Protein AF-A0A7S2MSU3-F1 (afdb_monomer_lite)

Secondary structure (DSSP, 8-state):
-HHHHHHHHS-TT-TTHHHHHHHHHHHHHHHHHH-TT-HHHHHHHHHHHHHTTTT--HHHHHHHHHHHHHHHHHHHHH-TT-HHHHHHHHHHHHHHHHHHHHHHHHHHHHHHHHHTTTTS----EESSSSSSEEEEEEE---------GGGGSTT-SEEEEEEEEEEEEP---SSS--PPPSSPPEEEEEETT-TTS-HHHHHHHHT--TT-EEEEEE-GGGG---SHHHHTSPP--SS-EEEEEEEEEEEEEEESSSSSSEEEEEEE--EEEEPPTT-EEEEEEEEE-TTS-EEEETTEEEEE--TT---EEEEE-TTSPPPEEETTBB--HHHHHHHHH-EET-EEEEEEEEPPPPP---SS--HHHHHHHHHHHHHTTTT---EEEEEEEEEEEEEPPP-STTSTT--

Structure (mmCIF, N/CA/C/O backbone):
data_AF-A0A7S2MSU3-F1
#
_entry.id   AF-A0A7S2MSU3-F1
#
loop_
_atom_site.group_PDB
_atom_site.id
_atom_site.type_symbol
_atom_site.label_atom_id
_atom_site.label_alt_id
_atom_site.label_comp_id
_atom_site.label_asym_id
_atom_site.label_entity_id
_atom_site.label_seq_id
_atom_site.pdbx_PDB_ins_code
_atom_site.Cartn_x
_atom_site.Cartn_y
_atom_site.Cartn_z
_atom_site.occupancy
_atom_site.B_iso_or_equiv
_atom_site.auth_seq_id
_atom_site.auth_comp_id
_atom_site.auth_asym_id
_atom_site.auth_atom_id
_atom_site.pdbx_PDB_model_num
ATOM 1 N N . LEU A 1 1 ? 2.825 -5.545 -40.059 1.00 58.00 1 LEU A N 1
ATOM 2 C CA . LEU A 1 1 ? 3.754 -4.420 -39.748 1.00 58.00 1 LEU A CA 1
ATOM 3 C C . LEU A 1 1 ? 3.238 -3.058 -40.236 1.00 58.00 1 LEU A C 1
ATOM 5 O O . LEU A 1 1 ? 3.326 -2.110 -39.465 1.00 58.00 1 LEU A O 1
ATOM 9 N N . VAL A 1 2 ? 2.719 -2.937 -41.465 1.00 72.38 2 VAL A N 1
ATOM 10 C CA . VAL A 1 2 ? 2.131 -1.685 -42.006 1.00 72.38 2 VAL A CA 1
ATOM 11 C C . VAL A 1 2 ? 0.789 -1.331 -41.342 1.00 72.38 2 VAL A C 1
ATOM 13 O O . VAL A 1 2 ? 0.531 -0.169 -41.041 1.00 72.38 2 VAL A O 1
ATOM 16 N N . GLN A 1 3 ? -0.009 -2.349 -41.013 1.00 76.88 3 GLN A N 1
ATOM 17 C CA . GLN A 1 3 ? -1.352 -2.215 -40.431 1.00 76.88 3 GLN A CA 1
ATOM 18 C C . GLN A 1 3 ? -1.397 -1.453 -39.103 1.00 76.88 3 GLN A C 1
ATOM 20 O O . GLN A 1 3 ? -2.342 -0.716 -38.868 1.00 76.88 3 GLN A O 1
ATOM 25 N N . THR A 1 4 ? -0.368 -1.547 -38.255 1.00 72.81 4 THR A N 1
ATOM 26 C CA . THR A 1 4 ? -0.347 -0.829 -36.968 1.00 72.81 4 THR A CA 1
ATOM 27 C C . THR A 1 4 ? -0.253 0.686 -37.160 1.00 72.81 4 THR A C 1
ATOM 29 O O . THR A 1 4 ? -0.922 1.444 -36.469 1.00 72.81 4 THR A O 1
ATOM 32 N N . LYS A 1 5 ? 0.555 1.132 -38.134 1.00 77.25 5 LYS A N 1
ATOM 33 C CA . LYS A 1 5 ? 0.694 2.558 -38.466 1.00 77.25 5 LYS A CA 1
ATOM 34 C C . LYS A 1 5 ? -0.574 3.080 -39.144 1.00 77.25 5 LYS A C 1
ATOM 36 O O . LYS A 1 5 ? -1.007 4.185 -38.848 1.00 77.25 5 LYS A O 1
ATOM 41 N N . TYR A 1 6 ? -1.176 2.258 -40.003 1.00 79.94 6 TYR A N 1
ATOM 42 C CA . TYR A 1 6 ? -2.437 2.582 -40.664 1.00 79.94 6 TYR A CA 1
ATOM 43 C C . TYR A 1 6 ? -3.602 2.675 -39.665 1.00 79.94 6 TYR A C 1
ATOM 45 O O . TYR A 1 6 ? -4.321 3.667 -39.661 1.00 79.94 6 TYR A O 1
ATOM 53 N N . GLY A 1 7 ? -3.729 1.721 -38.738 1.00 75.94 7 GLY A N 1
ATOM 54 C CA . GLY A 1 7 ? -4.764 1.743 -37.699 1.00 75.94 7 GLY A CA 1
ATOM 55 C C . GLY A 1 7 ? -4.680 2.958 -36.768 1.00 75.94 7 GLY A C 1
ATOM 56 O O . GLY A 1 7 ? -5.710 3.436 -36.305 1.00 75.94 7 GLY A O 1
ATOM 57 N N . GLY A 1 8 ? -3.479 3.504 -36.546 1.00 77.31 8 GLY A N 1
ATOM 58 C CA . GLY A 1 8 ? -3.291 4.754 -35.802 1.00 77.31 8 GLY A CA 1
ATOM 59 C C . GLY A 1 8 ? -3.775 6.006 -36.544 1.00 77.31 8 GLY A C 1
ATOM 60 O O . GLY A 1 8 ? -4.157 6.975 -35.901 1.00 77.31 8 GLY A O 1
ATOM 61 N N . SER A 1 9 ? -3.791 5.988 -37.882 1.00 85.00 9 SER A N 1
ATOM 62 C CA . SER A 1 9 ? -4.301 7.100 -38.702 1.00 85.00 9 SER A CA 1
ATOM 63 C C . SER A 1 9 ? -5.811 7.056 -38.947 1.00 85.00 9 SER A C 1
ATOM 65 O O . SER A 1 9 ? -6.376 8.023 -39.450 1.00 85.00 9 SER A O 1
ATOM 67 N N . VAL A 1 10 ? -6.466 5.943 -38.612 1.00 86.62 10 VAL A N 1
ATOM 68 C CA . VAL A 1 10 ? -7.914 5.790 -38.769 1.00 86.62 10 VAL A CA 1
ATOM 69 C C . VAL A 1 10 ? -8.634 6.465 -37.586 1.00 86.62 10 VAL A C 1
ATOM 71 O O . VAL A 1 10 ? -8.257 6.205 -36.434 1.00 86.62 10 VAL A O 1
ATOM 74 N N . PRO A 1 11 ? -9.668 7.300 -37.836 1.00 87.88 11 PRO A N 1
ATOM 75 C CA . PRO A 1 11 ? -10.469 7.930 -36.784 1.00 87.88 11 PRO A CA 1
ATOM 76 C C . PRO A 1 11 ? -11.027 6.913 -35.786 1.00 87.88 11 PRO A C 1
ATOM 78 O O . PRO A 1 11 ? -11.369 5.796 -36.176 1.00 87.88 11 PRO A O 1
ATOM 81 N N . ASP A 1 12 ? -11.133 7.298 -34.513 1.00 84.06 12 ASP A N 1
ATOM 82 C CA . ASP A 1 12 ? -11.620 6.415 -33.440 1.00 84.06 12 ASP A CA 1
ATOM 83 C C . ASP A 1 12 ? -13.031 5.870 -33.708 1.00 84.06 12 ASP A C 1
ATOM 85 O O . ASP A 1 12 ? -13.300 4.710 -33.406 1.00 84.06 12 ASP A O 1
ATOM 89 N N . ASP A 1 13 ? -13.880 6.653 -34.376 1.00 85.75 13 ASP A N 1
ATOM 90 C CA . ASP A 1 13 ? -15.269 6.288 -34.683 1.00 85.75 13 ASP A CA 1
ATOM 91 C C . ASP A 1 13 ? -15.416 5.372 -35.912 1.00 85.75 13 ASP A C 1
ATOM 93 O O . ASP A 1 13 ? -16.525 4.982 -36.281 1.00 85.75 13 ASP A O 1
ATOM 97 N N . SER A 1 14 ? -14.314 5.029 -36.590 1.00 90.88 14 SER A N 1
ATOM 98 C CA . SER A 1 14 ? -14.385 4.190 -37.785 1.00 90.88 14 SER A CA 1
ATOM 99 C C . SER A 1 14 ? -14.668 2.724 -37.424 1.00 90.88 14 SER A C 1
ATOM 101 O O . SER A 1 14 ? -13.873 2.103 -36.710 1.00 90.88 14 SER A O 1
ATOM 103 N N . PRO A 1 15 ? -15.710 2.097 -38.004 1.00 90.12 15 PRO A N 1
ATOM 104 C CA . PRO A 1 15 ? -16.016 0.683 -37.773 1.00 90.12 15 PRO A CA 1
ATOM 105 C C . PRO A 1 15 ? -14.942 -0.269 -38.332 1.00 90.12 15 PRO A C 1
ATOM 107 O O . PRO A 1 15 ? -14.935 -1.461 -38.019 1.00 90.12 15 PRO A O 1
ATOM 110 N N . GLU A 1 16 ? -14.025 0.231 -39.164 1.00 92.62 16 GLU A N 1
ATOM 111 C CA . GLU A 1 16 ? -12.919 -0.546 -39.732 1.00 92.62 16 GLU A CA 1
ATOM 112 C C . GLU A 1 16 ? -11.700 -0.607 -38.807 1.00 92.62 16 GLU A C 1
ATOM 114 O O . GLU A 1 16 ? -10.910 -1.552 -38.881 1.00 92.62 16 GLU A O 1
ATOM 119 N N . LYS A 1 17 ? -11.564 0.363 -37.896 1.00 90.56 17 LYS A N 1
ATOM 120 C CA . LYS A 1 17 ? -10.445 0.453 -36.958 1.00 90.56 17 LYS A CA 1
ATOM 121 C C . LYS A 1 17 ? -10.213 -0.829 -36.147 1.00 90.56 17 LYS A C 1
ATOM 123 O O . LYS A 1 17 ? -9.076 -1.306 -36.159 1.00 90.56 17 LYS A O 1
ATOM 128 N N . PRO A 1 18 ? -11.221 -1.443 -35.490 1.00 91.69 18 PRO A N 1
ATOM 129 C CA . PRO A 1 18 ? -10.986 -2.654 -34.706 1.00 91.69 18 PRO A CA 1
ATOM 130 C C . PRO A 1 18 ? -10.468 -3.810 -35.567 1.00 91.69 18 PRO A C 1
ATOM 132 O O . PRO A 1 18 ? -9.521 -4.485 -35.173 1.00 91.69 18 PRO A O 1
ATOM 135 N N . LYS A 1 19 ? -10.995 -3.973 -36.788 1.00 93.38 19 LYS A N 1
ATOM 136 C CA . LYS A 1 19 ? -10.557 -5.025 -37.719 1.00 93.38 19 LYS A CA 1
ATOM 137 C C . LYS A 1 19 ? -9.084 -4.862 -38.099 1.00 93.38 19 LYS A C 1
ATOM 139 O O . LYS A 1 19 ? -8.325 -5.828 -38.078 1.00 93.38 19 LYS A O 1
ATOM 144 N N . ILE A 1 20 ? -8.663 -3.630 -38.394 1.00 93.69 20 ILE A N 1
ATOM 145 C CA . ILE A 1 20 ? -7.270 -3.311 -38.741 1.00 93.69 20 ILE A CA 1
ATOM 146 C C . ILE A 1 20 ? -6.333 -3.601 -37.561 1.00 93.69 20 ILE A C 1
ATOM 148 O O . ILE A 1 20 ? -5.236 -4.135 -37.747 1.00 93.69 20 ILE A O 1
ATOM 152 N N . LEU A 1 21 ? -6.750 -3.255 -36.341 1.00 93.50 21 LEU A N 1
ATOM 153 C CA . LEU A 1 21 ? -5.953 -3.489 -35.138 1.00 93.50 21 LEU A CA 1
ATOM 154 C C . LEU A 1 21 ? -5.850 -4.984 -34.797 1.00 93.50 21 LEU A C 1
ATOM 156 O O . LEU A 1 21 ? -4.763 -5.453 -34.460 1.00 93.50 21 LEU A O 1
ATOM 160 N N . GLU A 1 22 ? -6.929 -5.754 -34.945 1.00 94.62 22 GLU A N 1
ATOM 161 C CA . GLU A 1 22 ? -6.916 -7.215 -34.781 1.00 94.62 22 GLU A CA 1
ATOM 162 C C . GLU A 1 22 ? -5.983 -7.892 -35.795 1.00 94.62 22 GLU A C 1
ATOM 164 O O . GLU A 1 22 ? -5.174 -8.755 -35.437 1.00 94.62 22 GLU A O 1
ATOM 169 N N . GLU A 1 23 ? -6.011 -7.453 -37.055 1.00 95.44 23 GLU A N 1
ATOM 170 C CA . GLU A 1 23 ? -5.099 -7.954 -38.083 1.00 95.44 23 GLU A CA 1
ATOM 171 C C . GLU A 1 23 ? -3.636 -7.582 -37.786 1.00 95.44 23 GLU A C 1
ATOM 173 O O . GLU A 1 23 ? -2.721 -8.397 -37.966 1.00 95.44 23 GLU A O 1
ATOM 178 N N . ALA A 1 24 ? -3.403 -6.384 -37.237 1.00 94.94 24 ALA A N 1
ATOM 179 C CA . ALA A 1 24 ? -2.086 -5.965 -36.774 1.00 94.94 24 ALA A CA 1
ATOM 180 C C . ALA A 1 24 ? -1.571 -6.850 -35.623 1.00 94.94 24 ALA A C 1
ATOM 182 O O . ALA A 1 24 ? -0.392 -7.223 -35.635 1.00 94.94 24 ALA A O 1
ATOM 183 N N . ILE A 1 25 ? -2.433 -7.228 -34.669 1.00 96.25 25 ILE A N 1
ATOM 184 C CA . ILE A 1 25 ? -2.102 -8.162 -33.577 1.00 96.25 25 ILE A CA 1
ATOM 185 C C . ILE A 1 25 ? -1.753 -9.540 -34.131 1.00 96.25 25 ILE A C 1
ATOM 187 O O . ILE A 1 25 ? -0.738 -10.122 -33.729 1.00 96.25 25 ILE A O 1
ATOM 191 N N . LYS A 1 26 ? -2.557 -10.056 -35.067 1.00 96.88 26 LYS A N 1
ATOM 192 C CA . LYS A 1 26 ? -2.319 -11.352 -35.713 1.00 96.88 26 LYS A CA 1
ATOM 193 C C . LYS A 1 26 ? -0.974 -11.358 -36.436 1.00 96.88 26 LYS A C 1
ATOM 195 O O . LYS A 1 26 ? -0.130 -12.205 -36.158 1.00 96.88 26 LYS A O 1
ATOM 200 N N . SER A 1 27 ? -0.730 -10.354 -37.274 1.00 95.81 27 SER A N 1
ATOM 201 C CA . SER A 1 27 ? 0.524 -10.191 -38.015 1.00 95.81 27 SER A CA 1
ATOM 202 C C . SER A 1 27 ? 1.748 -10.092 -37.100 1.00 95.81 27 SER A C 1
ATOM 204 O O . SER A 1 27 ? 2.787 -10.690 -37.378 1.00 95.81 27 SER A O 1
ATOM 206 N N . ALA A 1 28 ? 1.653 -9.331 -36.006 1.00 96.25 28 ALA A N 1
ATOM 207 C CA . ALA A 1 28 ? 2.741 -9.225 -35.038 1.00 96.25 28 ALA A CA 1
ATOM 208 C C . ALA A 1 28 ? 2.975 -10.547 -34.289 1.00 96.25 28 ALA A C 1
ATOM 210 O O . ALA A 1 28 ? 4.118 -10.911 -34.028 1.00 96.25 28 ALA A O 1
ATOM 211 N N . SER A 1 29 ? 1.911 -11.295 -33.996 1.00 97.25 29 SER A N 1
ATOM 212 C CA . SER A 1 29 ? 2.008 -12.599 -33.338 1.00 97.25 29 SER A CA 1
ATOM 213 C C . SER A 1 29 ? 2.659 -13.655 -34.233 1.00 97.25 29 SER A C 1
ATOM 215 O O . SER A 1 29 ? 3.505 -14.399 -33.749 1.00 97.25 29 SER A O 1
ATOM 217 N N . GLU A 1 30 ? 2.353 -13.682 -35.534 1.00 97.25 30 GLU A N 1
ATOM 218 C CA . GLU A 1 30 ? 3.055 -14.556 -36.489 1.00 97.25 30 GLU A CA 1
ATOM 219 C C . GLU A 1 30 ? 4.550 -14.215 -36.579 1.00 97.25 30 GLU A C 1
ATOM 221 O O . GLU A 1 30 ? 5.396 -15.106 -36.558 1.00 97.25 30 GLU A O 1
ATOM 226 N N . ALA A 1 31 ? 4.906 -12.926 -36.576 1.00 96.00 31 ALA A N 1
ATOM 227 C CA . ALA A 1 31 ? 6.310 -12.514 -36.545 1.00 96.00 31 ALA A CA 1
ATOM 228 C C . ALA A 1 31 ? 7.037 -12.989 -35.271 1.00 96.00 31 ALA A C 1
ATOM 230 O O . ALA A 1 31 ? 8.213 -13.347 -35.333 1.00 96.00 31 ALA A O 1
ATOM 231 N N . LEU A 1 32 ? 6.338 -13.028 -34.132 1.00 96.19 32 LEU A N 1
ATOM 232 C CA . LEU A 1 32 ? 6.884 -13.521 -32.864 1.00 96.19 32 LEU A CA 1
ATOM 233 C C . LEU A 1 32 ? 7.000 -15.047 -32.806 1.00 96.19 32 LEU A C 1
ATOM 235 O O . LEU A 1 32 ? 7.873 -15.547 -32.104 1.00 96.19 32 LEU A O 1
ATOM 239 N N . LYS A 1 33 ? 6.191 -15.795 -33.568 1.00 97.50 33 LYS A N 1
ATOM 240 C CA . LYS A 1 33 ? 6.392 -17.246 -33.732 1.00 97.50 33 LYS A CA 1
ATOM 241 C C . LYS A 1 33 ? 7.699 -17.554 -34.459 1.00 97.50 33 LYS A C 1
ATOM 243 O O . LYS A 1 33 ? 8.368 -18.520 -34.117 1.00 97.50 33 LYS A O 1
ATOM 248 N N . ILE A 1 34 ? 8.065 -16.726 -35.440 1.00 97.31 34 ILE A N 1
ATOM 249 C CA . ILE A 1 34 ? 9.329 -16.862 -36.178 1.00 97.31 34 ILE A CA 1
ATOM 250 C C . ILE A 1 34 ? 10.505 -16.389 -35.314 1.00 97.31 34 ILE A C 1
ATOM 252 O O . ILE A 1 34 ? 11.544 -17.041 -35.263 1.00 97.31 34 ILE A O 1
ATOM 256 N N . ASN A 1 35 ? 10.353 -15.253 -34.626 1.00 96.62 35 ASN A N 1
ATOM 257 C CA . ASN A 1 35 ? 11.365 -14.715 -33.724 1.00 96.62 35 ASN A CA 1
ATOM 258 C C . ASN A 1 35 ? 10.721 -14.124 -32.465 1.00 96.62 35 ASN A C 1
ATOM 260 O O . ASN A 1 35 ? 10.299 -12.965 -32.457 1.00 96.62 35 ASN A O 1
ATOM 264 N N . GLY A 1 36 ? 10.733 -14.898 -31.377 1.00 96.06 36 GLY A N 1
ATOM 265 C CA . GLY A 1 36 ? 10.155 -14.492 -30.092 1.00 96.06 36 GLY A CA 1
ATOM 266 C C . GLY A 1 36 ? 10.818 -13.268 -29.454 1.00 96.06 36 GLY A C 1
ATOM 267 O O . GLY A 1 36 ? 10.210 -12.626 -28.605 1.00 96.06 36 GLY A O 1
ATOM 268 N N . LYS A 1 37 ? 12.031 -12.900 -29.888 1.00 97.38 37 LYS A N 1
ATOM 269 C CA . LYS A 1 37 ? 12.784 -11.730 -29.407 1.00 97.38 37 LYS A CA 1
ATOM 270 C C . LYS A 1 37 ? 12.680 -10.521 -30.347 1.00 97.38 37 LYS A C 1
ATOM 272 O O . LYS A 1 37 ? 13.507 -9.612 -30.306 1.00 97.38 37 LYS A O 1
ATOM 277 N N . ASN A 1 38 ? 11.689 -10.487 -31.238 1.00 97.31 38 ASN A N 1
ATOM 278 C CA . ASN A 1 38 ? 11.504 -9.360 -32.147 1.00 97.31 38 ASN A CA 1
ATOM 279 C C . ASN A 1 38 ? 10.878 -8.149 -31.427 1.00 97.31 38 ASN A C 1
ATOM 281 O O . ASN A 1 38 ? 9.655 -8.026 -31.335 1.00 97.31 38 ASN A O 1
ATOM 285 N N . VAL A 1 39 ? 11.729 -7.215 -30.988 1.00 96.94 39 VAL A N 1
ATOM 286 C CA . VAL A 1 39 ? 11.348 -5.978 -30.274 1.00 96.94 39 VAL A CA 1
ATOM 287 C C . VAL A 1 39 ? 10.277 -5.174 -31.020 1.00 96.94 39 VAL A C 1
ATOM 289 O O . VAL A 1 39 ? 9.299 -4.724 -30.424 1.00 96.94 39 VAL A O 1
ATOM 292 N N . LYS A 1 40 ? 10.399 -5.033 -32.349 1.00 96.06 40 LYS A N 1
ATOM 293 C CA . LYS A 1 40 ? 9.430 -4.277 -33.165 1.00 96.06 40 LYS A CA 1
ATOM 294 C C . LYS A 1 40 ? 8.060 -4.952 -33.208 1.00 96.06 40 LYS A C 1
ATOM 296 O O . LYS A 1 40 ? 7.052 -4.251 -33.288 1.00 96.06 40 LYS A O 1
ATOM 301 N N . ALA A 1 41 ? 8.012 -6.284 -33.202 1.00 96.31 41 ALA A N 1
ATOM 302 C CA . ALA A 1 41 ? 6.757 -7.027 -33.196 1.00 96.31 41 ALA A CA 1
ATOM 303 C C . ALA A 1 41 ? 6.066 -6.951 -31.824 1.00 96.31 41 ALA A C 1
ATOM 305 O O . ALA A 1 41 ? 4.871 -6.664 -31.790 1.00 96.31 41 ALA A O 1
ATOM 306 N N . LEU A 1 42 ? 6.817 -7.098 -30.722 1.00 97.44 42 LEU A N 1
ATOM 307 C CA . LEU A 1 42 ? 6.313 -6.903 -29.354 1.00 97.44 42 LEU A CA 1
ATOM 308 C C . LEU A 1 42 ? 5.701 -5.508 -29.182 1.00 97.44 42 LEU A C 1
ATOM 310 O O . LEU A 1 42 ? 4.519 -5.380 -28.869 1.00 97.44 42 LEU A O 1
ATOM 314 N N . TYR A 1 43 ? 6.472 -4.463 -29.495 1.00 97.38 43 TYR A N 1
ATOM 315 C CA . TYR A 1 43 ? 6.028 -3.077 -29.356 1.00 97.38 43 TYR A CA 1
ATOM 316 C C . TYR A 1 43 ? 4.753 -2.784 -30.167 1.00 97.38 43 TYR A C 1
ATOM 318 O O . TYR A 1 43 ? 3.791 -2.212 -29.660 1.00 97.38 43 TYR A O 1
ATOM 326 N N . ARG A 1 44 ? 4.684 -3.237 -31.425 1.00 95.69 44 ARG A N 1
ATOM 327 C CA . ARG A 1 44 ? 3.506 -3.002 -32.280 1.00 95.69 44 ARG A CA 1
ATOM 328 C C . ARG A 1 44 ? 2.276 -3.789 -31.842 1.00 95.69 44 ARG A C 1
ATOM 330 O O . ARG A 1 44 ? 1.165 -3.286 -31.999 1.00 95.69 44 ARG A O 1
ATOM 337 N N . ARG A 1 45 ? 2.453 -5.006 -31.322 1.00 97.25 45 ARG A N 1
ATOM 338 C CA . ARG A 1 45 ? 1.343 -5.795 -30.779 1.00 97.25 45 ARG A CA 1
ATOM 339 C C . ARG A 1 45 ? 0.757 -5.118 -29.544 1.00 97.25 45 ARG A C 1
ATOM 341 O O . ARG A 1 45 ? -0.464 -5.015 -29.448 1.00 97.25 45 ARG A O 1
ATOM 348 N N . ALA A 1 46 ? 1.612 -4.579 -28.676 1.00 97.69 46 ALA A N 1
ATOM 349 C CA . ALA A 1 46 ? 1.180 -3.801 -27.524 1.00 97.69 46 ALA A CA 1
ATOM 350 C C . ALA A 1 46 ? 0.375 -2.556 -27.918 1.00 97.69 46 ALA A C 1
ATOM 352 O O . ALA A 1 46 ? -0.712 -2.343 -27.383 1.00 97.69 46 ALA A O 1
ATOM 353 N N . LEU A 1 47 ? 0.859 -1.774 -28.891 1.00 96.31 47 LEU A N 1
ATOM 354 C CA . LEU A 1 47 ? 0.142 -0.594 -29.387 1.00 96.31 47 LEU A CA 1
ATOM 355 C C . LEU A 1 47 ? -1.245 -0.950 -29.933 1.00 96.31 47 LEU A C 1
ATOM 357 O O . LEU A 1 47 ? -2.227 -0.286 -29.610 1.00 96.31 47 LEU A O 1
ATOM 361 N N . ALA A 1 48 ? -1.338 -2.020 -30.726 1.00 96.00 48 ALA A N 1
ATOM 362 C CA . ALA A 1 48 ? -2.612 -2.455 -31.287 1.00 96.00 48 ALA A CA 1
ATOM 363 C C . ALA A 1 48 ? -3.599 -2.917 -30.201 1.00 96.00 48 ALA A C 1
ATOM 365 O O . ALA A 1 48 ? -4.766 -2.532 -30.233 1.00 96.00 48 ALA A O 1
ATOM 366 N N . ARG A 1 49 ? -3.124 -3.675 -29.203 1.00 96.88 49 ARG A N 1
ATOM 367 C CA . ARG A 1 49 ? -3.922 -4.096 -28.038 1.00 96.88 49 ARG A CA 1
ATOM 368 C C . ARG A 1 49 ? -4.416 -2.906 -27.216 1.00 96.88 49 ARG A C 1
ATOM 370 O O . ARG A 1 49 ? -5.591 -2.854 -26.875 1.00 96.88 49 ARG A O 1
ATOM 377 N N . SER A 1 50 ? -3.541 -1.939 -26.942 1.00 96.38 50 SER A N 1
ATOM 378 C CA . SER A 1 50 ? -3.880 -0.722 -26.194 1.00 96.38 50 SER A CA 1
ATOM 379 C C . SER A 1 50 ? -4.908 0.148 -26.929 1.00 96.38 50 SER A C 1
ATOM 381 O O . SER A 1 50 ? -5.785 0.736 -26.298 1.00 96.38 50 SER A O 1
ATOM 383 N N . ALA A 1 51 ? -4.841 0.205 -28.263 1.00 94.00 51 ALA A N 1
ATOM 384 C CA . ALA A 1 51 ? -5.794 0.944 -29.089 1.00 94.00 51 ALA A CA 1
ATOM 385 C C . ALA A 1 51 ? -7.172 0.259 -29.202 1.00 94.00 51 ALA A C 1
ATOM 387 O O . ALA A 1 51 ? -8.174 0.947 -29.368 1.00 94.00 51 ALA A O 1
ATOM 388 N N . LEU A 1 52 ? -7.248 -1.072 -29.072 1.00 94.25 52 LEU A N 1
ATOM 389 C CA . LEU A 1 52 ? -8.506 -1.837 -29.138 1.00 94.25 52 LEU A CA 1
ATOM 390 C C . LEU A 1 52 ? -9.419 -1.682 -27.917 1.00 94.25 52 LEU A C 1
ATOM 392 O O . LEU A 1 52 ? -10.530 -2.201 -27.921 1.00 94.25 52 LEU A O 1
ATOM 396 N N . VAL A 1 53 ? -8.961 -0.999 -26.871 1.00 94.50 53 VAL A N 1
ATOM 397 C CA . VAL A 1 53 ? -9.709 -0.825 -25.619 1.00 94.50 53 VAL A CA 1
ATOM 398 C C . VAL A 1 53 ? -10.970 0.028 -25.803 1.00 94.50 53 VAL A C 1
ATOM 400 O O . VAL A 1 53 ? -11.944 -0.160 -25.076 1.00 94.50 53 VAL A O 1
ATOM 403 N N . GLY A 1 54 ? -10.973 0.951 -26.772 1.00 87.12 54 GLY A N 1
ATOM 404 C CA . GLY A 1 54 ? -12.115 1.828 -27.037 1.00 87.12 54 GLY A CA 1
ATOM 405 C C . GLY A 1 54 ? -13.395 1.037 -27.326 1.00 87.12 54 GLY A C 1
ATOM 406 O O . GLY A 1 54 ? -13.434 0.228 -28.249 1.00 87.12 54 GLY A O 1
ATOM 407 N N . GLY A 1 55 ? -14.443 1.261 -26.526 1.00 81.69 55 GLY A N 1
ATOM 408 C CA . GLY A 1 55 ? -15.754 0.622 -26.700 1.00 81.69 55 GLY A CA 1
ATOM 409 C C . GLY A 1 55 ? -15.864 -0.823 -26.193 1.00 81.69 55 GLY A C 1
ATOM 410 O O . GLY A 1 55 ? -16.890 -1.462 -26.423 1.00 81.69 55 GLY A O 1
ATOM 411 N N . LYS A 1 56 ? -14.843 -1.355 -25.509 1.00 89.88 56 LYS A N 1
ATOM 412 C CA . LYS A 1 56 ? -14.884 -2.692 -24.895 1.00 89.88 56 LYS A CA 1
ATOM 413 C C . LYS A 1 56 ? -15.423 -2.651 -23.465 1.00 89.88 56 LYS A C 1
ATOM 415 O O . LYS A 1 56 ? -15.328 -1.636 -22.778 1.00 89.88 56 LYS A O 1
ATOM 420 N N . ALA A 1 57 ? -15.962 -3.781 -23.004 1.00 91.19 57 ALA A N 1
ATOM 421 C CA . ALA A 1 57 ? -16.321 -3.958 -21.599 1.00 91.19 57 ALA A CA 1
ATOM 422 C C . ALA A 1 57 ? -15.072 -3.848 -20.706 1.00 91.19 57 ALA A C 1
ATOM 424 O O . ALA A 1 57 ? -13.978 -4.227 -21.128 1.00 91.19 57 ALA A O 1
ATOM 425 N N . ASN A 1 58 ? -15.239 -3.367 -19.468 1.00 88.50 58 ASN A N 1
ATOM 426 C CA . ASN A 1 58 ? -14.128 -3.108 -18.541 1.00 88.50 58 ASN A CA 1
ATOM 427 C C . ASN A 1 58 ? -13.206 -4.333 -18.357 1.00 88.50 58 ASN A C 1
ATOM 429 O O . ASN A 1 58 ? -11.988 -4.205 -18.432 1.00 88.50 58 ASN A O 1
ATOM 433 N N . GLU A 1 59 ? -13.770 -5.535 -18.211 1.00 89.69 59 GLU A N 1
ATOM 434 C CA . GLU A 1 59 ? -12.992 -6.774 -18.057 1.00 89.69 59 GLU A CA 1
ATOM 435 C C . GLU A 1 59 ? -12.117 -7.079 -19.291 1.00 89.69 59 GLU A C 1
ATOM 437 O O . GLU A 1 59 ? -10.921 -7.362 -19.176 1.00 89.69 59 GLU A O 1
ATOM 442 N N . GLU A 1 60 ? -12.679 -6.952 -20.497 1.00 92.75 60 GLU A N 1
ATOM 443 C CA . GLU A 1 60 ? -11.949 -7.178 -21.750 1.00 92.75 60 GLU A CA 1
ATOM 444 C C . GLU A 1 60 ? -10.875 -6.103 -21.977 1.00 92.75 60 GLU A C 1
ATOM 446 O O . GLU A 1 60 ? -9.755 -6.415 -22.394 1.00 92.75 60 GLU A O 1
ATOM 451 N N . ALA A 1 61 ? -11.190 -4.848 -21.646 1.00 94.00 61 ALA A N 1
ATOM 452 C CA . ALA A 1 61 ? -10.260 -3.728 -21.680 1.00 94.00 61 ALA A CA 1
ATOM 453 C C . ALA A 1 61 ? -9.052 -3.960 -20.757 1.00 94.00 61 ALA A C 1
ATOM 455 O O . ALA A 1 61 ? -7.904 -3.792 -21.181 1.00 94.00 61 ALA A O 1
ATOM 456 N N . GLN A 1 62 ? -9.288 -4.404 -19.518 1.00 93.00 62 GLN A N 1
ATOM 457 C CA . GLN A 1 62 ? -8.222 -4.733 -18.571 1.00 93.00 62 GLN A CA 1
ATOM 458 C C . GLN A 1 62 ? -7.347 -5.886 -19.074 1.00 93.00 62 GLN A C 1
ATOM 460 O O . GLN A 1 62 ? -6.119 -5.798 -18.983 1.00 93.00 62 GLN A O 1
ATOM 465 N N . ARG A 1 63 ? -7.945 -6.930 -19.665 1.00 96.38 63 ARG A N 1
ATOM 466 C CA . ARG A 1 63 ? -7.198 -8.045 -20.268 1.00 96.38 63 ARG A CA 1
ATOM 467 C C . ARG A 1 63 ? -6.279 -7.568 -21.395 1.00 96.38 63 ARG A C 1
ATOM 469 O O . ARG A 1 63 ? -5.087 -7.868 -21.374 1.00 96.38 63 ARG A O 1
ATOM 476 N N . LEU A 1 64 ? -6.806 -6.797 -22.350 1.00 96.38 64 LEU A N 1
ATOM 477 C CA . LEU A 1 64 ? -6.036 -6.277 -23.488 1.00 96.38 64 LEU A CA 1
ATOM 478 C C . LEU A 1 64 ? -4.869 -5.390 -23.038 1.00 96.38 64 LEU A C 1
ATOM 480 O O . LEU A 1 64 ? -3.753 -5.532 -23.543 1.00 96.38 64 LEU A O 1
ATOM 484 N N . LEU A 1 65 ? -5.099 -4.510 -22.061 1.00 96.94 65 LEU A N 1
ATOM 485 C CA . LEU A 1 65 ? -4.042 -3.673 -21.491 1.00 96.94 65 LEU A CA 1
ATOM 486 C C . LEU A 1 65 ? -3.013 -4.490 -20.699 1.00 96.94 65 LEU A C 1
ATOM 488 O O . LEU A 1 65 ? -1.825 -4.178 -20.750 1.00 96.94 65 LEU A O 1
ATOM 492 N N . GLY A 1 66 ? -3.434 -5.548 -20.001 1.00 96.31 66 GLY A N 1
ATOM 493 C CA . GLY A 1 66 ? -2.530 -6.483 -19.327 1.00 96.31 66 GLY A CA 1
ATOM 494 C C . GLY A 1 66 ? -1.596 -7.196 -20.309 1.00 96.31 66 GLY A C 1
ATOM 495 O O . GLY A 1 66 ? -0.384 -7.242 -20.095 1.00 96.31 66 GLY A O 1
ATOM 496 N N . GLU A 1 67 ? -2.135 -7.672 -21.432 1.00 97.44 67 GLU A N 1
ATOM 497 C CA . GLU A 1 67 ? -1.345 -8.264 -22.515 1.00 97.44 67 GLU A CA 1
ATOM 498 C C . GLU A 1 67 ? -0.409 -7.241 -23.183 1.00 97.44 67 GLU A C 1
ATOM 500 O O . GLU A 1 67 ? 0.741 -7.561 -23.490 1.00 97.44 67 GLU A O 1
ATOM 505 N N . ALA A 1 68 ? -0.868 -5.999 -23.378 1.00 97.81 68 ALA A N 1
ATOM 506 C CA . ALA A 1 68 ? -0.040 -4.915 -23.906 1.00 97.81 68 ALA A CA 1
ATOM 507 C C . ALA A 1 68 ? 1.125 -4.570 -22.963 1.00 97.81 68 ALA A C 1
ATOM 509 O O . ALA A 1 68 ? 2.257 -4.404 -23.418 1.00 97.81 68 ALA A O 1
ATOM 510 N N . LYS A 1 69 ? 0.873 -4.519 -21.646 1.00 97.69 69 LYS A N 1
ATOM 511 C CA . LYS A 1 69 ? 1.904 -4.310 -20.616 1.00 97.69 69 LYS A CA 1
ATOM 512 C C . LYS A 1 69 ? 2.987 -5.389 -20.698 1.00 97.69 69 LYS A C 1
ATOM 514 O O . LYS A 1 69 ? 4.170 -5.058 -20.665 1.00 97.69 69 LYS A O 1
ATOM 519 N N . ALA A 1 70 ? 2.598 -6.660 -20.819 1.00 97.19 70 ALA A N 1
ATOM 520 C CA . ALA A 1 70 ? 3.540 -7.777 -20.910 1.00 97.19 70 ALA A CA 1
ATOM 521 C C . ALA A 1 70 ? 4.443 -7.677 -22.153 1.00 97.19 70 ALA A C 1
ATOM 523 O O . ALA A 1 70 ? 5.659 -7.835 -22.046 1.00 97.19 70 ALA A O 1
ATOM 524 N N . ASP A 1 71 ? 3.868 -7.342 -23.311 1.00 98.12 71 ASP A N 1
ATOM 525 C CA . ASP A 1 71 ? 4.628 -7.130 -24.547 1.00 98.12 71 ASP A CA 1
ATOM 526 C C . ASP A 1 71 ? 5.627 -5.964 -24.430 1.00 98.12 71 ASP A C 1
ATOM 528 O O . ASP A 1 71 ? 6.762 -6.076 -24.896 1.00 98.12 71 ASP A O 1
ATOM 532 N N . LEU A 1 72 ? 5.232 -4.850 -23.799 1.00 97.81 72 LEU A N 1
ATOM 533 C CA . LEU A 1 72 ? 6.102 -3.681 -23.604 1.00 97.81 72 LEU A CA 1
ATOM 534 C C . LEU A 1 72 ? 7.255 -3.975 -22.646 1.00 97.81 72 LEU A C 1
ATOM 536 O O . LEU A 1 72 ? 8.386 -3.582 -22.925 1.00 97.81 72 LEU A O 1
ATOM 540 N N . LEU A 1 73 ? 6.997 -4.701 -21.555 1.00 95.38 73 LEU A N 1
ATOM 541 C CA . LEU A 1 73 ? 8.047 -5.141 -20.636 1.00 95.38 73 LEU A CA 1
ATOM 542 C C . LEU A 1 73 ? 9.068 -6.037 -21.344 1.00 95.38 73 LEU A C 1
ATOM 544 O O . LEU A 1 73 ? 10.266 -5.794 -21.221 1.00 95.38 73 LEU A O 1
ATOM 548 N N . ALA A 1 74 ? 8.606 -7.001 -22.146 1.00 96.44 74 ALA A N 1
ATOM 549 C CA . ALA A 1 74 ? 9.487 -7.857 -22.938 1.00 96.44 74 ALA A CA 1
ATOM 550 C C . ALA A 1 74 ? 10.289 -7.058 -23.984 1.00 96.44 74 ALA A C 1
ATOM 552 O O . ALA A 1 74 ? 11.465 -7.334 -24.217 1.00 96.44 74 ALA A O 1
ATOM 553 N N . ALA A 1 75 ? 9.685 -6.037 -24.602 1.00 97.19 75 ALA A N 1
ATOM 554 C CA . ALA A 1 75 ? 10.389 -5.159 -25.535 1.00 97.19 75 ALA A CA 1
ATOM 555 C C . ALA A 1 75 ? 11.494 -4.340 -24.840 1.00 97.19 75 ALA A C 1
ATOM 557 O O . ALA A 1 75 ? 12.593 -4.242 -25.379 1.00 97.19 75 ALA A O 1
ATOM 558 N N . ILE A 1 76 ? 11.225 -3.797 -23.647 1.00 96.38 76 ILE A N 1
ATOM 559 C CA . ILE A 1 76 ? 12.191 -3.020 -22.845 1.00 96.38 76 ILE A CA 1
ATOM 560 C C . ILE A 1 76 ? 13.311 -3.911 -22.299 1.00 96.38 76 ILE A C 1
ATOM 562 O O . ILE A 1 76 ? 14.448 -3.463 -22.177 1.00 96.38 76 ILE A O 1
ATOM 566 N N . GLU A 1 77 ? 13.015 -5.168 -21.973 1.00 93.69 77 GLU A N 1
ATOM 567 C CA . GLU A 1 77 ? 14.031 -6.132 -21.547 1.00 93.69 77 GLU A CA 1
ATOM 568 C C . GLU A 1 77 ? 15.048 -6.418 -22.661 1.00 93.69 77 GLU A C 1
ATOM 570 O O . GLU A 1 77 ? 16.245 -6.526 -22.399 1.00 93.69 77 GLU A O 1
ATOM 575 N N . LEU A 1 78 ? 14.576 -6.508 -23.908 1.00 95.38 78 LEU A N 1
ATOM 576 C CA . LEU A 1 78 ? 15.416 -6.756 -25.080 1.00 95.38 78 LEU A CA 1
ATOM 577 C C . LEU A 1 78 ? 16.134 -5.498 -25.586 1.00 95.38 78 LEU A C 1
ATOM 579 O O . LEU A 1 78 ? 17.240 -5.600 -26.110 1.00 95.38 78 LEU A O 1
ATOM 583 N N . ASP A 1 79 ? 15.512 -4.328 -25.446 1.00 95.31 79 ASP A N 1
ATOM 584 C CA . ASP A 1 79 ? 16.083 -3.031 -25.805 1.00 95.31 79 ASP A CA 1
ATOM 585 C C . ASP A 1 79 ? 15.777 -1.994 -24.720 1.00 95.31 79 ASP A C 1
ATOM 587 O O . ASP A 1 79 ? 14.778 -1.266 -24.754 1.00 95.31 79 ASP A O 1
ATOM 591 N N . ALA A 1 80 ? 16.683 -1.911 -23.746 1.00 92.19 80 ALA A N 1
ATOM 592 C CA . ALA A 1 80 ? 16.537 -1.008 -22.618 1.00 92.19 80 ALA A CA 1
ATOM 593 C C . ALA A 1 80 ? 16.529 0.471 -23.038 1.00 92.19 80 ALA A C 1
ATOM 595 O O . ALA A 1 80 ? 15.968 1.282 -22.305 1.00 92.19 80 ALA A O 1
ATOM 596 N N . GLN A 1 81 ? 17.111 0.849 -24.182 1.00 91.75 81 GLN A N 1
ATOM 597 C CA . GLN A 1 81 ? 17.203 2.250 -24.620 1.00 91.75 81 GLN A CA 1
ATOM 598 C C . GLN A 1 81 ? 15.964 2.724 -25.397 1.00 91.75 81 GLN A C 1
ATOM 600 O O . GLN A 1 81 ? 15.879 3.894 -25.779 1.00 91.75 81 GLN A O 1
ATOM 605 N N . ASN A 1 82 ? 14.966 1.857 -25.589 1.00 94.12 82 ASN A N 1
ATOM 606 C CA . ASN A 1 82 ? 13.742 2.195 -26.301 1.00 94.12 82 ASN A CA 1
ATOM 607 C C . ASN A 1 82 ? 12.844 3.148 -25.486 1.00 94.12 82 ASN A C 1
ATOM 609 O O . ASN A 1 82 ? 12.037 2.731 -24.649 1.00 94.12 82 ASN A O 1
ATOM 613 N N . ARG A 1 83 ? 12.991 4.456 -25.738 1.00 95.38 83 ARG A N 1
ATOM 614 C CA . ARG A 1 83 ? 12.214 5.516 -25.071 1.00 95.38 83 ARG A CA 1
ATOM 615 C C . ARG A 1 83 ? 10.712 5.401 -25.341 1.00 95.38 83 ARG A C 1
ATOM 617 O O . ARG A 1 83 ? 9.929 5.585 -24.411 1.00 95.38 83 ARG A O 1
ATOM 624 N N . ASP A 1 84 ? 10.322 5.035 -26.560 1.00 94.88 84 ASP A N 1
ATOM 625 C CA . ASP A 1 84 ? 8.913 4.933 -26.959 1.00 94.88 84 ASP A CA 1
ATOM 626 C C . ASP A 1 84 ? 8.200 3.795 -26.216 1.00 94.88 84 ASP A C 1
ATOM 628 O O . ASP A 1 84 ? 7.090 3.969 -25.717 1.00 94.88 84 ASP A O 1
ATOM 632 N N . ALA A 1 85 ? 8.857 2.639 -26.063 1.00 95.31 85 ALA A N 1
ATOM 633 C CA . ALA A 1 85 ? 8.312 1.511 -25.306 1.00 95.31 85 ALA A CA 1
ATOM 634 C C . ALA A 1 85 ? 8.102 1.852 -23.822 1.00 95.31 85 ALA A C 1
ATOM 636 O O . ALA A 1 85 ? 7.088 1.469 -23.240 1.00 95.31 85 ALA A O 1
ATOM 637 N N . ARG A 1 86 ? 9.023 2.610 -23.213 1.00 94.44 86 ARG A N 1
ATOM 638 C CA . ARG A 1 86 ? 8.891 3.074 -21.821 1.00 94.44 86 ARG A CA 1
ATOM 639 C C . ARG A 1 86 ? 7.753 4.085 -21.655 1.00 94.44 86 ARG A C 1
ATOM 641 O O . ARG A 1 86 ? 6.998 3.988 -20.689 1.00 94.44 86 ARG A O 1
ATOM 648 N N . ALA A 1 87 ? 7.621 5.030 -22.587 1.00 95.44 87 ALA A N 1
ATOM 649 C CA . ALA A 1 87 ? 6.543 6.017 -22.570 1.00 95.44 87 ALA A CA 1
ATOM 650 C C . ALA A 1 87 ? 5.164 5.345 -22.695 1.00 95.44 87 ALA A C 1
ATOM 652 O O . ALA A 1 87 ? 4.264 5.620 -21.901 1.00 95.44 87 ALA A O 1
ATOM 653 N N . GLU A 1 88 ? 5.028 4.394 -23.620 1.00 96.69 88 GLU A N 1
ATOM 654 C CA . GLU A 1 88 ? 3.793 3.626 -23.805 1.00 96.69 88 GLU A CA 1
ATOM 655 C C . GLU A 1 88 ? 3.487 2.698 -22.626 1.00 96.69 88 GLU A C 1
ATOM 657 O O . GLU A 1 88 ? 2.327 2.554 -22.241 1.00 96.69 88 GLU A O 1
ATOM 662 N N . LEU A 1 89 ? 4.506 2.103 -21.991 1.00 96.19 89 LEU A N 1
ATOM 663 C CA . LEU A 1 89 ? 4.311 1.284 -20.790 1.00 96.19 89 LEU A CA 1
ATOM 664 C C . LEU A 1 89 ? 3.660 2.104 -19.675 1.00 96.19 89 LEU A C 1
ATOM 666 O O . LEU A 1 89 ? 2.698 1.643 -19.057 1.00 96.19 89 LEU A O 1
ATOM 670 N N . LYS A 1 90 ? 4.148 3.330 -19.460 1.00 94.06 90 LYS A N 1
ATOM 671 C CA . LYS A 1 90 ? 3.569 4.259 -18.489 1.00 94.06 90 LYS A CA 1
ATOM 672 C C . LYS A 1 90 ? 2.119 4.603 -18.848 1.00 94.06 90 LYS A C 1
ATOM 674 O O . LYS A 1 90 ? 1.241 4.483 -17.997 1.00 94.06 90 LYS A O 1
ATOM 679 N N . ALA A 1 91 ? 1.839 4.915 -20.115 1.00 96.31 91 ALA A N 1
ATOM 680 C CA . ALA A 1 91 ? 0.482 5.211 -20.579 1.00 96.31 91 ALA A CA 1
ATOM 681 C C . ALA A 1 91 ? -0.494 4.032 -20.375 1.00 96.31 91 ALA A C 1
ATOM 683 O O . ALA A 1 91 ? -1.622 4.223 -19.915 1.00 96.31 91 ALA A O 1
ATOM 684 N N . VAL A 1 92 ? -0.066 2.798 -20.664 1.00 96.88 92 VAL A N 1
ATOM 685 C CA . VAL A 1 92 ? -0.858 1.575 -20.433 1.00 96.88 92 VAL A CA 1
ATOM 686 C C . VAL A 1 92 ? -1.105 1.341 -18.939 1.00 96.88 92 VAL A C 1
ATOM 688 O O . VAL A 1 92 ? -2.224 0.999 -18.548 1.00 96.88 92 VAL A O 1
ATOM 691 N N . GLN A 1 93 ? -0.095 1.549 -18.087 1.00 94.56 93 GLN A N 1
ATOM 692 C CA . GLN A 1 93 ? -0.242 1.444 -16.632 1.00 94.56 93 GLN A CA 1
ATOM 693 C C . GLN A 1 93 ? -1.244 2.469 -16.082 1.00 94.56 93 GLN A C 1
ATOM 695 O O . GLN A 1 93 ? -2.074 2.116 -15.243 1.00 94.56 93 GLN A O 1
ATOM 700 N N . ASP A 1 94 ? -1.212 3.708 -16.572 1.00 94.25 94 ASP A N 1
ATOM 701 C CA . ASP A 1 94 ? -2.138 4.760 -16.147 1.00 94.25 94 ASP A CA 1
ATOM 702 C C . ASP A 1 94 ? -3.582 4.461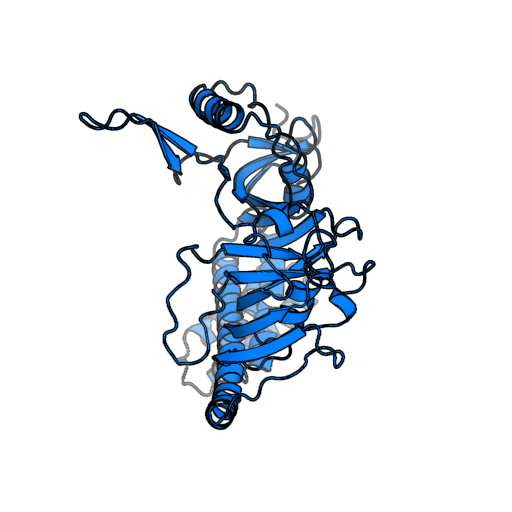 -16.586 1.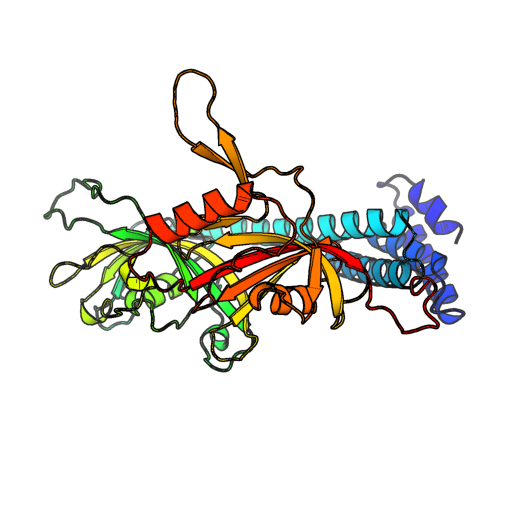00 94.25 94 ASP A C 1
ATOM 704 O O . ASP A 1 94 ? -4.510 4.611 -15.787 1.00 94.25 94 ASP A O 1
ATOM 708 N N . ARG A 1 95 ? -3.785 3.924 -17.799 1.00 94.81 95 ARG A N 1
ATOM 709 C CA . ARG A 1 95 ? -5.104 3.442 -18.258 1.00 94.81 95 ARG A CA 1
ATOM 710 C C . ARG A 1 95 ? -5.633 2.286 -17.405 1.00 94.81 95 ARG A C 1
ATOM 712 O O . ARG A 1 95 ? -6.802 2.298 -17.028 1.00 94.81 95 ARG A O 1
ATOM 719 N N . LEU A 1 96 ? -4.784 1.323 -17.035 1.00 93.38 96 LEU A N 1
ATOM 720 C CA . LEU A 1 96 ? -5.162 0.236 -16.120 1.00 93.38 96 LEU A CA 1
ATOM 721 C C . LEU A 1 96 ? -5.572 0.760 -14.739 1.00 93.38 96 LEU A C 1
ATOM 723 O O . LEU A 1 96 ? -6.547 0.280 -14.162 1.00 93.38 96 LEU A O 1
ATOM 727 N N . LYS A 1 97 ? -4.848 1.749 -14.201 1.00 90.31 97 LYS A N 1
ATOM 728 C CA . LYS A 1 97 ? -5.212 2.406 -12.935 1.00 90.31 97 LYS A CA 1
ATOM 729 C C . LYS A 1 97 ? -6.557 3.132 -13.052 1.00 90.31 97 LYS A C 1
ATOM 731 O O . LYS A 1 97 ? -7.354 3.067 -12.117 1.00 90.31 97 LYS A O 1
ATOM 736 N N . ALA A 1 98 ? -6.823 3.793 -14.181 1.00 91.31 98 ALA A N 1
ATOM 737 C CA . ALA A 1 98 ? -8.081 4.494 -14.430 1.00 91.31 98 ALA A CA 1
ATOM 738 C C . ALA A 1 98 ? -9.283 3.538 -14.492 1.00 91.31 98 ALA A C 1
ATOM 740 O O . ALA A 1 98 ? -10.258 3.770 -13.782 1.00 91.31 98 ALA A O 1
ATOM 741 N N . LEU A 1 99 ? -9.182 2.436 -15.244 1.00 89.75 99 LEU A N 1
ATOM 742 C CA . LEU A 1 99 ? -10.242 1.421 -15.332 1.00 89.75 99 LEU A CA 1
ATOM 743 C C . LEU A 1 99 ? -10.569 0.805 -13.966 1.00 89.75 99 LEU A C 1
ATOM 745 O O . LEU A 1 99 ? -11.731 0.741 -13.577 1.00 89.75 99 LEU A O 1
ATOM 749 N N . LYS A 1 100 ? -9.546 0.451 -13.178 1.00 86.81 100 LYS A N 1
ATOM 750 C CA . LYS A 1 100 ? -9.743 -0.046 -11.804 1.00 86.81 100 LYS A CA 1
ATOM 751 C C . LYS A 1 100 ? -10.420 0.984 -10.902 1.00 86.81 100 LYS A C 1
ATOM 753 O O . LYS A 1 100 ? -11.224 0.636 -10.044 1.00 86.81 100 LYS A O 1
ATOM 758 N N . LYS A 1 101 ? -10.096 2.268 -11.071 1.00 84.19 101 LYS A N 1
ATOM 759 C CA . LYS A 1 101 ? -10.735 3.351 -10.315 1.00 84.19 101 LYS A CA 1
ATOM 760 C C . LYS A 1 101 ? -12.201 3.532 -10.719 1.00 84.19 101 LYS A C 1
ATOM 762 O O . LYS A 1 101 ? -13.022 3.803 -9.847 1.00 84.19 101 LYS A O 1
ATOM 767 N N . GLU A 1 102 ? -12.521 3.409 -12.005 1.00 85.62 102 GLU A N 1
ATOM 768 C CA . GLU A 1 102 ? -13.893 3.494 -12.512 1.00 85.62 102 GLU A CA 1
ATOM 769 C C . GLU A 1 102 ? -14.752 2.328 -12.019 1.00 85.62 102 GLU A C 1
ATOM 771 O O . GLU A 1 102 ? -15.862 2.561 -11.549 1.00 85.62 102 GLU A O 1
ATOM 776 N N . GLU A 1 103 ? -14.214 1.109 -12.040 1.00 83.44 103 GLU A N 1
ATOM 777 C CA . GLU A 1 103 ? -14.852 -0.093 -11.496 1.00 83.44 103 GLU A CA 1
ATOM 778 C C . GLU A 1 103 ? -15.225 0.092 -10.021 1.00 83.44 103 GLU A C 1
ATOM 780 O O . GLU A 1 103 ? -16.402 0.039 -9.662 1.00 83.44 103 GLU A O 1
ATOM 785 N N . LEU A 1 104 ? -14.248 0.482 -9.196 1.00 71.69 104 LEU A N 1
ATOM 786 C CA . LEU A 1 104 ? -14.463 0.789 -7.780 1.00 71.69 104 LEU A CA 1
ATOM 787 C C . LEU A 1 104 ? -15.478 1.926 -7.574 1.00 71.69 104 LEU A C 1
ATOM 789 O O . LEU A 1 104 ? -16.247 1.924 -6.614 1.00 71.69 104 LEU A O 1
ATOM 793 N N . ALA A 1 105 ? -15.494 2.934 -8.449 1.00 72.44 105 ALA A N 1
ATOM 794 C CA . ALA A 1 105 ? -16.464 4.027 -8.378 1.00 72.44 105 ALA A CA 1
ATOM 795 C C . ALA A 1 105 ? -17.879 3.602 -8.815 1.00 72.44 105 ALA A C 1
ATOM 797 O O . ALA A 1 105 ? -18.866 4.159 -8.327 1.00 72.44 105 ALA A O 1
ATOM 798 N N . GLY A 1 106 ? -17.990 2.651 -9.744 1.00 69.50 106 GLY A N 1
ATOM 799 C CA . GLY A 1 106 ? -19.244 2.034 -10.170 1.00 69.50 106 GLY A CA 1
ATOM 800 C C . GLY A 1 106 ? -19.862 1.207 -9.048 1.00 69.50 106 GLY A C 1
ATOM 801 O O . GLY A 1 106 ? -21.021 1.431 -8.698 1.00 69.50 106 GLY A O 1
ATOM 802 N N . GLU A 1 107 ? -19.058 0.353 -8.415 1.00 67.56 107 GLU A N 1
ATOM 803 C CA . GLU A 1 107 ? -19.451 -0.410 -7.227 1.00 67.56 107 GLU A CA 1
ATOM 804 C C . GLU A 1 107 ? -19.928 0.534 -6.114 1.00 67.56 107 GLU A C 1
ATOM 806 O O . GLU A 1 107 ? -21.057 0.420 -5.637 1.00 67.56 107 GLU A O 1
ATOM 811 N N . ARG A 1 108 ? -19.144 1.572 -5.788 1.00 58.41 108 ARG A N 1
ATOM 812 C CA . ARG A 1 108 ? -19.524 2.588 -4.786 1.00 58.41 108 ARG A CA 1
ATOM 813 C C . ARG A 1 108 ? -20.881 3.242 -5.053 1.00 58.41 108 ARG A C 1
ATOM 815 O O . ARG A 1 108 ? -21.619 3.507 -4.108 1.00 58.41 108 ARG A O 1
ATOM 822 N N . ARG A 1 109 ? -21.228 3.519 -6.316 1.00 63.84 109 ARG A N 1
ATOM 823 C CA . ARG A 1 109 ? -22.525 4.125 -6.676 1.00 63.84 109 ARG A CA 1
ATOM 824 C C . ARG A 1 109 ? -23.692 3.164 -6.471 1.00 63.84 109 ARG A C 1
ATOM 826 O O . ARG A 1 109 ? -24.736 3.595 -5.987 1.00 63.84 109 ARG A O 1
ATOM 833 N N . GLN A 1 110 ? -23.518 1.887 -6.805 1.00 57.34 110 GLN A N 1
ATOM 834 C CA . GLN A 1 110 ? -24.550 0.870 -6.591 1.00 57.34 110 GLN A CA 1
ATOM 835 C C . GLN A 1 110 ? -24.815 0.640 -5.094 1.00 57.34 110 GLN A C 1
ATOM 837 O O . GLN A 1 110 ? -25.968 0.502 -4.691 1.00 57.34 110 GLN A O 1
ATOM 842 N N . PHE A 1 111 ? -23.779 0.704 -4.252 1.00 51.94 111 PHE A N 1
ATOM 843 C CA . PHE A 1 111 ? -23.922 0.551 -2.800 1.00 51.94 111 PHE A CA 1
ATOM 844 C C . PHE A 1 111 ? -24.425 1.814 -2.076 1.00 51.94 111 PHE A C 1
ATOM 846 O O . PHE A 1 111 ? -25.189 1.701 -1.115 1.00 51.94 111 PHE A O 1
ATOM 853 N N . ALA A 1 112 ? -24.100 3.021 -2.555 1.00 51.47 112 ALA A N 1
ATOM 854 C CA . ALA A 1 112 ? -24.610 4.279 -1.989 1.00 51.47 112 ALA A CA 1
ATOM 855 C C . ALA A 1 112 ? -26.148 4.424 -2.075 1.00 51.47 112 ALA A C 1
ATOM 857 O O . ALA A 1 112 ? -26.758 5.110 -1.253 1.00 51.47 112 ALA A O 1
ATOM 858 N N . PHE A 1 113 ? -26.802 3.749 -3.026 1.00 53.12 113 PHE A N 1
ATOM 859 C CA . PHE A 1 113 ? -28.268 3.707 -3.085 1.00 53.12 113 PHE A CA 1
ATOM 860 C C . PHE A 1 113 ? -28.877 2.860 -1.950 1.00 53.12 113 PHE A C 1
ATOM 862 O O . PHE A 1 113 ? -29.969 3.152 -1.475 1.00 53.12 113 PHE A O 1
ATOM 869 N N . GLY A 1 114 ? -28.159 1.848 -1.449 1.00 49.81 114 GLY A N 1
ATOM 870 C CA . GLY A 1 114 ? -28.601 1.045 -0.304 1.00 49.81 114 GLY A CA 1
ATOM 871 C C . GLY A 1 114 ? -28.465 1.769 1.041 1.00 49.81 114 GLY A C 1
ATOM 872 O O . GLY A 1 114 ? -29.286 1.578 1.939 1.00 49.81 114 GLY A O 1
ATOM 873 N N . SER A 1 115 ? -27.460 2.638 1.193 1.00 46.81 115 SER A N 1
ATOM 874 C CA . SER A 1 115 ? -27.179 3.305 2.471 1.00 46.81 115 SER A CA 1
ATOM 875 C C . SER A 1 115 ? -28.160 4.433 2.812 1.00 46.81 115 SER A C 1
ATOM 877 O O . SER A 1 115 ? -28.441 4.654 3.992 1.00 46.81 115 SER A O 1
ATOM 879 N N . THR A 1 116 ? -28.776 5.080 1.819 1.00 52.28 116 THR A N 1
ATOM 880 C CA . THR A 1 116 ? -29.819 6.105 2.035 1.00 52.28 116 THR A CA 1
ATOM 881 C C . THR A 1 116 ? -31.100 5.538 2.657 1.00 52.28 116 THR A C 1
ATOM 883 O O . THR A 1 116 ? -31.805 6.264 3.354 1.00 52.28 116 THR A O 1
ATOM 886 N N . LEU A 1 117 ? -31.358 4.232 2.525 1.00 51.00 117 LEU A N 1
ATOM 887 C CA . LEU A 1 117 ? -32.474 3.556 3.199 1.00 51.00 117 LEU A CA 1
ATOM 888 C C . LEU A 1 117 ? -32.146 3.108 4.637 1.00 51.00 117 LEU A C 1
ATOM 890 O O . LEU A 1 117 ? -33.059 2.886 5.428 1.00 51.00 117 LEU A O 1
ATOM 894 N N . SER A 1 118 ? -30.865 3.036 5.019 1.00 51.56 118 SER A N 1
ATOM 895 C CA . SER A 1 118 ? -30.440 2.675 6.388 1.00 51.56 118 SER A CA 1
ATOM 896 C C . SER A 1 118 ? -30.408 3.841 7.392 1.00 51.56 118 SER A C 1
ATOM 898 O O . SER A 1 118 ? -30.203 3.617 8.583 1.00 51.56 118 SER A O 1
ATOM 900 N N . GLY A 1 119 ? -30.623 5.083 6.938 1.00 49.84 119 GLY A N 1
ATOM 901 C CA . GLY A 1 119 ? -30.541 6.292 7.771 1.00 49.84 119 GLY A CA 1
ATOM 902 C C . GLY A 1 119 ? -31.709 6.503 8.745 1.00 49.84 119 GLY A C 1
ATOM 903 O O . GLY A 1 119 ? -31.609 7.321 9.657 1.00 49.84 119 GLY A O 1
ATOM 904 N N . LEU A 1 120 ? -32.808 5.758 8.608 1.00 48.66 120 LEU A N 1
ATOM 905 C CA . LEU A 1 120 ? -33.956 5.848 9.514 1.00 48.66 120 LEU A CA 1
ATOM 906 C C . LEU A 1 120 ? -33.776 4.893 10.702 1.00 48.66 120 LEU A C 1
ATOM 908 O O . LEU A 1 120 ? -34.363 3.818 10.766 1.00 48.66 120 LEU A O 1
ATOM 912 N N . GLY A 1 121 ? -32.943 5.324 11.654 1.00 55.66 121 GLY A N 1
ATOM 913 C CA . GLY A 1 121 ? -32.814 4.716 12.979 1.00 55.66 121 GLY A CA 1
ATOM 914 C C . GLY A 1 121 ? -31.709 3.671 13.076 1.00 55.66 121 GLY A C 1
ATOM 915 O O . GLY A 1 121 ? -32.001 2.491 13.260 1.00 55.66 121 GLY A O 1
ATOM 916 N N . ALA A 1 122 ? -30.441 4.101 13.009 1.00 68.00 122 ALA A N 1
ATOM 917 C CA . ALA A 1 122 ? -29.285 3.248 13.287 1.00 68.00 122 ALA A CA 1
ATOM 918 C C . ALA A 1 122 ? -29.341 2.739 14.739 1.00 68.00 122 ALA A C 1
ATOM 920 O O . ALA A 1 122 ? -28.780 3.325 15.668 1.00 68.00 122 ALA A O 1
ATOM 921 N N . LYS A 1 123 ? -30.087 1.649 14.930 1.00 87.38 123 LYS A N 1
ATOM 922 C CA . LYS A 1 123 ? -30.222 0.942 16.191 1.00 87.38 123 LYS A CA 1
ATOM 923 C C . LYS A 1 123 ? -28.835 0.494 16.615 1.00 87.38 123 LYS A C 1
ATOM 925 O O . LYS A 1 123 ? -28.059 -0.029 15.817 1.00 87.38 123 LYS A O 1
ATOM 930 N N . GLU A 1 124 ? -28.537 0.718 17.884 1.00 92.44 124 GLU A N 1
ATOM 931 C CA . GLU A 1 124 ? -27.315 0.214 18.481 1.00 92.44 124 GLU A CA 1
ATOM 932 C C . GLU A 1 124 ? -27.261 -1.310 18.323 1.00 92.44 124 GLU A C 1
ATOM 934 O O . GLU A 1 124 ? -28.203 -2.021 18.685 1.00 92.44 124 GLU A O 1
ATOM 939 N N . ARG A 1 125 ? -26.179 -1.796 17.718 1.00 94.62 125 ARG A N 1
ATOM 940 C CA . ARG A 1 125 ? -25.948 -3.207 17.427 1.00 94.62 125 ARG A CA 1
ATOM 941 C C . ARG A 1 125 ? -24.821 -3.717 18.304 1.00 94.62 125 ARG A C 1
ATOM 943 O O . ARG A 1 125 ? -23.738 -3.140 18.329 1.00 94.62 125 ARG A O 1
ATOM 950 N N . ASP A 1 126 ? -25.063 -4.831 18.968 1.00 94.69 126 ASP A N 1
ATOM 951 C CA . ASP A 1 126 ? -24.013 -5.593 19.625 1.00 94.69 126 ASP A CA 1
ATOM 952 C C . ASP A 1 126 ? -23.198 -6.356 18.570 1.00 94.69 126 ASP A C 1
ATOM 954 O O . ASP A 1 126 ? -23.747 -7.148 17.800 1.00 94.69 126 ASP A O 1
ATOM 958 N N . VAL A 1 127 ? -21.906 -6.043 18.468 1.00 95.06 127 VAL A N 1
ATOM 959 C CA . VAL A 1 127 ? -21.020 -6.585 17.427 1.00 95.06 127 VAL A CA 1
ATOM 960 C C . VAL A 1 127 ? -20.616 -8.022 17.741 1.00 95.06 127 VAL A C 1
ATOM 962 O O . VAL A 1 127 ? -20.475 -8.821 16.818 1.00 95.06 127 VAL A O 1
ATOM 965 N N . LEU A 1 128 ? -20.442 -8.346 19.025 1.00 92.88 128 LEU A N 1
ATOM 966 C CA . LEU A 1 128 ? -19.988 -9.662 19.485 1.00 92.88 128 LEU A CA 1
ATOM 967 C C . LEU A 1 128 ? -21.118 -10.519 20.067 1.00 92.88 128 LEU A C 1
ATOM 969 O O . LEU A 1 128 ? -20.956 -11.730 20.182 1.00 92.88 128 LEU A O 1
ATOM 973 N N . GLY A 1 129 ? -22.255 -9.914 20.418 1.00 94.25 129 GLY A N 1
ATOM 974 C CA . GLY A 1 129 ? -23.391 -10.602 21.040 1.00 94.25 129 GLY A CA 1
ATOM 975 C C . GLY A 1 129 ? -23.265 -10.780 22.560 1.00 94.25 129 GLY A C 1
ATOM 976 O O . GLY A 1 129 ? -24.128 -11.409 23.166 1.00 94.25 129 GLY A O 1
ATOM 977 N N . ASP A 1 130 ? -22.199 -10.252 23.171 1.00 95.62 130 ASP A N 1
ATOM 978 C CA . ASP A 1 130 ? -21.918 -10.300 24.613 1.00 95.62 130 ASP A CA 1
ATOM 979 C C . ASP A 1 130 ? -22.091 -8.934 25.315 1.00 95.62 130 ASP A C 1
ATOM 981 O O . ASP A 1 130 ? -21.805 -8.791 26.504 1.00 95.62 130 ASP A O 1
ATOM 985 N N . GLY A 1 131 ? -22.520 -7.908 24.581 1.00 94.94 131 GLY A N 1
ATOM 986 C CA . GLY A 1 131 ? -22.703 -6.534 25.041 1.00 94.94 131 GLY A CA 1
ATOM 987 C C . GLY A 1 131 ? -21.407 -5.742 25.236 1.00 94.94 131 GLY A C 1
ATOM 988 O O . GLY A 1 131 ? -21.469 -4.557 25.573 1.00 94.94 131 GLY A O 1
ATOM 989 N N . THR A 1 132 ? -20.232 -6.347 25.024 1.00 96.81 132 THR A N 1
ATOM 990 C CA . THR A 1 132 ? -18.935 -5.718 25.329 1.00 96.81 132 THR A CA 1
ATOM 991 C C . THR A 1 132 ? -18.446 -4.760 24.249 1.00 96.81 132 THR A C 1
ATOM 993 O O . THR A 1 132 ? -17.619 -3.892 24.539 1.00 96.81 132 THR A O 1
ATOM 996 N N . VAL A 1 133 ? -18.957 -4.893 23.020 1.00 97.44 133 VAL A N 1
ATOM 997 C CA . VAL A 1 133 ? -18.680 -3.992 21.895 1.00 97.44 133 VAL A CA 1
ATOM 998 C C . VAL A 1 133 ? -19.998 -3.632 21.226 1.00 97.44 133 VAL A C 1
ATOM 1000 O O . VAL A 1 133 ? -20.554 -4.414 20.455 1.00 97.44 133 VAL A O 1
ATOM 1003 N N . ARG A 1 134 ? -20.499 -2.430 21.501 1.00 96.19 134 ARG A N 1
ATOM 1004 C CA . ARG A 1 134 ? -21.743 -1.929 20.906 1.00 96.19 134 ARG A CA 1
ATOM 1005 C C . ARG A 1 134 ? -21.430 -0.857 19.879 1.00 96.19 134 ARG A C 1
ATOM 1007 O O . ARG A 1 134 ? -20.613 0.019 20.137 1.00 96.19 134 ARG A O 1
ATOM 1014 N N . LYS A 1 135 ? -22.069 -0.937 18.718 1.00 96.06 135 LYS A N 1
ATOM 1015 C CA . LYS A 1 135 ? -21.855 -0.071 17.560 1.00 96.06 135 LYS A CA 1
ATOM 1016 C C . LYS A 1 135 ? -23.123 0.709 17.247 1.00 96.06 135 LYS A C 1
ATOM 1018 O O . LYS A 1 135 ? -24.194 0.127 17.099 1.00 96.06 135 LYS A O 1
ATOM 1023 N N . ARG A 1 136 ? -22.988 2.014 17.045 1.00 94.44 136 ARG A N 1
ATOM 1024 C CA . ARG A 1 136 ? -24.004 2.888 16.459 1.00 94.44 136 ARG A CA 1
ATOM 1025 C C . ARG A 1 136 ? -23.397 3.593 15.256 1.00 94.44 136 ARG A C 1
ATOM 1027 O O . ARG A 1 136 ? -22.541 4.458 15.406 1.00 94.44 136 ARG A O 1
ATOM 1034 N N . GLN A 1 137 ? -23.828 3.211 14.063 1.00 93.44 137 GLN A N 1
ATOM 1035 C CA . GLN A 1 137 ? -23.351 3.823 12.827 1.00 93.44 137 GLN A CA 1
ATOM 1036 C C . GLN A 1 137 ? -23.807 5.287 12.745 1.00 93.44 137 GLN A C 1
ATOM 1038 O O . GLN A 1 137 ? -24.977 5.583 12.977 1.00 93.44 137 GLN A O 1
ATOM 1043 N N . VAL A 1 138 ? -22.872 6.186 12.436 1.00 92.88 138 VAL A N 1
ATOM 1044 C CA . VAL A 1 138 ? -23.108 7.629 12.258 1.00 92.88 138 VAL A CA 1
ATOM 1045 C C . VAL A 1 138 ? -23.212 7.957 10.773 1.00 92.88 138 VAL A C 1
ATOM 1047 O O . VAL A 1 138 ? -24.137 8.636 10.345 1.00 92.88 138 VAL A O 1
ATOM 1050 N N . SER A 1 139 ? -22.279 7.432 9.982 1.00 92.50 139 SER A N 1
ATOM 1051 C CA . SER A 1 139 ? -22.243 7.578 8.531 1.00 92.50 139 SER A CA 1
ATOM 1052 C C . SER A 1 139 ? -21.879 6.243 7.901 1.00 92.50 139 SER A C 1
ATOM 1054 O O . SER A 1 139 ? -20.977 5.560 8.384 1.00 92.50 139 SER A O 1
ATOM 1056 N N . ALA A 1 140 ? -22.575 5.866 6.829 1.00 91.19 140 ALA A N 1
ATOM 1057 C CA . ALA A 1 140 ? -22.235 4.677 6.056 1.00 91.19 140 ALA A CA 1
ATOM 1058 C C . ALA A 1 140 ? -20.891 4.837 5.342 1.00 91.19 140 ALA A C 1
ATOM 1060 O O . ALA A 1 140 ? -20.537 5.930 4.901 1.00 91.19 140 ALA A O 1
ATOM 1061 N N . GLY A 1 141 ? -20.151 3.734 5.237 1.00 91.56 141 GLY A N 1
ATOM 1062 C CA . GLY A 1 141 ? -19.004 3.645 4.344 1.00 91.56 141 GLY A CA 1
ATOM 1063 C C . GLY A 1 141 ? -19.433 3.281 2.928 1.00 91.56 141 GLY A C 1
ATOM 1064 O O . GLY A 1 141 ? -20.574 3.498 2.520 1.00 91.56 141 GLY A O 1
ATOM 1065 N N . ASP A 1 142 ? -18.509 2.698 2.179 1.00 87.44 142 ASP A N 1
ATOM 1066 C CA . ASP A 1 142 ? -18.723 2.262 0.802 1.00 87.44 142 ASP A CA 1
ATOM 1067 C C . ASP A 1 142 ? -19.580 0.995 0.663 1.00 87.44 142 ASP A C 1
ATOM 1069 O O . ASP A 1 142 ? -19.919 0.620 -0.456 1.00 87.44 142 ASP A O 1
ATOM 1073 N N . GLY A 1 143 ? -19.947 0.345 1.774 1.00 85.62 143 GLY A N 1
ATOM 1074 C CA . GLY A 1 143 ? -20.744 -0.885 1.784 1.00 85.62 143 GLY A CA 1
ATOM 1075 C C . GLY A 1 143 ? -19.994 -2.132 1.300 1.00 85.62 143 GLY A C 1
ATOM 1076 O O . GLY A 1 143 ? -20.586 -3.209 1.259 1.00 85.62 143 GLY A O 1
ATOM 1077 N N . GLY A 1 144 ? -18.707 -2.010 0.962 1.00 81.94 144 GLY A N 1
ATOM 1078 C CA . GLY A 1 144 ? -17.903 -3.114 0.456 1.00 81.94 144 GLY A CA 1
ATOM 1079 C C . GLY A 1 144 ? -17.570 -4.137 1.541 1.00 81.94 144 GLY A C 1
ATOM 1080 O O . GLY A 1 144 ? -17.156 -3.788 2.652 1.00 81.94 144 GLY A O 1
ATOM 1081 N N . LEU A 1 145 ? -17.693 -5.423 1.204 1.00 83.31 145 LEU A N 1
ATOM 1082 C CA . LEU A 1 145 ? -17.091 -6.497 1.990 1.00 83.31 145 LEU A CA 1
ATOM 1083 C C . LEU A 1 145 ? -15.585 -6.484 1.734 1.00 83.31 145 LEU A C 1
ATOM 1085 O O . LEU A 1 145 ? -15.122 -6.876 0.667 1.00 83.31 145 LEU A O 1
ATOM 1089 N N . TRP A 1 146 ? -14.819 -6.005 2.709 1.00 88.94 146 TRP A N 1
ATOM 1090 C CA . TRP A 1 146 ? -13.365 -5.918 2.585 1.00 88.94 146 TRP A CA 1
ATOM 1091 C C . TRP A 1 146 ? -12.630 -7.025 3.338 1.00 88.94 146 TRP A C 1
ATOM 1093 O O . TRP A 1 146 ? -11.486 -7.324 3.012 1.00 88.94 146 TRP A O 1
ATOM 1103 N N . LEU A 1 147 ? -13.243 -7.609 4.370 1.00 87.62 147 LEU A N 1
ATOM 1104 C CA . LEU A 1 147 ? -12.565 -8.551 5.250 1.00 87.62 147 LEU A CA 1
ATOM 1105 C C . LEU A 1 147 ? -12.398 -9.908 4.561 1.00 87.62 147 LEU A C 1
ATOM 1107 O O . LEU A 1 147 ? -13.373 -10.609 4.308 1.00 87.62 147 LEU A O 1
ATOM 1111 N N . ASN A 1 148 ? -11.148 -10.302 4.341 1.00 85.56 148 ASN A N 1
ATOM 1112 C CA . ASN A 1 148 ? -10.791 -11.680 4.042 1.00 85.56 148 ASN A CA 1
ATOM 1113 C C . ASN A 1 148 ? -10.261 -12.349 5.322 1.00 85.56 148 ASN A C 1
ATOM 1115 O O . ASN A 1 148 ? -9.290 -11.875 5.919 1.00 85.56 148 ASN A O 1
ATOM 1119 N N . GLU A 1 149 ? -10.891 -13.448 5.741 1.00 85.69 149 GLU A N 1
ATOM 1120 C CA . GLU A 1 149 ? -10.506 -14.197 6.944 1.00 85.69 149 GLU A CA 1
ATOM 1121 C C . GLU A 1 149 ? -9.067 -14.725 6.883 1.00 85.69 149 GLU A C 1
ATOM 1123 O O . GLU A 1 149 ? -8.405 -14.838 7.917 1.00 85.69 149 GLU A O 1
ATOM 1128 N N . ASP A 1 150 ? -8.533 -14.975 5.684 1.00 83.50 150 ASP A N 1
ATOM 1129 C CA . ASP A 1 150 ? -7.150 -15.412 5.510 1.00 83.50 150 ASP A CA 1
ATOM 1130 C C . ASP A 1 150 ? -6.145 -14.359 5.981 1.00 83.50 150 ASP A C 1
ATOM 1132 O O . ASP A 1 150 ? -5.087 -14.717 6.495 1.00 83.50 150 ASP A O 1
ATOM 1136 N N . TRP A 1 151 ? -6.474 -13.066 5.899 1.00 85.56 151 TRP A N 1
ATOM 1137 C CA . TRP A 1 151 ? -5.581 -11.998 6.365 1.00 85.56 151 TRP A CA 1
ATOM 1138 C C . TRP A 1 151 ? -5.445 -11.951 7.888 1.00 85.56 151 TRP A C 1
ATOM 1140 O O . TRP A 1 151 ? -4.482 -11.376 8.397 1.00 85.56 151 TRP A O 1
ATOM 1150 N N . ALA A 1 152 ? -6.392 -12.547 8.619 1.00 81.44 152 ALA A N 1
ATOM 1151 C CA . ALA A 1 152 ? -6.327 -12.664 10.071 1.00 81.44 152 ALA A CA 1
ATOM 1152 C C . ALA A 1 152 ? -5.466 -13.855 10.528 1.00 81.44 152 ALA A C 1
ATOM 1154 O O . ALA A 1 152 ? -5.092 -13.927 11.701 1.00 81.44 152 ALA A O 1
ATOM 1155 N N . LYS A 1 153 ? -5.126 -14.791 9.630 1.00 85.62 153 LYS A N 1
ATOM 1156 C CA . LYS A 1 153 ? -4.307 -15.960 9.970 1.00 85.62 153 LYS A CA 1
ATOM 1157 C C . LYS A 1 153 ? -2.854 -15.541 10.179 1.00 85.62 153 LYS A C 1
ATOM 1159 O O . LYS A 1 153 ? -2.244 -14.906 9.323 1.00 85.62 153 LYS A O 1
ATOM 1164 N N . LEU A 1 154 ? -2.265 -15.970 11.295 1.00 77.69 154 LEU A N 1
ATOM 1165 C CA . LEU A 1 154 ? -0.871 -15.666 11.640 1.00 77.69 154 LEU A CA 1
ATOM 1166 C C . LEU A 1 154 ? 0.154 -16.194 10.628 1.00 77.69 154 LEU A C 1
ATOM 1168 O O . LEU A 1 154 ? 1.220 -15.611 10.527 1.00 77.69 154 LEU A O 1
ATOM 1172 N N . ALA A 1 155 ? -0.153 -17.248 9.875 1.00 83.81 155 ALA A N 1
ATOM 1173 C CA . ALA A 1 155 ? 0.770 -17.835 8.901 1.00 83.81 155 ALA A CA 1
ATOM 1174 C C . ALA A 1 155 ? 0.600 -17.292 7.468 1.00 83.81 155 ALA A C 1
ATOM 1176 O O . ALA A 1 155 ? 1.252 -17.786 6.545 1.00 83.81 155 ALA A O 1
ATOM 1177 N N . ALA A 1 156 ? -0.298 -16.326 7.250 1.00 86.25 156 ALA A N 1
ATOM 1178 C CA . ALA A 1 156 ? -0.545 -15.786 5.921 1.00 86.25 156 ALA A CA 1
ATOM 1179 C C . ALA A 1 156 ? 0.666 -14.987 5.415 1.00 86.25 156 ALA A C 1
ATOM 1181 O O . ALA A 1 156 ? 1.225 -14.160 6.131 1.00 86.25 156 ALA A O 1
ATOM 1182 N N . SER A 1 157 ? 1.035 -15.189 4.147 1.00 90.75 157 SER A N 1
ATOM 1183 C CA . SER A 1 157 ? 2.067 -14.389 3.472 1.00 90.75 157 SER A CA 1
ATOM 1184 C C . SER A 1 157 ? 1.600 -12.971 3.140 1.00 90.75 157 SER A C 1
ATOM 1186 O O . SER A 1 157 ? 2.400 -12.148 2.711 1.00 90.75 157 SER A O 1
ATOM 1188 N N . VAL A 1 158 ? 0.303 -12.693 3.290 1.00 92.81 158 VAL A N 1
ATOM 1189 C CA . VAL A 1 158 ? -0.303 -11.383 3.061 1.00 92.81 158 VAL A CA 1
ATOM 1190 C C . VAL A 1 158 ? -0.987 -10.933 4.342 1.00 92.81 158 VAL A C 1
ATOM 1192 O O . VAL A 1 158 ? -1.815 -11.651 4.901 1.00 92.81 158 VAL A O 1
ATOM 1195 N N . ARG A 1 159 ? -0.664 -9.720 4.784 1.00 94.44 159 ARG A N 1
ATOM 1196 C CA . ARG A 1 159 ? -1.262 -9.066 5.947 1.00 94.44 159 ARG A CA 1
ATOM 1197 C C . ARG A 1 159 ? -2.075 -7.866 5.528 1.00 94.44 159 ARG A C 1
ATOM 1199 O O . ARG A 1 159 ? -1.709 -7.145 4.602 1.00 94.44 159 ARG A O 1
ATOM 1206 N N . CYS A 1 160 ? -3.157 -7.624 6.252 1.00 95.06 160 CYS A N 1
ATOM 1207 C CA . CYS A 1 160 ? -3.971 -6.435 6.074 1.00 95.06 160 CYS A CA 1
ATOM 1208 C C . CYS A 1 160 ? -3.546 -5.364 7.083 1.00 95.06 160 CYS A C 1
ATOM 1210 O O . CYS A 1 160 ? -3.585 -5.594 8.290 1.00 95.06 160 CYS A O 1
ATOM 1212 N N . VAL A 1 161 ? -3.126 -4.203 6.586 1.00 95.31 161 VAL A N 1
ATOM 1213 C CA . VAL A 1 161 ? -2.835 -3.007 7.379 1.00 95.31 161 VAL A CA 1
ATOM 1214 C C . VAL A 1 161 ? -4.040 -2.080 7.296 1.00 95.31 161 VAL A C 1
ATOM 1216 O O . VAL A 1 161 ? -4.459 -1.676 6.210 1.00 95.31 161 VAL A O 1
ATOM 1219 N N . LEU A 1 162 ? -4.598 -1.750 8.453 1.00 96.19 162 LEU A N 1
ATOM 1220 C CA . LEU A 1 162 ? -5.772 -0.907 8.617 1.00 96.19 162 LEU A CA 1
ATOM 1221 C C . LEU A 1 162 ? -5.350 0.512 8.971 1.00 96.19 162 LEU A C 1
ATOM 1223 O O . LEU A 1 162 ? -4.457 0.705 9.792 1.00 96.19 162 LEU A O 1
ATOM 1227 N N . HIS A 1 163 ? -6.030 1.491 8.384 1.00 96.56 163 HIS A N 1
ATOM 1228 C CA . HIS A 1 163 ? -5.921 2.896 8.749 1.00 96.56 163 HIS A CA 1
ATOM 1229 C C . HIS A 1 163 ? -7.262 3.360 9.313 1.00 96.56 163 HIS A C 1
ATOM 1231 O O . HIS A 1 163 ? -8.288 3.282 8.630 1.00 96.56 163 HIS A O 1
ATOM 1237 N N . ALA A 1 164 ? -7.253 3.854 10.546 1.00 97.06 164 ALA A N 1
ATOM 1238 C CA . ALA A 1 164 ? -8.446 4.339 11.224 1.00 97.06 164 ALA A CA 1
ATOM 1239 C C . ALA A 1 164 ? -8.159 5.650 11.952 1.00 97.06 164 ALA A C 1
ATOM 1241 O O . ALA A 1 164 ? -7.050 5.881 12.431 1.00 97.06 164 ALA A O 1
ATOM 1242 N N . THR A 1 165 ? -9.178 6.493 12.055 1.00 97.00 165 THR A N 1
ATOM 1243 C CA . THR A 1 165 ? -9.157 7.681 12.906 1.00 97.00 165 THR A CA 1
ATOM 1244 C C . THR A 1 165 ? -10.044 7.411 14.111 1.00 97.00 165 THR A C 1
ATOM 1246 O O . THR A 1 165 ? -11.186 6.990 13.944 1.00 97.00 165 THR A O 1
ATOM 1249 N N . CYS A 1 166 ? -9.511 7.618 15.310 1.00 96.50 166 CYS A N 1
ATOM 1250 C CA . CYS A 1 166 ? -10.177 7.333 16.573 1.00 96.50 166 CYS A CA 1
ATOM 1251 C C . CYS A 1 166 ? -10.259 8.612 17.409 1.00 96.50 166 CYS A C 1
ATOM 1253 O O . CYS A 1 166 ? -9.252 9.296 17.599 1.00 96.50 166 CYS A O 1
ATOM 1255 N N . ALA A 1 167 ? -11.437 8.914 17.941 1.00 94.88 167 ALA A N 1
ATOM 1256 C CA . ALA A 1 167 ? -11.650 10.002 18.886 1.00 94.88 167 ALA A CA 1
ATOM 1257 C C . ALA A 1 167 ? -12.437 9.480 20.087 1.00 94.88 167 ALA A C 1
ATOM 1259 O O . ALA A 1 167 ? -13.424 8.765 19.924 1.00 94.88 167 ALA A O 1
ATOM 1260 N N . MET A 1 168 ? -12.019 9.831 21.299 1.00 92.38 168 MET A N 1
ATOM 1261 C CA . MET A 1 168 ? -12.800 9.513 22.492 1.00 92.38 168 MET A CA 1
ATOM 1262 C C . MET A 1 168 ? -13.959 10.503 22.610 1.00 92.38 168 MET A C 1
ATOM 1264 O O . MET A 1 168 ? -13.766 11.704 22.428 1.00 92.38 168 MET A O 1
ATOM 1268 N N . ARG A 1 169 ? -15.161 10.012 22.917 1.00 89.50 169 ARG A N 1
ATOM 1269 C CA . ARG A 1 169 ? -16.315 10.865 23.216 1.00 89.50 169 ARG A CA 1
ATOM 1270 C C . ARG A 1 169 ? -16.503 10.944 24.724 1.00 89.50 169 ARG A C 1
ATOM 1272 O O . ARG A 1 169 ? -16.473 9.924 25.414 1.00 89.50 169 ARG A O 1
ATOM 1279 N N . SER A 1 170 ? -16.726 12.153 25.226 1.00 81.88 170 SER A N 1
ATOM 1280 C CA . SER A 1 170 ? -17.177 12.344 26.600 1.00 81.88 170 SER A CA 1
ATOM 1281 C C . SER A 1 170 ? -18.563 11.732 26.753 1.00 81.88 170 SER A C 1
ATOM 1283 O O . SER A 1 170 ? -19.441 11.943 25.916 1.00 81.88 170 SER A O 1
ATOM 1285 N N . PHE A 1 171 ? -18.771 10.975 27.827 1.00 71.94 171 PHE A N 1
ATOM 1286 C CA . PHE A 1 171 ? -20.102 10.511 28.200 1.00 71.94 171 PHE A CA 1
ATOM 1287 C C . PHE A 1 171 ? -20.860 11.708 28.795 1.00 71.94 171 PHE A C 1
ATOM 1289 O O . PHE A 1 171 ? -20.874 11.913 30.006 1.00 71.94 171 PHE A O 1
ATOM 1296 N N . GLY A 1 172 ? -21.401 12.566 27.928 1.00 59.19 172 GLY A N 1
ATOM 1297 C CA . GLY A 1 172 ? -22.319 13.625 28.334 1.00 59.19 172 GLY A CA 1
ATOM 1298 C C . GLY A 1 172 ? -23.591 12.987 28.881 1.00 59.19 172 GLY A C 1
ATOM 1299 O O . GLY A 1 172 ? -24.115 12.046 28.283 1.00 59.19 172 GLY A O 1
ATOM 1300 N N . GLY A 1 173 ? -24.044 13.447 30.049 1.00 54.09 173 GLY A N 1
ATOM 1301 C CA . GLY A 1 173 ? -25.276 12.980 30.680 1.00 54.09 173 GLY A CA 1
ATOM 1302 C C . GLY A 1 173 ? -26.463 13.022 29.717 1.00 54.09 173 GLY A C 1
ATOM 1303 O O . GLY A 1 173 ? -26.453 13.759 28.732 1.00 54.09 173 GLY A O 1
ATOM 1304 N N . ALA A 1 174 ? -27.460 12.181 29.995 1.00 51.31 174 ALA A N 1
ATOM 1305 C CA . ALA A 1 174 ? -28.687 12.090 29.217 1.00 51.31 174 ALA A CA 1
ATOM 1306 C C . ALA A 1 174 ? -29.207 13.492 28.844 1.00 51.31 174 ALA A C 1
ATOM 1308 O O . ALA A 1 174 ? -29.353 14.334 29.722 1.00 51.31 174 ALA A O 1
ATOM 1309 N N . GLU A 1 175 ? -29.482 13.686 27.550 1.00 46.84 175 GLU A N 1
ATOM 1310 C CA . GLU A 1 175 ? -30.034 14.898 26.914 1.00 46.84 175 GLU A CA 1
ATOM 1311 C C . GLU A 1 175 ? -29.023 15.890 26.294 1.00 46.84 175 GLU A C 1
ATOM 1313 O O . GLU A 1 175 ? -28.879 17.043 26.678 1.00 46.84 175 GLU A O 1
ATOM 1318 N N . GLY A 1 176 ? -28.423 15.461 25.178 1.00 53.97 176 GLY A N 1
ATOM 1319 C CA . GLY A 1 176 ? -28.617 16.191 23.914 1.00 53.97 176 GLY A CA 1
ATOM 1320 C C . GLY A 1 176 ? -27.554 17.193 23.457 1.00 53.97 176 GLY A C 1
ATOM 1321 O O . GLY A 1 176 ? -27.625 17.614 22.304 1.00 53.97 176 GLY A O 1
ATOM 1322 N N . ALA A 1 177 ? -26.560 17.543 24.272 1.00 55.41 177 ALA A N 1
ATOM 1323 C CA . ALA A 1 177 ? -25.447 18.380 23.818 1.00 55.41 177 ALA A CA 1
ATOM 1324 C C . ALA A 1 177 ? -24.190 17.524 23.605 1.00 55.41 177 ALA A C 1
ATOM 1326 O O . ALA A 1 177 ? -23.474 17.205 24.553 1.00 55.41 177 ALA A O 1
ATOM 1327 N N . ASP A 1 178 ? -23.938 17.139 22.350 1.00 58.84 178 ASP A N 1
ATOM 1328 C CA . ASP A 1 178 ? -22.660 16.574 21.904 1.00 58.84 178 ASP A CA 1
ATOM 1329 C C . ASP A 1 178 ? -21.571 17.655 22.047 1.00 58.84 178 ASP A C 1
ATOM 1331 O O . ASP A 1 178 ? -21.207 18.324 21.079 1.00 58.84 178 ASP A O 1
ATOM 1335 N N . GLU A 1 179 ? -21.062 17.877 23.262 1.00 62.44 179 GLU A N 1
ATOM 1336 C CA . GLU A 1 179 ? -19.867 18.699 23.427 1.00 62.44 179 GLU A CA 1
ATOM 1337 C C . GLU A 1 179 ? -18.670 17.944 22.828 1.00 62.44 179 GLU A C 1
ATOM 1339 O O . GLU A 1 179 ? -18.390 16.803 23.224 1.00 62.44 179 GLU A O 1
ATOM 1344 N N . PRO A 1 180 ? -17.952 18.538 21.857 1.00 60.41 180 PRO A N 1
ATOM 1345 C CA . PRO A 1 180 ? -16.773 17.913 21.289 1.00 60.41 180 PRO A CA 1
ATOM 1346 C C . PRO A 1 180 ? -15.731 17.739 22.395 1.00 60.41 180 PRO A C 1
ATOM 1348 O O . PRO A 1 180 ? -15.316 18.699 23.044 1.00 60.41 180 PRO A O 1
ATOM 1351 N N . CYS A 1 181 ? -15.300 16.496 22.613 1.00 63.59 181 CYS A N 1
ATOM 1352 C CA . CYS A 1 181 ? -14.188 16.217 23.511 1.00 63.59 181 CYS A CA 1
ATOM 1353 C C . CYS A 1 181 ? -12.967 17.014 23.022 1.00 63.59 181 CYS A C 1
ATOM 1355 O O . CYS A 1 181 ? -12.660 16.997 21.832 1.00 63.59 181 CYS A O 1
ATOM 1357 N N . SER A 1 182 ? -12.256 17.705 23.918 1.00 68.19 182 SER A N 1
ATOM 1358 C CA . SER A 1 182 ? -11.146 18.599 23.532 1.00 68.19 182 SER A CA 1
ATOM 1359 C C . SER A 1 182 ? -9.923 17.875 22.950 1.00 68.19 182 SER A C 1
ATOM 1361 O O . SER A 1 182 ? -8.960 18.517 22.528 1.00 68.19 182 SER A O 1
ATOM 1363 N N . VAL A 1 183 ? -9.938 16.540 22.934 1.00 84.00 183 VAL A N 1
ATOM 1364 C CA . VAL A 1 183 ? -8.842 15.718 22.428 1.00 84.00 183 VAL A CA 1
ATOM 1365 C C . VAL A 1 183 ? -9.006 15.555 20.924 1.00 84.00 183 VAL A C 1
ATOM 1367 O O . VAL A 1 183 ? -9.986 14.979 20.453 1.00 84.00 183 VAL A O 1
ATOM 1370 N N . ALA A 1 184 ? -8.027 16.057 20.171 1.00 89.50 184 ALA A N 1
ATOM 1371 C CA . ALA A 1 184 ? -7.999 15.915 18.724 1.00 89.50 184 ALA A CA 1
ATOM 1372 C C . ALA A 1 184 ? -8.042 14.427 18.311 1.00 89.50 184 ALA A C 1
ATOM 1374 O O . ALA A 1 184 ? -7.428 13.585 18.975 1.00 89.50 184 ALA A O 1
ATOM 1375 N N . PRO A 1 185 ? -8.744 14.088 17.216 1.00 93.81 185 PRO A N 1
ATOM 1376 C CA . PRO A 1 185 ? -8.806 12.720 16.723 1.00 93.81 185 PRO A CA 1
ATOM 1377 C C . PRO A 1 185 ? -7.410 12.207 16.347 1.00 93.81 185 PRO A C 1
ATOM 1379 O O . PRO A 1 185 ? -6.637 12.902 15.685 1.00 93.81 185 PRO A O 1
ATOM 1382 N N . VAL A 1 186 ? -7.104 10.965 16.721 1.00 94.88 186 VAL A N 1
ATOM 1383 C CA . VAL A 1 186 ? -5.819 10.317 16.432 1.00 94.88 186 VAL A CA 1
ATOM 1384 C C . VAL A 1 186 ? -5.981 9.410 15.220 1.00 94.88 186 VAL A C 1
ATOM 1386 O O . VAL A 1 186 ? -6.850 8.539 15.197 1.00 94.88 186 VAL A O 1
ATOM 1389 N N . THR A 1 187 ? -5.141 9.593 14.203 1.00 95.19 187 THR A N 1
ATOM 1390 C CA . THR A 1 187 ? -5.062 8.655 13.076 1.00 95.19 187 THR A CA 1
ATOM 1391 C C . THR A 1 187 ? -3.994 7.617 13.368 1.00 95.19 187 THR A C 1
ATOM 1393 O O . THR A 1 187 ? -2.874 7.969 13.719 1.00 95.19 187 THR A O 1
ATOM 1396 N N . ILE A 1 188 ? -4.342 6.341 13.229 1.00 95.31 188 ILE A N 1
ATOM 1397 C CA . ILE A 1 188 ? -3.454 5.215 13.510 1.00 95.31 188 ILE A CA 1
ATOM 1398 C C . ILE A 1 188 ? -3.455 4.218 12.356 1.00 95.31 188 ILE A C 1
ATOM 1400 O O . ILE A 1 188 ? -4.473 3.998 11.691 1.00 95.31 188 ILE A O 1
ATOM 1404 N N . SER A 1 189 ? -2.301 3.588 12.145 1.00 95.62 189 SER A N 1
ATOM 1405 C CA . SER A 1 189 ? -2.124 2.507 11.175 1.00 95.62 189 SER A CA 1
ATOM 1406 C C . SER A 1 189 ? -1.621 1.249 11.879 1.00 95.62 189 SER A C 1
ATOM 1408 O O . SER A 1 189 ? -0.551 1.288 12.492 1.00 95.62 189 SER A O 1
ATOM 1410 N N . PHE A 1 190 ? -2.342 0.130 11.785 1.00 95.69 190 PHE A N 1
ATOM 1411 C CA . PHE A 1 190 ? -2.009 -1.118 12.491 1.00 95.69 190 PHE A CA 1
ATOM 1412 C C . PHE A 1 190 ? -2.306 -2.372 11.663 1.00 95.69 190 PHE A C 1
ATOM 1414 O O . PHE A 1 190 ? -3.121 -2.341 10.744 1.00 95.69 190 PHE A O 1
ATOM 1421 N N . VAL A 1 191 ? -1.628 -3.479 11.970 1.00 95.38 191 VAL A N 1
ATOM 1422 C CA . VAL A 1 191 ? -1.851 -4.768 11.299 1.00 95.38 191 VAL A CA 1
ATOM 1423 C C . VAL A 1 191 ? -3.082 -5.447 11.901 1.00 95.38 191 VAL A C 1
ATOM 1425 O O . VAL A 1 191 ? -3.263 -5.464 13.117 1.00 95.38 191 VAL A O 1
ATOM 1428 N N . LEU A 1 192 ? -3.946 -6.020 11.068 1.00 94.62 192 LEU A N 1
ATOM 1429 C CA . LEU A 1 192 ? -5.078 -6.809 11.540 1.00 94.62 192 LEU A CA 1
ATOM 1430 C C . LEU A 1 192 ? -4.584 -8.016 12.354 1.00 94.62 192 LEU A C 1
ATOM 1432 O O . LEU A 1 192 ? -3.842 -8.847 11.836 1.00 94.62 192 LEU A O 1
ATOM 1436 N N . GLY A 1 193 ? -5.014 -8.124 13.613 1.00 92.62 193 GLY A N 1
ATOM 1437 C CA . GLY A 1 193 ? -4.548 -9.153 14.546 1.00 92.62 193 GLY A CA 1
ATOM 1438 C C . GLY A 1 193 ? -3.329 -8.755 15.385 1.00 92.62 193 GLY A C 1
ATOM 1439 O O . GLY A 1 193 ? -2.834 -9.593 16.133 1.00 92.62 193 GLY A O 1
ATOM 1440 N N . ASP A 1 194 ? -2.826 -7.518 15.284 1.00 93.19 194 ASP A N 1
ATOM 1441 C CA . ASP A 1 194 ? -1.656 -7.084 16.059 1.00 93.19 194 ASP A CA 1
ATOM 1442 C C . ASP A 1 194 ? -1.961 -7.057 17.569 1.00 93.19 194 ASP A C 1
ATOM 1444 O O . ASP A 1 194 ? -2.907 -6.377 17.982 1.00 93.19 194 ASP A O 1
ATOM 1448 N N . PRO A 1 195 ? -1.179 -7.748 18.419 1.00 94.19 195 PRO A N 1
ATOM 1449 C CA . PRO A 1 195 ? -1.381 -7.724 19.869 1.00 94.19 195 PRO A CA 1
ATOM 1450 C C . PRO A 1 195 ? -1.153 -6.338 20.496 1.00 94.19 195 PRO A C 1
ATOM 1452 O O . PRO A 1 195 ? -1.648 -6.069 21.594 1.00 94.19 195 PRO A O 1
ATOM 1455 N N . ASP A 1 196 ? -0.446 -5.433 19.812 1.00 95.06 196 ASP A N 1
ATOM 1456 C CA . ASP A 1 196 ? -0.182 -4.083 20.321 1.00 95.06 196 ASP A CA 1
ATOM 1457 C C . ASP A 1 196 ? -1.399 -3.150 20.200 1.00 95.06 196 ASP A C 1
ATOM 1459 O O . ASP A 1 196 ? -1.355 -2.018 20.684 1.00 95.06 196 ASP A O 1
ATOM 1463 N N . MET A 1 197 ? -2.482 -3.615 19.565 1.00 96.00 197 MET A N 1
ATOM 1464 C CA . MET A 1 197 ? -3.741 -2.891 19.414 1.00 96.00 197 MET A CA 1
ATOM 1465 C C . MET A 1 197 ? -4.846 -3.505 20.275 1.00 96.00 197 MET A C 1
ATOM 1467 O O . MET A 1 197 ? -4.975 -4.725 20.377 1.00 96.00 197 MET A O 1
ATOM 1471 N N . HIS A 1 198 ? -5.708 -2.661 20.842 1.00 97.00 198 HIS A N 1
ATOM 1472 C CA . HIS A 1 198 ? -6.890 -3.103 21.578 1.00 97.00 198 HIS A CA 1
ATOM 1473 C C . HIS A 1 198 ? -7.795 -4.010 20.730 1.00 97.00 198 HIS A C 1
ATOM 1475 O O . HIS A 1 198 ? -8.199 -3.644 19.625 1.00 97.00 198 HIS A O 1
ATOM 1481 N N . GLU A 1 199 ? -8.178 -5.165 21.275 1.00 96.81 199 GLU A N 1
ATOM 1482 C CA . GLU A 1 199 ? -9.077 -6.122 20.617 1.00 96.81 199 GLU A CA 1
ATOM 1483 C C . GLU A 1 199 ? -10.422 -5.479 20.231 1.00 96.81 199 GLU A C 1
ATOM 1485 O O . GLU A 1 199 ? -10.954 -5.740 19.149 1.00 96.81 199 GLU A O 1
ATOM 1490 N N . GLY A 1 200 ? -10.945 -4.585 21.079 1.00 97.19 200 GLY A N 1
ATOM 1491 C CA . GLY A 1 200 ? -12.167 -3.828 20.812 1.00 97.19 200 GLY A CA 1
ATOM 1492 C C . GLY A 1 200 ? -12.066 -2.990 19.540 1.00 97.19 200 GLY A C 1
ATOM 1493 O O . GLY A 1 200 ? -12.947 -3.069 18.689 1.00 97.19 200 GLY A O 1
ATOM 1494 N N . ILE A 1 201 ? -10.960 -2.264 19.354 1.00 97.38 201 ILE A N 1
ATOM 1495 C CA . ILE A 1 201 ? -10.720 -1.445 18.155 1.00 97.38 201 ILE A CA 1
ATOM 1496 C C . ILE A 1 201 ? -10.590 -2.326 16.908 1.00 97.38 201 ILE A C 1
ATOM 1498 O O . ILE A 1 201 ? -11.169 -2.017 15.867 1.00 97.38 201 ILE A O 1
ATOM 1502 N N . GLN A 1 202 ? -9.897 -3.464 17.007 1.00 96.69 202 GLN A N 1
AT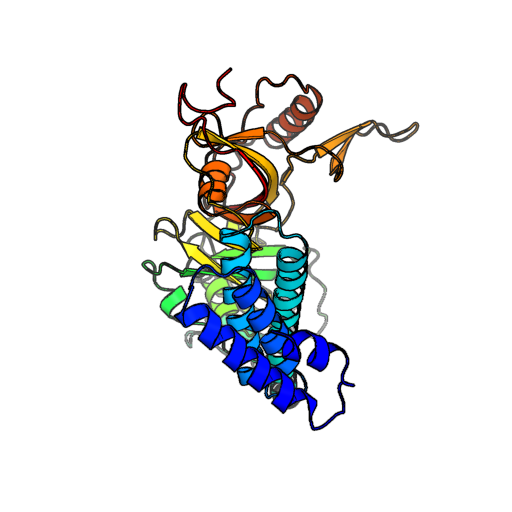OM 1503 C CA . GLN A 1 202 ? -9.796 -4.409 15.890 1.00 96.69 202 GLN A CA 1
ATOM 1504 C C . GLN A 1 202 ? -11.171 -4.955 15.488 1.00 96.69 202 GLN A C 1
ATOM 1506 O O . GLN A 1 202 ? -11.503 -5.009 14.305 1.00 96.69 202 GLN A O 1
ATOM 1511 N N . THR A 1 203 ? -11.984 -5.331 16.474 1.00 96.75 203 THR A N 1
ATOM 1512 C CA . THR A 1 203 ? -13.356 -5.819 16.282 1.00 96.75 203 THR A CA 1
ATOM 1513 C C . THR A 1 203 ? -14.251 -4.742 15.675 1.00 96.75 203 THR A C 1
ATOM 1515 O O . THR A 1 203 ? -15.009 -5.015 14.744 1.00 96.75 203 THR A O 1
ATOM 1518 N N . ALA A 1 204 ? -14.123 -3.505 16.156 1.00 96.94 204 ALA A N 1
ATOM 1519 C CA . ALA A 1 204 ? -14.852 -2.361 15.637 1.00 96.94 204 ALA A CA 1
ATOM 1520 C C . ALA A 1 204 ? -14.571 -2.161 14.148 1.00 96.94 204 ALA A C 1
ATOM 1522 O O . ALA A 1 204 ? -15.508 -2.209 13.354 1.00 96.94 204 ALA A O 1
ATOM 1523 N N . VAL A 1 205 ? -13.300 -2.054 13.750 1.00 96.62 205 VAL A N 1
ATOM 1524 C CA . VAL A 1 205 ? -12.934 -1.842 12.341 1.00 96.62 205 VAL A CA 1
ATOM 1525 C C . VAL A 1 205 ? -13.357 -3.023 11.458 1.00 96.62 205 VAL A C 1
ATOM 1527 O O . VAL A 1 205 ? -13.908 -2.794 10.386 1.00 96.62 205 VAL A O 1
ATOM 1530 N N . LYS A 1 206 ? -13.208 -4.279 11.916 1.00 95.12 206 LYS A N 1
ATOM 1531 C CA . LYS A 1 206 ? -13.712 -5.479 11.204 1.00 95.12 206 LYS A CA 1
ATOM 1532 C C . LYS A 1 206 ? -15.209 -5.410 10.889 1.00 95.12 206 LYS A C 1
ATOM 1534 O O . LYS A 1 206 ? -15.642 -5.963 9.885 1.00 95.12 206 LYS A O 1
ATOM 1539 N N . SER A 1 207 ? -15.993 -4.749 11.740 1.00 95.06 207 SER A N 1
ATOM 1540 C CA . SER A 1 207 ? -17.441 -4.603 11.563 1.00 95.06 207 SER A CA 1
ATOM 1541 C C . SER A 1 207 ? -17.851 -3.457 10.628 1.00 95.06 207 SER A C 1
ATOM 1543 O O . SER A 1 207 ? -19.050 -3.245 10.437 1.00 95.06 207 SER A O 1
ATOM 1545 N N . MET A 1 208 ? -16.899 -2.671 10.119 1.00 95.12 208 MET A N 1
ATOM 1546 C CA . MET A 1 208 ? -17.138 -1.454 9.336 1.00 95.12 208 MET A CA 1
ATOM 1547 C C . MET A 1 208 ? -16.853 -1.661 7.847 1.00 95.12 208 MET A C 1
ATOM 1549 O O . MET A 1 208 ? -16.120 -2.567 7.472 1.00 95.12 208 MET A O 1
ATOM 1553 N N . SER A 1 209 ? -17.384 -0.776 7.009 1.00 94.38 209 SER A N 1
ATOM 1554 C CA . SER A 1 209 ? -17.010 -0.599 5.597 1.00 94.38 209 SER A CA 1
ATOM 1555 C C . SER A 1 209 ? -16.073 0.605 5.420 1.00 94.38 209 SER A C 1
ATOM 1557 O O . SER A 1 209 ? -15.973 1.461 6.304 1.00 94.38 209 SER A O 1
ATOM 1559 N N . VAL A 1 210 ? -15.329 0.684 4.313 1.00 94.94 210 VAL A N 1
ATOM 1560 C CA . VAL A 1 210 ? -14.332 1.755 4.138 1.00 94.94 210 VAL A CA 1
ATOM 1561 C C . VAL A 1 210 ? -15.042 3.103 4.007 1.00 94.94 210 VAL A C 1
ATOM 1563 O O . VAL A 1 210 ? -15.988 3.257 3.245 1.00 94.94 210 VAL A O 1
ATOM 1566 N N . GLY A 1 211 ? -14.585 4.104 4.755 1.00 94.50 211 GLY A N 1
ATOM 1567 C CA . GLY A 1 211 ? -15.205 5.425 4.856 1.00 94.50 211 GLY A CA 1
ATOM 1568 C C . GLY A 1 211 ? -16.296 5.531 5.924 1.00 94.50 211 GLY A C 1
ATOM 1569 O O . GLY A 1 211 ? -16.734 6.645 6.211 1.00 94.50 211 GLY A O 1
ATOM 1570 N N . GLU A 1 212 ? -16.708 4.416 6.533 1.00 95.12 212 GLU A N 1
ATOM 1571 C CA . GLU A 1 212 ? -17.737 4.408 7.570 1.00 95.12 212 GLU A CA 1
ATOM 1572 C C . GLU A 1 212 ? -17.275 5.165 8.819 1.00 95.12 212 GLU A C 1
ATOM 1574 O O . GLU A 1 212 ? -16.103 5.099 9.207 1.00 95.12 212 GLU A O 1
ATOM 1579 N N . VAL A 1 213 ? -18.216 5.857 9.464 1.00 95.81 213 VAL A N 1
ATOM 1580 C CA . VAL A 1 213 ? -18.036 6.486 10.776 1.00 95.81 213 VAL A CA 1
ATOM 1581 C C . VAL A 1 213 ? -19.055 5.884 11.728 1.00 95.81 213 VAL A C 1
ATOM 1583 O O . VAL A 1 213 ? -20.253 5.874 11.437 1.00 95.81 213 VAL A O 1
ATOM 1586 N N . ALA A 1 214 ? -18.601 5.383 12.870 1.00 95.88 214 ALA A N 1
ATOM 1587 C CA . ALA A 1 214 ? -19.476 4.793 13.869 1.00 95.88 214 ALA A CA 1
ATOM 1588 C C . ALA A 1 214 ? -19.007 5.114 15.289 1.00 95.88 214 ALA A C 1
ATOM 1590 O O . ALA A 1 214 ? -17.815 5.188 15.578 1.00 95.88 214 ALA A O 1
ATOM 1591 N N . ASN A 1 215 ? -19.984 5.264 16.176 1.00 95.31 215 ASN A N 1
ATOM 1592 C CA . ASN A 1 215 ? -19.781 5.363 17.607 1.00 95.31 215 ASN A CA 1
ATOM 1593 C C . ASN A 1 215 ? -19.739 3.959 18.199 1.00 95.31 215 ASN A C 1
ATOM 1595 O O . ASN A 1 215 ? -20.677 3.178 18.029 1.00 95.31 215 ASN A O 1
ATOM 1599 N N . PHE A 1 216 ? -18.670 3.650 18.913 1.00 96.56 216 PHE A N 1
ATOM 1600 C CA . PHE A 1 216 ? -18.487 2.405 19.629 1.00 96.56 216 PHE A CA 1
ATOM 1601 C C . PHE A 1 216 ? -18.494 2.640 21.127 1.00 96.56 216 PHE A C 1
ATOM 1603 O O . PHE A 1 216 ? -17.941 3.617 21.627 1.00 96.56 216 PHE A O 1
ATOM 1610 N N . ILE A 1 217 ? -19.104 1.709 21.842 1.00 95.81 217 ILE A N 1
ATOM 1611 C CA . ILE A 1 217 ? -19.060 1.625 23.291 1.00 95.81 217 ILE A CA 1
ATOM 1612 C C . ILE A 1 217 ? -18.326 0.332 23.633 1.00 95.81 217 ILE A C 1
ATOM 1614 O O . ILE A 1 217 ? -18.791 -0.755 23.281 1.00 95.81 217 ILE A O 1
ATOM 1618 N N . PHE A 1 218 ? -17.184 0.460 24.305 1.00 96.81 218 PHE A N 1
ATOM 1619 C CA . PHE A 1 218 ? -16.332 -0.663 24.684 1.00 96.81 218 PHE A CA 1
ATOM 1620 C C . PHE A 1 218 ? -16.365 -0.905 26.187 1.00 96.81 218 PHE A C 1
ATOM 1622 O O . PHE A 1 218 ? -16.228 0.029 26.981 1.00 96.81 218 PHE A O 1
ATOM 1629 N N . ALA A 1 219 ? -16.470 -2.174 26.571 1.00 96.31 219 ALA A N 1
ATOM 1630 C CA . ALA A 1 219 ? -16.162 -2.609 27.924 1.00 96.31 219 ALA A CA 1
ATOM 1631 C C . ALA A 1 219 ? -14.632 -2.616 28.166 1.00 96.31 219 ALA A C 1
ATOM 1633 O O . ALA A 1 219 ? -13.867 -2.815 27.215 1.00 96.31 219 ALA A O 1
ATOM 1634 N N . PRO A 1 220 ? -14.150 -2.459 29.414 1.00 95.50 220 PRO A N 1
ATOM 1635 C CA . PRO A 1 220 ? -12.734 -2.223 29.704 1.00 95.50 220 PRO A CA 1
ATOM 1636 C C . PRO A 1 220 ? -11.853 -3.399 29.295 1.00 95.50 220 PRO A C 1
ATOM 1638 O O . PRO A 1 220 ? -10.734 -3.205 28.831 1.00 95.50 220 PRO A O 1
ATOM 1641 N N . GLN A 1 221 ? -12.378 -4.626 29.383 1.00 96.00 221 GLN A N 1
ATOM 1642 C CA . GLN A 1 221 ? -11.678 -5.836 28.961 1.00 96.00 221 GLN A CA 1
ATOM 1643 C C . GLN A 1 221 ? -11.317 -5.850 27.470 1.00 96.00 221 GLN A C 1
ATOM 1645 O O . GLN A 1 221 ? -10.356 -6.505 27.083 1.00 96.00 221 GLN A O 1
ATOM 1650 N N . ARG A 1 222 ? -12.027 -5.084 26.632 1.00 96.94 222 ARG A N 1
ATOM 1651 C CA . ARG A 1 222 ? -11.734 -4.968 25.196 1.00 96.94 222 ARG A CA 1
ATOM 1652 C C . ARG A 1 222 ? -10.659 -3.920 24.889 1.00 96.94 222 ARG A C 1
ATOM 1654 O O . ARG A 1 222 ? -10.150 -3.896 23.769 1.00 96.94 222 ARG A O 1
ATOM 1661 N N . LEU A 1 223 ? -10.279 -3.092 25.867 1.00 96.38 223 LEU A N 1
ATOM 1662 C CA . LEU A 1 223 ? -9.287 -2.018 25.746 1.00 96.38 223 LEU A CA 1
ATOM 1663 C C . LEU A 1 223 ? -8.067 -2.244 26.667 1.00 96.38 223 LEU A C 1
ATOM 1665 O O . LEU A 1 223 ? -7.575 -1.321 27.302 1.00 96.38 223 LEU A O 1
ATOM 1669 N N . GLN A 1 224 ? -7.556 -3.480 26.744 1.00 95.19 224 GLN A N 1
ATOM 1670 C CA . GLN A 1 224 ? -6.480 -3.847 27.690 1.00 95.19 224 GLN A CA 1
ATOM 1671 C C . GLN A 1 224 ? -5.054 -3.838 27.122 1.00 95.19 224 GLN A C 1
ATOM 1673 O O . GLN A 1 224 ? -4.098 -3.921 27.896 1.00 95.19 224 GLN A O 1
ATOM 1678 N N . SER A 1 225 ? -4.886 -3.784 25.794 1.00 95.00 225 SER A N 1
ATOM 1679 C CA . SER A 1 225 ? -3.544 -3.764 25.194 1.00 95.00 225 SER A CA 1
ATOM 1680 C C . SER A 1 225 ? -2.694 -2.614 25.747 1.00 95.00 225 SER A C 1
ATOM 1682 O O . SER A 1 225 ? -3.156 -1.483 25.862 1.00 95.00 225 SER A O 1
ATOM 1684 N N . ARG A 1 226 ? -1.440 -2.930 26.085 1.00 93.44 226 ARG A N 1
ATOM 1685 C CA . ARG A 1 226 ? -0.423 -1.978 26.562 1.00 93.44 226 ARG A CA 1
ATOM 1686 C C . ARG A 1 226 ? 0.680 -1.736 25.532 1.00 93.44 226 ARG A C 1
ATOM 1688 O O . ARG A 1 226 ? 1.709 -1.154 25.872 1.00 93.44 226 ARG A O 1
ATOM 1695 N N . GLY A 1 227 ? 0.489 -2.223 24.304 1.00 92.31 227 GLY A N 1
ATOM 1696 C CA . GLY A 1 227 ? 1.440 -2.031 23.215 1.00 92.31 227 GLY A CA 1
ATOM 1697 C C . GLY A 1 227 ? 1.584 -0.561 22.833 1.00 92.31 227 GLY A C 1
ATOM 1698 O O . GLY A 1 227 ? 0.755 0.278 23.189 1.00 92.31 227 GLY A O 1
ATOM 1699 N N . SER A 1 228 ? 2.638 -0.240 22.087 1.00 91.12 228 SER A N 1
ATOM 1700 C CA . SER A 1 228 ? 2.933 1.148 21.721 1.00 91.12 228 SER A CA 1
ATOM 1701 C C . SER A 1 228 ? 1.836 1.793 20.873 1.00 91.12 228 SER A C 1
ATOM 1703 O O . SER A 1 228 ? 1.580 2.980 21.033 1.00 91.12 228 SER A O 1
ATOM 1705 N N . LEU A 1 229 ? 1.132 1.023 20.035 1.00 93.00 229 LEU A N 1
ATOM 1706 C CA . LEU A 1 229 ? -0.011 1.535 19.273 1.00 93.00 229 LEU A CA 1
ATOM 1707 C C . LEU A 1 229 ? -1.194 1.907 20.172 1.00 93.00 229 LEU A C 1
ATOM 1709 O O . LEU A 1 229 ? -1.804 2.953 19.968 1.00 93.00 229 LEU A O 1
ATOM 1713 N N . ALA A 1 230 ? -1.520 1.073 21.164 1.00 94.50 230 ALA A N 1
ATOM 1714 C CA . ALA A 1 230 ? -2.580 1.364 22.125 1.00 94.50 230 ALA A CA 1
ATOM 1715 C C . ALA A 1 230 ? -2.279 2.632 22.943 1.00 94.50 230 ALA A C 1
ATOM 1717 O O . ALA A 1 230 ? -3.173 3.438 23.167 1.00 94.50 230 ALA A O 1
ATOM 1718 N N . GLN A 1 231 ? -1.013 2.864 23.304 1.00 93.25 231 GLN A N 1
ATOM 1719 C CA . GLN A 1 231 ? -0.585 4.066 24.038 1.00 93.25 231 GLN A CA 1
ATOM 1720 C C . GLN A 1 231 ? -0.736 5.373 23.243 1.00 93.25 231 GLN A C 1
ATOM 1722 O O . GLN A 1 231 ? -0.722 6.449 23.835 1.00 93.25 231 GLN A O 1
ATOM 1727 N N . MET A 1 232 ? -0.871 5.305 21.915 1.00 90.75 232 MET A N 1
ATOM 1728 C CA . MET A 1 232 ? -1.155 6.487 21.093 1.00 90.75 232 MET A CA 1
ATOM 1729 C C . MET A 1 232 ? -2.619 6.914 21.155 1.00 90.75 232 MET A C 1
ATOM 1731 O O . MET A 1 232 ? -2.954 8.028 20.754 1.00 90.75 232 MET A O 1
ATOM 1735 N N . LEU A 1 233 ? -3.500 6.018 21.592 1.00 93.62 233 LEU A N 1
ATOM 1736 C CA . LEU A 1 233 ? -4.916 6.296 21.713 1.00 93.62 233 LEU A CA 1
ATOM 1737 C C . LEU A 1 233 ? -5.211 6.956 23.072 1.00 93.62 233 LEU A C 1
ATOM 1739 O O . LEU A 1 233 ? -4.475 6.737 24.036 1.00 93.62 233 LEU A O 1
ATOM 1743 N N . PRO A 1 234 ? -6.280 7.767 23.179 1.00 91.06 234 PRO A N 1
ATOM 1744 C CA . PRO A 1 234 ? -6.700 8.324 24.460 1.00 91.06 234 PRO A CA 1
ATOM 1745 C C . PRO A 1 234 ? -6.915 7.238 25.526 1.00 91.06 234 PRO A C 1
ATOM 1747 O O . PRO A 1 234 ? -7.544 6.216 25.257 1.00 91.06 234 PRO A O 1
ATOM 1750 N N . ASP A 1 235 ? -6.420 7.481 26.742 1.00 89.75 235 ASP A N 1
ATOM 1751 C CA . ASP A 1 235 ? -6.494 6.520 27.848 1.00 89.75 235 ASP A CA 1
ATOM 1752 C C . ASP A 1 235 ? -7.959 6.224 28.229 1.00 89.75 235 ASP A C 1
ATOM 1754 O O . ASP A 1 235 ? -8.688 7.156 28.603 1.00 89.75 235 ASP A O 1
ATOM 1758 N N . PRO A 1 236 ? -8.435 4.969 28.111 1.00 88.00 236 PRO A N 1
ATOM 1759 C CA . PRO A 1 236 ? -9.810 4.621 28.436 1.00 88.00 236 PRO A CA 1
ATOM 1760 C C . PRO A 1 236 ? -10.072 4.799 29.935 1.00 88.00 236 PRO A C 1
ATOM 1762 O O . PRO A 1 236 ? -9.614 4.025 30.772 1.00 88.00 236 PRO A O 1
ATOM 1765 N N . LYS A 1 237 ? -10.857 5.820 30.289 1.00 80.88 237 LYS A N 1
ATOM 1766 C CA . LYS A 1 237 ? -11.271 6.074 31.675 1.00 80.88 237 LYS A CA 1
ATOM 1767 C C . LYS A 1 237 ? -12.611 5.403 31.978 1.00 80.88 237 LYS A C 1
ATOM 1769 O O . LYS A 1 237 ? -13.555 5.503 31.198 1.00 80.88 237 LYS A O 1
ATOM 1774 N N . GLY A 1 238 ? -12.712 4.804 33.164 1.00 83.69 238 GLY A N 1
ATOM 1775 C CA . GLY A 1 238 ? -13.971 4.316 33.734 1.00 83.69 238 GLY A CA 1
ATOM 1776 C C . GLY A 1 238 ? -14.359 2.887 33.343 1.00 83.69 238 GLY A C 1
ATOM 1777 O O . GLY A 1 238 ? -13.556 2.107 32.839 1.00 83.69 238 GLY A O 1
ATOM 1778 N N . GLN A 1 239 ? -15.611 2.528 33.639 1.00 83.00 239 GLN A N 1
ATOM 1779 C CA . GLN A 1 239 ? -16.147 1.183 33.391 1.00 83.00 239 GLN A CA 1
ATOM 1780 C C . GLN A 1 239 ? -16.535 0.941 31.934 1.00 83.00 239 GLN A C 1
ATOM 1782 O O . GLN A 1 239 ? -16.727 -0.201 31.549 1.00 83.00 239 GLN A O 1
ATOM 1787 N N . VAL A 1 240 ? -16.710 1.989 31.136 1.00 89.88 240 VAL A N 1
ATOM 1788 C CA . VAL A 1 240 ? -17.096 1.903 29.730 1.00 89.88 240 VAL A CA 1
ATOM 1789 C C . VAL A 1 240 ? -16.514 3.122 29.028 1.00 89.88 240 VAL A C 1
ATOM 1791 O O . VAL A 1 240 ? -16.552 4.219 29.582 1.00 89.88 240 VAL A O 1
ATOM 1794 N N . SER A 1 241 ? -16.004 2.952 27.811 1.00 93.00 241 SER A N 1
ATOM 1795 C CA . SER A 1 241 ? -15.477 4.066 27.018 1.00 93.00 241 SER A CA 1
ATOM 1796 C C . SER A 1 241 ? -16.216 4.191 25.690 1.00 93.00 241 SER A C 1
ATOM 1798 O O . SER A 1 241 ? -16.413 3.196 24.989 1.00 93.00 241 SER A O 1
ATOM 1800 N N . ALA A 1 242 ? -16.613 5.417 25.344 1.00 93.94 242 ALA A N 1
ATOM 1801 C CA . ALA A 1 242 ? -17.267 5.748 24.083 1.00 93.94 242 ALA A CA 1
ATOM 1802 C C . ALA A 1 242 ? -16.256 6.348 23.096 1.00 93.94 242 ALA A C 1
ATOM 1804 O O . ALA A 1 242 ? -15.470 7.224 23.455 1.00 93.94 242 ALA A O 1
ATOM 1805 N N . TRP A 1 243 ? -16.273 5.869 21.858 1.00 95.50 243 TRP A N 1
ATOM 1806 C CA . TRP A 1 243 ? -15.304 6.220 20.826 1.00 95.50 243 TRP A CA 1
ATOM 1807 C C . TRP A 1 243 ? -16.012 6.472 19.506 1.00 95.50 243 TRP A C 1
ATOM 1809 O O . TRP A 1 243 ? -16.831 5.664 19.088 1.00 95.50 243 TRP A O 1
ATOM 1819 N N . GLU A 1 244 ? -15.667 7.547 18.819 1.00 95.88 244 GLU A N 1
ATOM 1820 C CA . GLU A 1 244 ? -15.970 7.704 17.404 1.00 95.88 244 GLU A CA 1
ATOM 1821 C C . GLU A 1 244 ? -14.808 7.123 16.599 1.00 95.88 244 GLU A C 1
ATOM 1823 O O . GLU A 1 244 ? -13.649 7.506 16.783 1.00 95.88 244 GLU A O 1
ATOM 1828 N N . ILE A 1 245 ? -15.108 6.170 15.721 1.00 97.44 245 ILE A N 1
ATOM 1829 C CA . ILE A 1 245 ? -14.118 5.538 14.854 1.00 97.44 245 ILE A CA 1
ATOM 1830 C C . ILE A 1 245 ? -14.534 5.763 13.410 1.00 97.44 245 ILE A C 1
ATOM 1832 O O . ILE A 1 245 ? -15.666 5.469 13.021 1.00 97.44 245 ILE A O 1
ATOM 1836 N N . LYS A 1 246 ? -13.589 6.250 12.606 1.00 97.44 246 LYS A N 1
ATOM 1837 C CA . LYS A 1 246 ? -13.687 6.326 11.151 1.00 97.44 246 LYS A CA 1
ATOM 1838 C C . LYS A 1 246 ? -12.736 5.317 10.529 1.00 97.44 246 LYS A C 1
ATOM 1840 O O . LYS A 1 246 ? -11.520 5.423 10.703 1.00 97.44 246 LYS A O 1
ATOM 1845 N N . PHE A 1 247 ? -13.268 4.372 9.761 1.00 97.50 247 PHE A N 1
ATOM 1846 C CA . PHE A 1 247 ? -12.436 3.439 9.010 1.00 97.50 247 PHE A CA 1
ATOM 1847 C C . PHE A 1 247 ? -11.993 4.105 7.705 1.00 97.50 247 PHE A C 1
ATOM 1849 O O . PHE A 1 247 ? -12.806 4.353 6.822 1.00 97.50 247 PHE A O 1
ATOM 1856 N N . VAL A 1 248 ? -10.713 4.461 7.582 1.00 96.25 248 VAL A N 1
ATOM 1857 C CA . VAL A 1 248 ? -10.235 5.313 6.480 1.00 96.25 248 VAL A CA 1
ATOM 1858 C C . VAL A 1 248 ? -9.962 4.498 5.224 1.00 96.25 248 VAL A C 1
ATOM 1860 O O . VAL A 1 248 ? -10.426 4.856 4.144 1.00 96.25 248 VAL A O 1
ATOM 1863 N N . LYS A 1 249 ? -9.160 3.440 5.354 1.00 95.50 249 LYS A N 1
ATOM 1864 C CA . LYS A 1 249 ? -8.769 2.534 4.267 1.00 95.50 249 LYS A CA 1
ATOM 1865 C C . LYS A 1 249 ? -8.069 1.307 4.843 1.00 95.50 249 LYS A C 1
ATOM 1867 O O . LYS A 1 249 ? -7.589 1.334 5.976 1.00 95.50 249 LYS A O 1
ATOM 1872 N N . PHE A 1 250 ? -7.907 0.283 4.020 1.00 95.69 250 PHE A N 1
ATOM 1873 C CA . PHE A 1 250 ? -6.989 -0.817 4.283 1.00 95.69 250 PHE A CA 1
ATOM 1874 C C . PHE A 1 250 ? -6.041 -1.011 3.105 1.00 95.69 250 PHE A C 1
ATOM 1876 O O . PHE A 1 250 ? -6.283 -0.534 1.994 1.00 95.69 250 PHE A O 1
ATOM 1883 N N . VAL A 1 251 ? -4.930 -1.684 3.370 1.00 94.38 251 VAL A N 1
ATOM 1884 C CA . VAL A 1 251 ? -3.909 -1.999 2.380 1.00 94.38 251 VAL A CA 1
ATOM 1885 C C . VAL A 1 251 ? -3.361 -3.385 2.686 1.00 94.38 251 VAL A C 1
ATOM 1887 O O . VAL A 1 251 ? -3.086 -3.697 3.840 1.00 94.38 251 VAL A O 1
ATOM 1890 N N . THR A 1 252 ? -3.156 -4.210 1.667 1.00 94.94 252 THR A N 1
ATOM 1891 C CA . THR A 1 252 ? -2.487 -5.506 1.814 1.00 94.94 252 THR A CA 1
ATOM 1892 C C . THR A 1 252 ? -0.981 -5.373 1.621 1.00 94.94 252 THR A C 1
ATOM 1894 O O . THR A 1 252 ? -0.529 -4.669 0.716 1.00 94.94 252 THR A O 1
ATOM 1897 N N . TRP A 1 253 ? -0.214 -6.057 2.461 1.00 96.88 253 TRP A N 1
ATOM 1898 C CA . TRP A 1 253 ? 1.246 -6.071 2.456 1.00 96.88 253 TRP A CA 1
ATOM 1899 C C . TRP A 1 253 ? 1.747 -7.513 2.475 1.00 96.88 253 TRP A C 1
ATOM 1901 O O . TRP A 1 253 ? 1.100 -8.381 3.056 1.00 96.88 253 TRP A O 1
ATOM 1911 N N . THR A 1 254 ? 2.903 -7.763 1.873 1.00 96.69 254 THR A N 1
ATOM 1912 C CA . THR A 1 254 ? 3.572 -9.064 1.909 1.00 96.69 254 THR A CA 1
ATOM 1913 C C . THR A 1 254 ? 4.350 -9.205 3.213 1.00 96.69 254 THR A C 1
ATOM 1915 O O . THR A 1 254 ? 5.177 -8.356 3.532 1.00 96.69 254 THR A O 1
ATOM 1918 N N . ASP A 1 255 ? 4.097 -10.271 3.964 1.00 96.38 255 ASP A N 1
ATOM 1919 C CA . ASP A 1 255 ? 4.830 -10.620 5.181 1.00 96.38 255 ASP A CA 1
ATOM 1920 C C . ASP A 1 255 ? 6.119 -11.350 4.805 1.00 96.38 255 ASP A C 1
ATOM 1922 O O . ASP A 1 255 ? 6.076 -12.484 4.320 1.00 96.38 255 ASP A O 1
ATOM 1926 N N . LEU A 1 256 ? 7.258 -10.681 4.981 1.00 95.62 256 LEU A N 1
ATOM 1927 C CA . LEU A 1 256 ? 8.554 -11.213 4.559 1.00 95.62 256 LEU A CA 1
ATOM 1928 C C . LEU A 1 256 ? 9.000 -12.393 5.432 1.00 95.62 256 LEU A C 1
ATOM 1930 O O . LEU A 1 256 ? 9.631 -13.319 4.926 1.00 95.62 256 LEU A O 1
ATOM 1934 N N . ASP A 1 257 ? 8.621 -12.379 6.712 1.00 93.94 257 ASP A N 1
ATOM 1935 C CA . ASP A 1 257 ? 9.041 -13.368 7.712 1.00 93.94 257 ASP A CA 1
ATOM 1936 C C . ASP A 1 257 ? 7.914 -14.309 8.152 1.00 93.94 257 ASP A C 1
ATOM 1938 O O . ASP A 1 257 ? 8.164 -15.290 8.852 1.00 93.94 257 ASP A O 1
ATOM 1942 N N . ARG A 1 258 ? 6.668 -14.033 7.736 1.00 92.62 258 ARG A N 1
ATOM 1943 C CA . ARG A 1 258 ? 5.444 -14.726 8.188 1.00 92.62 258 ARG A CA 1
ATOM 1944 C C . ARG A 1 258 ? 5.204 -14.610 9.696 1.00 92.62 258 ARG A C 1
ATOM 1946 O O . ARG A 1 258 ? 4.552 -15.465 10.291 1.00 92.62 258 ARG A O 1
ATOM 1953 N N . ASP A 1 259 ? 5.713 -13.549 10.313 1.00 90.56 259 ASP A N 1
ATOM 1954 C CA . ASP A 1 259 ? 5.558 -13.258 11.741 1.00 90.56 259 ASP A CA 1
ATOM 1955 C C . ASP A 1 259 ? 4.906 -11.887 12.005 1.00 90.56 259 ASP A C 1
ATOM 1957 O O . ASP A 1 259 ? 4.687 -11.506 13.157 1.00 90.56 259 ASP A O 1
ATOM 1961 N N . GLY A 1 260 ? 4.569 -11.148 10.943 1.00 90.25 260 GLY A N 1
ATOM 1962 C CA . GLY A 1 260 ? 3.957 -9.827 11.004 1.00 90.25 260 GLY A CA 1
ATOM 1963 C C . GLY A 1 260 ? 4.923 -8.688 11.339 1.00 90.25 260 GLY A C 1
ATOM 1964 O O . GLY A 1 260 ? 4.481 -7.542 11.437 1.00 90.25 260 GLY A O 1
ATOM 1965 N N . ARG A 1 261 ? 6.223 -8.954 11.538 1.00 93.94 261 ARG A N 1
ATOM 1966 C CA . ARG A 1 261 ? 7.189 -7.940 11.988 1.00 93.94 261 ARG A CA 1
ATOM 1967 C C . ARG A 1 261 ? 7.736 -7.091 10.857 1.00 93.94 261 ARG A C 1
ATOM 1969 O O . ARG A 1 261 ? 7.953 -5.902 11.089 1.00 93.94 261 ARG A O 1
ATOM 1976 N N . ARG A 1 262 ? 7.968 -7.681 9.681 1.00 96.38 262 ARG A N 1
ATOM 1977 C CA . ARG A 1 262 ? 8.433 -6.986 8.472 1.00 96.38 262 ARG A CA 1
ATOM 1978 C C . ARG A 1 262 ? 7.437 -7.193 7.345 1.00 96.38 262 ARG A C 1
ATOM 1980 O O . ARG A 1 262 ? 7.334 -8.273 6.767 1.00 96.38 262 ARG A O 1
ATOM 1987 N N . LEU A 1 263 ? 6.707 -6.131 7.035 1.00 97.44 263 LEU A N 1
ATOM 1988 C CA . LEU A 1 263 ? 5.719 -6.128 5.969 1.00 97.44 263 LEU A CA 1
ATOM 1989 C C . LEU A 1 263 ? 6.207 -5.241 4.838 1.00 97.44 263 LEU A C 1
ATOM 1991 O O . LEU A 1 263 ? 6.571 -4.094 5.074 1.00 97.44 263 LEU A O 1
ATOM 1995 N N . GLN A 1 264 ? 6.152 -5.734 3.609 1.00 97.69 264 GLN A N 1
ATOM 1996 C CA . GLN A 1 264 ? 6.582 -5.008 2.424 1.00 97.69 264 GLN A CA 1
ATOM 1997 C C . GLN A 1 264 ? 5.422 -4.739 1.472 1.00 97.69 264 GLN A C 1
ATOM 1999 O O . GLN A 1 264 ? 4.548 -5.580 1.260 1.00 97.69 264 GLN A O 1
ATOM 2004 N N . LYS A 1 265 ? 5.448 -3.567 0.846 1.00 97.12 265 LYS A N 1
ATOM 2005 C CA . LYS A 1 265 ? 4.534 -3.197 -0.225 1.00 97.12 265 LYS A CA 1
ATOM 2006 C C . LYS A 1 265 ? 5.291 -2.480 -1.333 1.00 97.12 265 LYS A C 1
ATOM 2008 O O . LYS A 1 265 ? 5.883 -1.434 -1.101 1.00 97.12 265 LYS A O 1
ATOM 2013 N N . VAL A 1 266 ? 5.206 -2.996 -2.554 1.00 96.81 266 VAL A N 1
ATOM 2014 C CA . VAL A 1 266 ? 5.658 -2.272 -3.750 1.00 96.81 266 VAL A CA 1
ATOM 2015 C C . VAL A 1 266 ? 4.515 -1.364 -4.205 1.00 96.81 266 VAL A C 1
ATOM 2017 O O . VAL A 1 266 ? 3.425 -1.845 -4.514 1.00 96.81 266 VAL A O 1
ATOM 2020 N N . GLN A 1 267 ? 4.729 -0.049 -4.175 1.00 94.25 267 GLN A N 1
ATOM 2021 C CA . GLN A 1 267 ? 3.739 0.938 -4.617 1.00 94.25 267 GLN A CA 1
ATOM 2022 C C . GLN A 1 267 ? 3.797 1.151 -6.127 1.00 94.25 267 GLN A C 1
ATOM 2024 O O . GLN A 1 267 ? 2.760 1.167 -6.790 1.00 94.25 267 GLN A O 1
ATOM 2029 N N . GLU A 1 268 ? 5.009 1.298 -6.657 1.00 94.38 268 GLU A N 1
ATOM 2030 C CA . GLU A 1 268 ? 5.261 1.510 -8.077 1.00 94.38 268 GLU A CA 1
ATOM 2031 C C . GLU A 1 268 ? 6.327 0.528 -8.548 1.00 94.38 268 GLU A C 1
ATOM 2033 O O . GLU A 1 268 ? 7.420 0.452 -7.982 1.00 94.38 268 GLU A O 1
ATOM 2038 N N . GLU A 1 269 ? 5.992 -0.253 -9.575 1.00 92.62 269 GLU A N 1
ATOM 2039 C CA . GLU A 1 269 ? 6.956 -1.139 -10.220 1.00 92.62 269 GLU A CA 1
ATOM 2040 C C . GLU A 1 269 ? 7.959 -0.302 -11.019 1.00 92.62 269 GLU A C 1
ATOM 2042 O O . GLU A 1 269 ? 7.574 0.454 -11.912 1.00 92.62 269 GLU A O 1
ATOM 2047 N N . GLY A 1 270 ? 9.245 -0.470 -10.714 1.00 93.88 270 GLY A N 1
ATOM 2048 C CA . GLY A 1 270 ? 10.331 0.053 -11.538 1.00 93.88 270 GLY A CA 1
ATOM 2049 C C . GLY A 1 270 ? 10.596 -0.803 -12.784 1.00 93.88 270 GLY A C 1
ATOM 2050 O O . GLY A 1 270 ? 9.918 -1.795 -13.055 1.00 93.88 270 GLY A O 1
ATOM 2051 N N . TYR A 1 271 ? 11.645 -0.455 -13.521 1.00 91.00 271 TYR A N 1
ATOM 2052 C CA . TYR A 1 271 ? 12.121 -1.142 -14.720 1.00 91.00 271 TYR A CA 1
ATOM 2053 C C . TYR A 1 271 ? 13.562 -1.649 -14.552 1.00 91.00 271 TYR A C 1
ATOM 2055 O O . TYR A 1 271 ? 14.276 -1.284 -13.622 1.00 91.00 271 TYR A O 1
ATOM 2063 N N . GLY A 1 272 ? 14.017 -2.491 -15.482 1.00 92.75 272 GLY A N 1
ATOM 2064 C CA . GLY A 1 272 ? 15.360 -3.077 -15.425 1.00 92.75 272 GLY A CA 1
ATOM 2065 C C . GLY A 1 272 ? 15.440 -4.268 -14.471 1.00 92.75 272 GLY A C 1
ATOM 2066 O O . GLY A 1 272 ? 14.416 -4.855 -14.128 1.00 92.75 272 GLY A O 1
ATOM 2067 N N . ARG A 1 273 ? 16.650 -4.681 -14.091 1.00 91.94 273 ARG A N 1
ATOM 2068 C CA . ARG A 1 273 ? 16.875 -5.839 -13.208 1.00 91.94 273 ARG A CA 1
ATOM 2069 C C . ARG A 1 273 ? 16.733 -5.446 -11.736 1.00 91.94 273 ARG A C 1
ATOM 2071 O O . ARG A 1 273 ? 16.813 -4.268 -11.395 1.00 91.94 273 ARG A O 1
ATOM 2078 N N . PHE A 1 274 ? 16.497 -6.439 -10.882 1.00 95.56 274 PHE A N 1
ATOM 2079 C CA . PHE A 1 274 ? 16.614 -6.244 -9.438 1.00 95.56 274 PHE A CA 1
ATOM 2080 C C . PHE A 1 274 ? 18.067 -5.948 -9.078 1.00 95.56 274 PHE A C 1
ATOM 2082 O O . PHE A 1 274 ? 18.983 -6.419 -9.754 1.00 95.56 274 PHE A O 1
ATOM 2089 N N . ALA A 1 275 ? 18.263 -5.163 -8.026 1.00 95.38 275 ALA A N 1
ATOM 2090 C CA . ALA A 1 275 ? 19.594 -4.854 -7.546 1.00 95.38 275 ALA A CA 1
ATOM 2091 C C . ALA A 1 275 ? 20.200 -6.083 -6.842 1.00 95.38 275 ALA A C 1
ATOM 2093 O O . ALA A 1 275 ? 19.601 -6.656 -5.927 1.00 95.38 275 ALA A O 1
ATOM 2094 N N . GLU A 1 276 ? 21.370 -6.509 -7.310 1.00 95.50 276 GLU A N 1
ATOM 2095 C CA . GLU A 1 276 ? 22.117 -7.646 -6.767 1.00 95.50 276 GLU A CA 1
ATOM 2096 C C . GLU A 1 276 ? 22.945 -7.219 -5.538 1.00 95.50 276 GLU A C 1
ATOM 2098 O O . GLU A 1 276 ? 23.166 -6.022 -5.326 1.00 95.50 276 GLU A O 1
ATOM 2103 N N . PRO A 1 277 ? 23.402 -8.159 -4.690 1.00 95.50 277 PRO A N 1
ATOM 2104 C CA . PRO A 1 277 ? 24.380 -7.841 -3.652 1.00 95.50 277 PRO A CA 1
ATOM 2105 C C . PRO A 1 277 ? 25.592 -7.109 -4.243 1.00 95.50 277 PRO A C 1
ATOM 2107 O O . PRO A 1 277 ? 26.053 -7.460 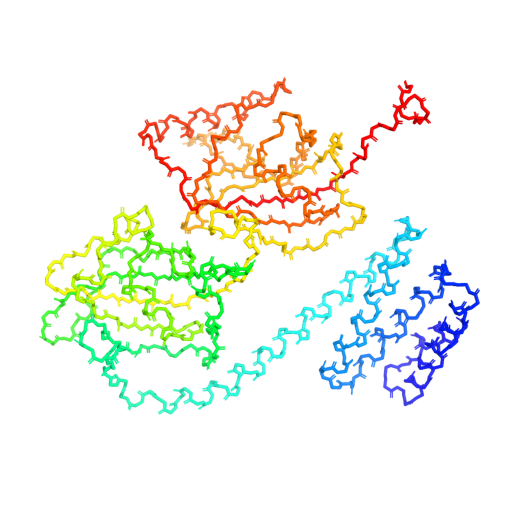-5.326 1.00 95.50 277 PRO A O 1
ATOM 2110 N N . LEU A 1 278 ? 26.098 -6.108 -3.523 1.00 94.94 278 LEU A N 1
ATOM 2111 C CA . LEU A 1 278 ? 27.182 -5.207 -3.932 1.00 94.94 278 LEU A CA 1
ATOM 2112 C C . LEU A 1 278 ? 26.849 -4.259 -5.098 1.00 94.94 278 LEU A C 1
ATOM 2114 O O . LEU A 1 278 ? 27.723 -3.527 -5.551 1.00 94.94 278 LEU A O 1
ATOM 2118 N N . ALA A 1 279 ? 25.602 -4.224 -5.580 1.00 95.94 279 ALA A N 1
ATOM 2119 C CA . ALA A 1 279 ? 25.170 -3.179 -6.503 1.00 95.94 279 ALA A CA 1
ATOM 2120 C C . ALA A 1 279 ? 25.150 -1.813 -5.801 1.00 95.94 279 ALA A C 1
ATOM 2122 O O . ALA A 1 279 ? 24.727 -1.704 -4.645 1.00 95.94 279 ALA A O 1
ATOM 2123 N N . GLU A 1 280 ? 25.539 -0.768 -6.528 1.00 95.69 280 GLU A N 1
ATOM 2124 C CA . GLU A 1 280 ? 25.381 0.609 -6.072 1.00 95.69 280 GLU A CA 1
ATOM 2125 C C . GLU A 1 280 ? 23.990 1.114 -6.450 1.00 95.69 280 GLU A C 1
ATOM 2127 O O . GLU A 1 280 ? 23.533 0.993 -7.592 1.00 95.69 280 GLU A O 1
ATOM 2132 N N . VAL A 1 281 ? 23.297 1.701 -5.486 1.00 96.69 281 VAL A N 1
ATOM 2133 C CA . VAL A 1 281 ? 21.936 2.194 -5.651 1.00 96.69 281 VAL A CA 1
ATOM 2134 C C . VAL A 1 281 ? 21.823 3.628 -5.174 1.00 96.69 281 VAL A C 1
ATOM 2136 O O . VAL A 1 281 ? 22.244 3.963 -4.073 1.00 96.69 281 VAL A O 1
ATOM 2139 N N . SER A 1 282 ? 21.217 4.478 -5.997 1.00 96.75 282 SER A N 1
ATOM 2140 C CA . SER A 1 282 ? 20.883 5.852 -5.622 1.00 96.75 282 SER A CA 1
ATOM 2141 C C . SER A 1 282 ? 19.398 5.903 -5.291 1.00 96.75 282 SER A C 1
ATOM 2143 O O . SER A 1 282 ? 18.571 5.565 -6.145 1.00 96.75 282 SER A O 1
ATOM 2145 N N . MET A 1 283 ? 19.049 6.260 -4.054 1.00 96.75 283 MET A N 1
ATOM 2146 C CA . MET A 1 283 ? 17.649 6.309 -3.624 1.00 96.75 283 MET A CA 1
ATOM 2147 C C . MET A 1 283 ? 17.384 7.399 -2.591 1.00 96.75 283 MET A C 1
ATOM 2149 O O . MET A 1 283 ? 18.222 7.679 -1.735 1.00 96.75 283 MET A O 1
ATOM 2153 N N . HIS A 1 284 ? 16.158 7.911 -2.595 1.00 96.75 284 HIS A N 1
ATOM 2154 C CA . HIS A 1 284 ? 15.626 8.665 -1.471 1.00 96.75 284 HIS A CA 1
ATOM 2155 C C . HIS A 1 284 ? 14.780 7.773 -0.583 1.00 96.75 284 HIS A C 1
ATOM 2157 O O . HIS A 1 284 ? 14.074 6.881 -1.048 1.00 96.75 284 HIS A O 1
ATOM 2163 N N . TRP A 1 285 ? 14.810 8.038 0.714 1.00 96.94 285 TRP A N 1
ATOM 2164 C CA . TRP A 1 285 ? 13.951 7.366 1.672 1.00 96.94 285 TRP A CA 1
ATOM 2165 C C . TRP A 1 285 ? 13.420 8.309 2.746 1.00 96.94 285 TRP A C 1
ATOM 2167 O O . TRP A 1 285 ? 14.017 9.350 3.044 1.00 96.94 285 TRP A O 1
ATOM 2177 N N . ARG A 1 286 ? 12.272 7.921 3.304 1.00 95.62 286 ARG A N 1
ATOM 2178 C CA . ARG A 1 286 ? 11.542 8.599 4.379 1.00 95.62 286 ARG A CA 1
ATOM 2179 C C . ARG A 1 286 ? 11.118 7.581 5.434 1.00 95.62 286 ARG A C 1
ATOM 2181 O O . ARG A 1 286 ? 10.842 6.427 5.107 1.00 95.62 286 ARG A O 1
ATOM 2188 N N . VAL A 1 287 ? 11.035 8.006 6.689 1.00 94.75 287 VAL A N 1
ATOM 2189 C CA . VAL A 1 287 ? 10.520 7.202 7.806 1.00 94.75 287 VAL A CA 1
ATOM 2190 C C . VAL A 1 287 ? 9.273 7.872 8.338 1.00 94.75 287 VAL A C 1
ATOM 2192 O O . VAL A 1 287 ? 9.311 9.041 8.709 1.00 94.75 287 VAL A O 1
ATOM 2195 N N . PHE A 1 288 ? 8.188 7.117 8.409 1.00 93.50 288 PHE A N 1
ATOM 2196 C CA . PHE A 1 288 ? 6.912 7.548 8.955 1.00 93.50 288 PHE A CA 1
ATOM 2197 C C . PHE A 1 288 ? 6.621 6.810 10.256 1.00 93.50 288 PHE A C 1
ATOM 2199 O O . PHE A 1 288 ? 6.878 5.608 10.375 1.00 93.50 288 PHE A O 1
ATOM 2206 N N . GLY A 1 289 ? 6.070 7.531 11.225 1.00 91.44 289 GLY A N 1
ATOM 2207 C CA . GLY A 1 289 ? 5.536 6.960 12.447 1.00 91.44 289 GLY A CA 1
ATOM 2208 C C . GLY A 1 289 ? 4.220 6.210 12.213 1.00 91.44 289 GLY A C 1
ATOM 2209 O O . GLY A 1 289 ? 3.631 6.278 11.129 1.00 91.44 289 GLY A O 1
ATOM 2210 N N . PRO A 1 290 ? 3.729 5.493 13.233 1.00 89.50 290 PRO A N 1
ATOM 2211 C CA . PRO A 1 290 ? 2.423 4.824 13.199 1.00 89.50 290 PRO A CA 1
ATOM 2212 C C . PRO A 1 290 ? 1.219 5.761 12.977 1.00 89.50 290 PRO A C 1
ATOM 2214 O O . PRO A 1 290 ? 0.172 5.307 12.503 1.00 89.50 290 PRO A O 1
ATOM 2217 N N . ASP A 1 291 ? 1.370 7.053 13.277 1.00 87.56 291 ASP A N 1
ATOM 2218 C CA . ASP A 1 291 ? 0.410 8.134 13.005 1.00 87.56 291 ASP A CA 1
ATOM 2219 C C . ASP A 1 291 ? 0.460 8.655 11.558 1.00 87.56 291 ASP A C 1
ATOM 2221 O O . ASP A 1 291 ? -0.373 9.465 11.153 1.00 87.56 291 ASP A O 1
ATOM 2225 N N . GLY A 1 292 ? 1.433 8.199 10.764 1.00 89.31 292 GLY A N 1
ATOM 2226 C CA . GLY A 1 292 ? 1.724 8.734 9.436 1.00 89.31 292 GLY A CA 1
ATOM 2227 C C . GLY A 1 292 ? 2.544 10.026 9.458 1.00 89.31 292 GLY A C 1
ATOM 2228 O O . GLY A 1 292 ? 2.844 10.563 8.392 1.00 89.31 292 GLY A O 1
ATOM 2229 N N . GLY A 1 293 ? 2.939 10.517 10.638 1.00 89.94 293 GLY A N 1
ATOM 2230 C CA . GLY A 1 293 ? 3.833 11.659 10.771 1.00 89.94 293 GLY A CA 1
ATOM 2231 C C . GLY A 1 293 ? 5.225 11.316 10.248 1.00 89.94 293 GLY A C 1
ATOM 2232 O O . GLY A 1 293 ? 5.775 10.259 10.559 1.00 89.94 293 GLY A O 1
ATOM 2233 N N . MET A 1 294 ? 5.811 12.197 9.438 1.00 90.75 294 MET A N 1
ATOM 2234 C CA . MET A 1 294 ? 7.178 12.008 8.955 1.00 90.75 294 MET A CA 1
ATOM 2235 C C . MET A 1 294 ? 8.168 12.226 10.102 1.00 90.75 294 MET A C 1
ATOM 2237 O O . MET A 1 294 ? 8.182 13.278 10.736 1.00 90.75 294 MET A O 1
ATOM 2241 N N . LEU A 1 295 ? 8.985 11.210 10.368 1.00 87.94 295 LEU A N 1
ATOM 2242 C CA . LEU A 1 295 ? 10.013 11.209 11.403 1.00 87.94 295 LEU A CA 1
ATOM 2243 C C . LEU A 1 295 ? 11.393 11.525 10.831 1.00 87.94 295 LEU A C 1
ATOM 2245 O O . LEU A 1 295 ? 12.186 12.168 11.505 1.00 87.94 295 LEU A O 1
ATOM 2249 N N . HIS A 1 296 ? 11.698 11.065 9.615 1.00 89.94 296 HIS A N 1
ATOM 2250 C CA . HIS A 1 296 ? 12.987 11.309 8.967 1.00 89.94 296 HIS A CA 1
ATOM 2251 C C . HIS A 1 296 ? 12.862 11.322 7.439 1.00 89.94 296 HIS A C 1
ATOM 2253 O O . HIS A 1 296 ? 11.989 10.653 6.888 1.00 89.94 296 HIS A O 1
ATOM 2259 N N . SER A 1 297 ? 13.765 12.034 6.763 1.00 92.88 297 SER A N 1
ATOM 2260 C CA . SER A 1 297 ? 13.889 12.049 5.307 1.00 92.88 297 SER A CA 1
ATOM 2261 C C . SER A 1 297 ? 15.339 12.273 4.885 1.00 92.88 297 SER A C 1
ATOM 2263 O O . SER A 1 297 ? 16.009 13.183 5.373 1.00 92.88 297 SER A O 1
ATOM 2265 N N . SER A 1 298 ? 15.798 11.480 3.919 1.00 92.06 298 SER A N 1
ATOM 2266 C CA . SER A 1 298 ? 17.074 11.691 3.216 1.00 92.06 298 SER A CA 1
ATOM 2267 C C . SER A 1 298 ? 17.134 13.032 2.458 1.00 92.06 298 SER A C 1
ATOM 2269 O O . SER A 1 298 ? 18.223 13.575 2.243 1.00 92.06 298 SER A O 1
ATOM 2271 N N . ARG A 1 299 ? 15.967 13.594 2.101 1.00 91.56 299 ARG A N 1
ATOM 2272 C CA . ARG A 1 299 ? 15.811 14.874 1.390 1.00 91.56 299 ARG A CA 1
ATOM 2273 C C . ARG A 1 299 ? 15.913 16.097 2.306 1.00 91.56 299 ARG A C 1
ATOM 2275 O O . ARG A 1 299 ? 15.863 17.219 1.819 1.00 91.56 299 ARG A O 1
ATOM 2282 N N . TYR A 1 300 ? 16.051 15.930 3.624 1.00 88.19 300 TYR A N 1
ATOM 2283 C CA . TYR A 1 300 ? 16.086 17.089 4.513 1.00 88.19 300 TYR A CA 1
ATOM 2284 C C . TYR A 1 300 ? 17.301 17.989 4.274 1.00 88.19 300 TYR A C 1
ATOM 2286 O O . TYR A 1 300 ? 18.450 17.530 4.214 1.00 88.19 300 TYR A O 1
ATOM 2294 N N . THR A 1 301 ? 17.016 19.287 4.232 1.00 80.94 301 THR A N 1
ATOM 2295 C CA . THR A 1 301 ? 17.972 20.387 4.324 1.00 80.94 301 THR A CA 1
ATOM 2296 C C . THR A 1 301 ? 17.590 21.288 5.501 1.00 80.94 301 THR A C 1
ATOM 2298 O O . THR A 1 301 ? 16.427 21.374 5.914 1.00 80.94 301 THR A O 1
ATOM 2301 N N . ILE A 1 302 ? 18.595 21.910 6.121 1.00 79.81 302 ILE A N 1
ATOM 2302 C CA . ILE A 1 302 ? 18.380 22.865 7.210 1.00 79.81 302 ILE A CA 1
ATOM 2303 C C . ILE A 1 302 ? 18.353 24.254 6.593 1.00 79.81 302 ILE A C 1
ATOM 2305 O O . ILE A 1 302 ? 19.396 24.776 6.206 1.00 79.81 302 ILE A O 1
ATOM 2309 N N . ASN A 1 303 ? 17.173 24.866 6.558 1.00 79.56 303 ASN A N 1
ATOM 2310 C CA . ASN A 1 303 ? 17.062 26.279 6.240 1.00 79.56 303 ASN A CA 1
ATOM 2311 C C . ASN A 1 303 ? 17.239 27.082 7.530 1.00 79.56 303 ASN A C 1
ATOM 2313 O O . ASN A 1 303 ? 16.443 26.977 8.472 1.00 79.56 303 ASN A O 1
ATOM 2317 N N . LEU A 1 304 ? 18.308 27.877 7.574 1.00 80.75 304 LEU A N 1
ATOM 2318 C CA . LEU A 1 304 ? 18.456 28.944 8.555 1.00 80.75 304 LEU A CA 1
ATOM 2319 C C . LEU A 1 304 ? 17.417 30.008 8.192 1.00 80.75 304 LEU A C 1
ATOM 2321 O O . LEU A 1 304 ? 17.503 30.607 7.122 1.00 80.75 304 LEU A O 1
ATOM 2325 N N . GLY A 1 305 ? 16.385 30.168 9.026 1.00 71.88 305 GLY A N 1
ATOM 2326 C CA . GLY A 1 305 ? 15.321 31.139 8.781 1.00 71.88 305 GLY A CA 1
ATOM 2327 C C . GLY A 1 305 ? 15.886 32.535 8.497 1.00 71.88 305 GLY A C 1
ATOM 2328 O O . GLY A 1 305 ? 16.821 32.973 9.168 1.00 71.88 305 GLY A O 1
ATOM 2329 N N . GLY A 1 306 ? 15.323 33.213 7.491 1.00 64.44 306 GLY A N 1
ATOM 2330 C CA . GLY A 1 306 ? 15.654 34.601 7.167 1.00 64.44 306 GLY A CA 1
ATOM 2331 C C . GLY A 1 306 ? 15.388 35.558 8.336 1.00 64.44 306 GLY A C 1
ATOM 2332 O O . GLY A 1 306 ? 14.675 35.223 9.285 1.00 64.44 306 GLY A O 1
ATOM 2333 N N . GLU A 1 307 ? 15.992 36.745 8.260 1.00 56.06 307 GLU A N 1
ATOM 2334 C CA . GLU A 1 307 ? 16.027 37.777 9.304 1.00 56.06 307 GLU A CA 1
ATOM 2335 C C . GLU A 1 307 ? 14.658 37.998 9.982 1.00 56.06 307 GLU A C 1
ATOM 2337 O O . GLU A 1 307 ? 13.750 38.595 9.408 1.00 56.06 307 GLU A O 1
ATOM 2342 N N . GLY A 1 308 ? 14.498 37.510 11.221 1.00 72.44 308 GLY A N 1
ATOM 2343 C CA . GLY A 1 308 ? 13.356 37.847 12.087 1.00 72.44 308 GLY A CA 1
ATOM 2344 C C . GLY A 1 308 ? 12.716 36.690 12.861 1.00 72.44 308 GLY A C 1
ATOM 2345 O O . GLY A 1 308 ? 12.103 36.930 13.898 1.00 72.44 308 GLY A O 1
ATOM 2346 N N . GLN A 1 309 ? 12.889 35.435 12.435 1.00 60.22 309 GLN A N 1
ATOM 2347 C CA . GLN A 1 309 ? 12.462 34.251 13.200 1.00 60.22 309 GLN A CA 1
ATOM 2348 C C . GLN A 1 309 ? 13.606 33.237 13.236 1.00 60.22 309 GLN A C 1
ATOM 2350 O O . GLN A 1 309 ? 13.717 32.375 12.370 1.00 60.22 309 GLN A O 1
ATOM 2355 N N . GLY A 1 310 ? 14.487 33.365 14.234 1.00 66.31 310 GLY A N 1
ATOM 2356 C CA . GLY A 1 310 ? 15.705 32.561 14.412 1.00 66.31 310 GLY A CA 1
ATOM 2357 C C . GLY A 1 310 ? 15.472 31.089 14.781 1.00 66.31 310 GLY A C 1
ATOM 2358 O O . GLY A 1 310 ? 16.025 30.609 15.766 1.00 66.31 310 GLY A O 1
ATOM 2359 N N . GLY A 1 311 ? 14.652 30.370 14.013 1.00 77.62 311 GLY A N 1
ATOM 2360 C CA . GLY A 1 311 ? 14.444 28.929 14.130 1.00 77.62 311 GLY A CA 1
ATOM 2361 C C . GLY A 1 311 ? 15.046 28.180 12.942 1.00 77.62 311 GLY A C 1
ATOM 2362 O O . GLY A 1 311 ? 14.821 28.547 11.790 1.00 77.62 311 GLY A O 1
ATOM 2363 N N . MET A 1 312 ? 15.789 27.104 13.211 1.00 77.69 312 MET A N 1
ATOM 2364 C CA . MET A 1 312 ? 16.148 26.128 12.179 1.00 77.69 312 MET A CA 1
ATOM 2365 C C . MET A 1 312 ? 14.878 25.386 11.761 1.00 77.69 312 MET A C 1
ATOM 2367 O O . MET A 1 312 ? 14.261 24.712 12.588 1.00 77.69 312 MET A O 1
ATOM 2371 N N . LYS A 1 313 ? 14.480 25.497 10.490 1.00 80.31 313 LYS A N 1
ATOM 2372 C CA . LYS A 1 313 ? 13.365 24.718 9.943 1.00 80.31 313 LYS A CA 1
ATOM 2373 C C . LYS A 1 313 ? 13.921 23.636 9.028 1.00 80.31 313 LYS A C 1
ATOM 2375 O O . LYS A 1 313 ? 14.660 23.928 8.090 1.00 80.31 313 LYS A O 1
ATOM 2380 N N . GLN A 1 314 ? 13.549 22.390 9.301 1.00 79.69 314 GLN A N 1
ATOM 2381 C CA . GLN A 1 314 ? 13.791 21.290 8.375 1.00 79.69 314 GLN A CA 1
ATOM 2382 C C . GLN A 1 314 ? 12.778 21.393 7.237 1.00 79.69 314 GLN A C 1
ATOM 2384 O O . GLN A 1 314 ? 11.569 21.451 7.476 1.00 79.69 314 GLN A O 1
ATOM 2389 N N . VAL A 1 315 ? 13.277 21.457 6.008 1.00 86.62 315 VAL A N 1
ATOM 2390 C CA . VAL A 1 315 ? 12.466 21.463 4.789 1.00 86.62 315 VAL A CA 1
ATOM 2391 C C . VAL A 1 315 ? 12.970 20.321 3.912 1.00 86.62 315 VAL A C 1
ATOM 2393 O O . VAL A 1 315 ? 14.169 20.050 3.884 1.00 86.62 315 VAL A O 1
ATOM 2396 N N . GLU A 1 316 ? 12.059 19.584 3.277 1.00 89.62 316 GLU A N 1
ATOM 2397 C CA . GLU A 1 316 ? 12.461 18.612 2.260 1.00 89.62 316 GLU A CA 1
ATOM 2398 C C . GLU A 1 316 ? 12.857 19.362 0.991 1.00 89.62 316 GLU A C 1
ATOM 2400 O O . GLU A 1 316 ? 12.087 20.175 0.481 1.00 89.62 316 GLU A O 1
ATOM 2405 N N . ASP A 1 317 ? 14.065 19.092 0.514 1.00 91.62 317 ASP A N 1
ATOM 2406 C CA . ASP A 1 317 ? 14.566 19.567 -0.765 1.00 91.62 317 ASP A CA 1
ATOM 2407 C C . ASP A 1 317 ? 14.360 18.464 -1.806 1.00 91.62 317 ASP A C 1
ATOM 2409 O O . ASP A 1 317 ? 15.026 17.426 -1.777 1.00 91.62 317 ASP A O 1
ATOM 2413 N N . GLU A 1 318 ? 13.382 18.667 -2.688 1.00 91.56 318 GLU A N 1
ATOM 2414 C CA . GLU A 1 318 ? 13.031 17.699 -3.729 1.00 91.56 318 GLU A CA 1
ATOM 2415 C C . GLU A 1 318 ? 14.078 17.616 -4.852 1.00 91.56 318 GLU A C 1
ATOM 2417 O O . GLU A 1 318 ? 14.099 16.623 -5.579 1.00 91.56 318 GLU A O 1
ATOM 2422 N N . ASP A 1 319 ? 14.965 18.611 -4.959 1.00 91.88 319 ASP A N 1
ATOM 2423 C CA . ASP A 1 319 ? 16.039 18.660 -5.955 1.00 91.88 319 ASP A CA 1
ATOM 2424 C C . ASP A 1 319 ? 17.365 18.094 -5.414 1.00 91.88 319 ASP A C 1
ATOM 2426 O O . ASP A 1 319 ? 18.346 17.961 -6.155 1.00 91.88 319 ASP A O 1
ATOM 2430 N N . LYS A 1 320 ? 17.418 17.738 -4.122 1.00 91.12 320 LYS A N 1
ATOM 2431 C CA . LYS A 1 320 ? 18.601 17.131 -3.507 1.00 91.12 320 LYS A CA 1
ATOM 2432 C C . LYS A 1 320 ? 18.923 15.807 -4.210 1.00 91.12 320 LYS A C 1
ATOM 2434 O O . LYS A 1 320 ? 18.036 14.967 -4.314 1.00 91.12 320 LYS A O 1
ATOM 2439 N N . PRO A 1 321 ? 20.175 15.559 -4.634 1.00 91.94 321 PRO A N 1
ATOM 2440 C CA . PRO A 1 321 ? 20.525 14.304 -5.287 1.00 91.94 321 PRO A CA 1
ATOM 2441 C C . PRO A 1 321 ? 20.366 13.113 -4.334 1.00 91.94 321 PRO A C 1
ATOM 2443 O O . PRO A 1 321 ? 20.693 13.200 -3.145 1.00 91.94 321 PRO A O 1
ATOM 2446 N N . ALA A 1 322 ? 19.908 11.984 -4.875 1.00 94.12 322 ALA A N 1
ATOM 2447 C CA . ALA A 1 322 ? 19.749 10.751 -4.122 1.00 94.12 322 ALA A CA 1
ATOM 2448 C C . ALA A 1 322 ? 21.096 10.241 -3.579 1.00 94.12 322 ALA A C 1
ATOM 2450 O O . ALA A 1 322 ? 22.026 10.020 -4.365 1.00 94.12 322 ALA A O 1
ATOM 2451 N N . PRO A 1 323 ? 21.215 10.006 -2.257 1.00 92.81 323 PRO A N 1
ATOM 2452 C CA . PRO A 1 323 ? 22.392 9.363 -1.689 1.00 92.81 323 PRO A CA 1
ATOM 2453 C C . PRO A 1 323 ? 22.648 7.995 -2.335 1.00 92.81 323 PRO A C 1
ATOM 2455 O O . PRO A 1 323 ? 21.707 7.274 -2.686 1.00 92.81 323 PRO A O 1
ATOM 2458 N N . CYS A 1 324 ? 23.925 7.650 -2.497 1.00 93.50 324 CYS A N 1
ATOM 2459 C CA . CYS A 1 324 ? 24.354 6.375 -3.062 1.00 93.50 324 CYS A CA 1
ATOM 2460 C C . CYS A 1 324 ? 24.687 5.383 -1.943 1.00 93.50 324 CYS A C 1
ATOM 2462 O O . CYS A 1 324 ? 25.389 5.739 -1.001 1.00 93.50 324 CYS A O 1
ATOM 2464 N N . TYR A 1 325 ? 24.213 4.147 -2.068 1.00 94.00 325 TYR A N 1
ATOM 2465 C CA . TYR A 1 325 ? 24.436 3.068 -1.111 1.00 94.00 325 TYR A CA 1
ATOM 2466 C C . TYR A 1 325 ? 24.911 1.806 -1.829 1.00 94.00 325 TYR A C 1
ATOM 2468 O O . TYR A 1 325 ? 24.436 1.510 -2.924 1.00 94.00 325 TYR A O 1
ATOM 2476 N N . THR A 1 326 ? 25.758 1.009 -1.180 1.00 94.50 326 THR A N 1
ATOM 2477 C CA . THR A 1 326 ? 26.152 -0.319 -1.673 1.00 94.50 326 THR A CA 1
ATOM 2478 C C . THR A 1 326 ? 25.313 -1.395 -0.991 1.00 94.50 326 THR A C 1
ATOM 2480 O O . THR A 1 326 ? 25.305 -1.529 0.234 1.00 94.50 326 THR A O 1
ATOM 2483 N N . ILE A 1 327 ? 24.565 -2.185 -1.763 1.00 94.75 327 ILE A N 1
ATOM 2484 C CA . ILE A 1 327 ? 23.686 -3.213 -1.193 1.00 94.75 327 ILE A CA 1
ATOM 2485 C C . ILE A 1 327 ? 24.513 -4.280 -0.472 1.00 94.75 327 ILE A C 1
ATOM 2487 O O . ILE A 1 327 ? 25.300 -4.995 -1.082 1.00 94.75 327 ILE A O 1
ATOM 2491 N N . GLY A 1 328 ? 24.253 -4.459 0.823 1.00 92.06 328 GLY A N 1
ATOM 2492 C CA . GLY A 1 328 ? 24.913 -5.468 1.654 1.00 92.06 328 GLY A CA 1
ATOM 2493 C C . GLY A 1 328 ? 26.140 -4.973 2.421 1.00 92.06 328 GLY A C 1
ATOM 2494 O O . GLY A 1 328 ? 26.535 -5.653 3.362 1.00 92.06 328 GLY A O 1
ATOM 2495 N N . GLU A 1 329 ? 26.677 -3.793 2.102 1.00 91.25 329 GLU A N 1
ATOM 2496 C CA . GLU A 1 329 ? 27.831 -3.208 2.792 1.00 91.25 329 GLU A CA 1
ATOM 2497 C C . GLU A 1 329 ? 27.481 -1.811 3.313 1.00 91.25 329 GLU A C 1
ATOM 2499 O O . GLU A 1 329 ? 27.193 -0.902 2.542 1.00 91.25 329 GLU A O 1
ATOM 2504 N N . GLY A 1 330 ? 27.406 -1.652 4.639 1.00 84.69 330 GLY A N 1
ATOM 2505 C CA . GLY A 1 330 ? 27.062 -0.376 5.289 1.00 84.69 330 GLY A CA 1
ATOM 2506 C C . GLY A 1 330 ? 25.615 0.106 5.090 1.00 84.69 330 GLY A C 1
ATOM 2507 O O . GLY A 1 330 ? 25.132 0.930 5.861 1.00 84.69 330 GLY A O 1
ATOM 2508 N N . CYS A 1 331 ? 24.879 -0.437 4.115 1.00 90.94 331 CYS A N 1
ATOM 2509 C CA . CYS A 1 331 ? 23.495 -0.063 3.852 1.00 90.94 331 CYS A CA 1
ATOM 2510 C C . CYS A 1 331 ? 22.571 -0.437 5.022 1.00 90.94 331 CYS A C 1
ATOM 2512 O O . CYS A 1 331 ? 22.524 -1.587 5.471 1.00 90.94 331 CYS A O 1
ATOM 2514 N N . TRP A 1 332 ? 21.789 0.543 5.479 1.00 94.31 332 TRP A N 1
ATOM 2515 C CA . TRP A 1 332 ? 20.791 0.370 6.528 1.00 94.31 332 TRP A CA 1
ATOM 2516 C C . TRP A 1 332 ? 19.822 -0.775 6.180 1.00 94.31 332 TRP A C 1
ATOM 2518 O O . TRP A 1 332 ? 19.247 -0.797 5.090 1.00 94.31 332 TRP A O 1
ATOM 2528 N N . GLU A 1 333 ? 19.639 -1.737 7.094 1.00 95.69 333 GLU A N 1
ATOM 2529 C CA . GLU A 1 333 ? 18.906 -2.994 6.830 1.00 95.69 333 GLU A CA 1
ATOM 2530 C C . GLU A 1 333 ? 17.529 -2.809 6.163 1.00 95.69 333 GLU A C 1
ATOM 2532 O O . GLU A 1 333 ? 17.255 -3.529 5.198 1.00 95.69 333 GLU A O 1
ATOM 2537 N N . PRO A 1 334 ? 16.696 -1.828 6.562 1.00 96.94 334 PRO A N 1
ATOM 2538 C CA . PRO A 1 334 ? 15.405 -1.597 5.921 1.00 96.94 334 PRO A CA 1
ATOM 2539 C C . PRO A 1 334 ? 15.533 -1.249 4.432 1.00 96.94 334 PRO A C 1
ATOM 2541 O O . PRO A 1 334 ? 14.733 -1.707 3.613 1.00 96.94 334 PRO A O 1
ATOM 2544 N N . LEU A 1 335 ? 16.563 -0.481 4.063 1.00 96.69 335 LEU A N 1
ATOM 2545 C CA . LEU A 1 335 ? 16.843 -0.127 2.670 1.00 96.69 335 LEU A CA 1
ATOM 2546 C C . LEU A 1 335 ? 17.375 -1.329 1.899 1.00 96.69 335 LEU A C 1
ATOM 2548 O O . LEU A 1 335 ? 16.923 -1.567 0.783 1.00 96.69 335 LEU A O 1
ATOM 2552 N N . ASN A 1 336 ? 18.260 -2.129 2.499 1.00 96.06 336 ASN A N 1
ATOM 2553 C CA . ASN A 1 336 ? 18.755 -3.367 1.890 1.00 96.06 336 ASN A CA 1
ATOM 2554 C C . ASN A 1 336 ? 17.588 -4.318 1.552 1.00 96.06 336 ASN A C 1
ATOM 2556 O O . ASN A 1 336 ? 17.488 -4.825 0.434 1.00 96.06 336 ASN A O 1
ATOM 2560 N N . THR A 1 337 ? 16.645 -4.487 2.484 1.00 96.62 337 THR A N 1
ATOM 2561 C CA . THR A 1 337 ? 15.427 -5.285 2.284 1.00 96.62 337 THR A CA 1
ATOM 2562 C C . THR A 1 337 ? 14.533 -4.712 1.177 1.00 96.62 337 THR A C 1
ATOM 2564 O O . THR A 1 337 ? 14.054 -5.461 0.320 1.00 96.62 337 THR A O 1
ATOM 2567 N N . LEU A 1 338 ? 14.327 -3.390 1.138 1.00 97.12 338 LEU A N 1
ATOM 2568 C CA . LEU A 1 338 ? 13.541 -2.741 0.084 1.00 97.12 338 LEU A CA 1
ATOM 2569 C C . LEU A 1 338 ? 14.188 -2.876 -1.297 1.00 97.12 338 LEU A C 1
ATOM 2571 O O . LEU A 1 338 ? 13.514 -3.281 -2.243 1.00 97.12 338 LEU A O 1
ATOM 2575 N N . CYS A 1 339 ? 15.486 -2.612 -1.421 1.00 96.12 339 CYS A N 1
ATOM 2576 C CA . CYS A 1 339 ? 16.183 -2.583 -2.708 1.00 96.12 339 CYS A CA 1
ATOM 2577 C C . CYS A 1 339 ? 16.181 -3.922 -3.435 1.00 96.12 339 CYS A C 1
ATOM 2579 O O . CYS A 1 339 ? 16.081 -3.951 -4.656 1.00 96.12 339 CYS A O 1
ATOM 2581 N N . ARG A 1 340 ? 16.207 -5.035 -2.696 1.00 95.25 340 ARG A N 1
ATOM 2582 C CA . ARG A 1 340 ? 16.103 -6.382 -3.281 1.00 95.25 340 ARG A CA 1
ATOM 2583 C C . ARG A 1 340 ? 14.754 -6.644 -3.952 1.00 95.25 340 ARG A C 1
ATOM 2585 O O . ARG A 1 340 ? 14.665 -7.488 -4.836 1.00 95.25 340 ARG A O 1
ATOM 2592 N N . SER A 1 341 ? 13.708 -5.932 -3.533 1.00 95.81 341 SER A N 1
ATOM 2593 C CA . SER A 1 341 ? 12.353 -6.047 -4.091 1.00 95.81 341 SER A CA 1
ATOM 2594 C C . SER A 1 341 ? 12.020 -4.974 -5.129 1.00 95.81 341 SER A C 1
ATOM 2596 O O . SER A 1 341 ? 11.003 -5.075 -5.817 1.00 95.81 341 SER A O 1
ATOM 2598 N N . LEU A 1 342 ? 12.850 -3.933 -5.227 1.00 97.12 342 LEU A N 1
ATOM 2599 C CA . LEU A 1 342 ? 12.623 -2.796 -6.104 1.00 97.12 342 LEU A CA 1
ATOM 2600 C C . LEU A 1 342 ? 13.490 -2.893 -7.357 1.00 97.12 342 LEU A C 1
ATOM 2602 O O . LEU A 1 342 ? 14.560 -3.497 -7.390 1.00 97.12 342 LEU A O 1
ATOM 2606 N N . ARG A 1 343 ? 12.982 -2.277 -8.418 1.00 96.44 343 ARG A N 1
ATOM 2607 C CA . ARG A 1 343 ? 13.680 -2.075 -9.687 1.00 96.44 343 ARG A CA 1
ATOM 2608 C C . ARG A 1 343 ? 13.918 -0.582 -9.872 1.00 96.44 343 ARG A C 1
ATOM 2610 O O . ARG A 1 343 ? 13.318 0.223 -9.161 1.00 96.44 343 ARG A O 1
ATOM 2617 N N . GLN A 1 344 ? 14.763 -0.207 -10.823 1.00 96.94 344 GLN A N 1
ATOM 2618 C CA . GLN A 1 344 ? 15.065 1.197 -11.082 1.00 96.94 344 GLN A CA 1
ATOM 2619 C C . GLN A 1 344 ? 13.787 1.999 -11.394 1.00 96.94 344 GLN A C 1
ATOM 2621 O O . GLN A 1 344 ? 12.970 1.585 -12.210 1.00 96.94 344 GLN A O 1
ATOM 2626 N N . GLY A 1 345 ? 13.603 3.143 -10.744 1.00 95.06 345 GLY A N 1
ATOM 2627 C CA . GLY A 1 345 ? 12.379 3.949 -10.780 1.00 95.06 345 GLY A CA 1
ATOM 2628 C C . GLY A 1 345 ? 11.231 3.417 -9.914 1.00 95.06 345 GLY A C 1
ATOM 2629 O O . GLY A 1 345 ? 10.129 3.946 -9.996 1.00 95.06 345 GLY A O 1
ATOM 2630 N N . GLY A 1 346 ? 11.445 2.355 -9.133 1.00 97.38 346 GLY A N 1
ATOM 2631 C CA . GLY A 1 346 ? 10.422 1.748 -8.285 1.00 97.38 346 GLY A CA 1
ATOM 2632 C C . GLY A 1 346 ? 10.278 2.439 -6.930 1.00 97.38 346 GLY A C 1
ATOM 2633 O O . GLY A 1 346 ? 11.241 2.969 -6.376 1.00 97.38 346 GLY A O 1
ATOM 2634 N N . VAL A 1 347 ? 9.073 2.364 -6.364 1.00 98.25 347 VAL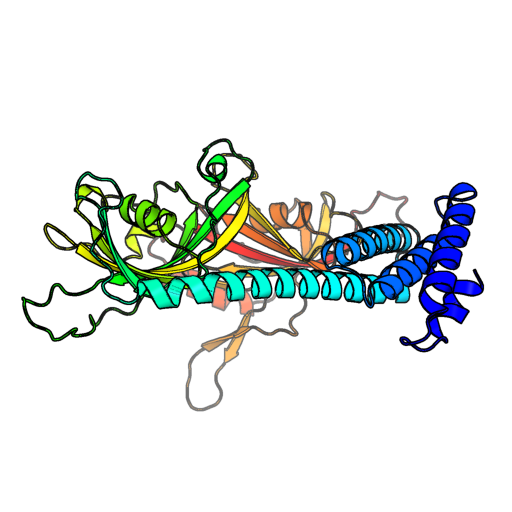 A N 1
ATOM 2635 C CA . VAL A 1 347 ? 8.754 2.898 -5.033 1.00 98.25 347 VAL A CA 1
ATOM 2636 C C . VAL A 1 347 ? 8.212 1.781 -4.157 1.00 98.25 347 VAL A C 1
ATOM 2638 O O . VAL A 1 347 ? 7.274 1.077 -4.541 1.00 98.25 347 VAL A O 1
ATOM 2641 N N . GLY A 1 348 ? 8.777 1.628 -2.963 1.00 97.81 348 GLY A N 1
ATOM 2642 C CA . GLY A 1 348 ? 8.385 0.597 -2.009 1.00 97.81 348 GLY A CA 1
ATOM 2643 C C . GLY A 1 348 ? 8.283 1.117 -0.587 1.00 97.81 348 GLY A C 1
ATOM 2644 O O . GLY A 1 348 ? 8.895 2.119 -0.224 1.00 97.81 348 GLY A O 1
ATOM 2645 N N . GLU A 1 349 ? 7.511 0.409 0.224 1.00 98.12 349 GLU A N 1
ATOM 2646 C CA . GLU A 1 349 ? 7.387 0.639 1.654 1.00 98.12 349 GLU A CA 1
ATOM 2647 C C . GLU A 1 349 ? 7.677 -0.641 2.433 1.00 98.12 349 GLU A C 1
ATOM 2649 O O . GLU A 1 349 ? 7.295 -1.740 2.026 1.00 98.12 349 GLU A O 1
ATOM 2654 N N . LEU A 1 350 ? 8.348 -0.486 3.569 1.00 98.06 350 LEU A N 1
ATOM 2655 C CA . LEU A 1 350 ? 8.644 -1.531 4.533 1.00 98.06 350 LEU A CA 1
ATOM 2656 C C . LEU A 1 350 ? 8.160 -1.065 5.901 1.00 98.06 350 LEU A C 1
ATOM 2658 O O . LEU A 1 350 ? 8.712 -0.141 6.496 1.00 98.06 350 LEU A O 1
ATOM 2662 N N . ARG A 1 351 ? 7.109 -1.703 6.402 1.00 97.12 351 ARG A N 1
ATOM 2663 C CA . ARG A 1 351 ? 6.608 -1.495 7.754 1.00 97.12 351 ARG A CA 1
ATOM 2664 C C . ARG A 1 351 ? 7.323 -2.453 8.691 1.00 97.12 351 ARG A C 1
ATOM 2666 O O . ARG A 1 351 ? 7.359 -3.658 8.442 1.00 97.12 351 ARG A O 1
ATOM 2673 N N . MET A 1 352 ? 7.851 -1.913 9.781 1.00 96.56 352 MET A N 1
ATOM 2674 C CA . MET A 1 352 ? 8.587 -2.669 10.784 1.00 96.56 352 MET A CA 1
ATOM 2675 C C . MET A 1 352 ? 7.968 -2.473 12.160 1.00 96.56 352 MET A C 1
ATOM 2677 O O . MET A 1 352 ? 7.739 -1.344 12.597 1.00 96.56 352 MET A O 1
ATOM 2681 N N . LYS A 1 353 ? 7.741 -3.577 12.880 1.00 94.31 353 LYS A N 1
ATOM 2682 C CA . LYS A 1 353 ? 7.284 -3.513 14.276 1.00 94.31 353 LYS A CA 1
ATOM 2683 C C . LYS A 1 353 ? 8.323 -2.854 15.183 1.00 94.31 353 LYS A C 1
ATOM 2685 O O . LYS A 1 353 ? 7.937 -2.143 16.101 1.00 94.31 353 LYS A O 1
ATOM 2690 N N . ARG A 1 354 ? 9.614 -3.054 14.907 1.00 94.06 354 ARG A N 1
ATOM 2691 C CA . ARG A 1 354 ? 10.734 -2.378 15.571 1.00 94.06 354 ARG A CA 1
ATOM 2692 C C . ARG A 1 354 ? 11.746 -1.944 14.521 1.00 94.06 354 ARG A C 1
ATOM 2694 O O . ARG A 1 354 ? 12.315 -2.790 13.836 1.00 94.06 354 ARG A O 1
ATOM 2701 N N . LEU A 1 355 ? 11.937 -0.641 14.388 1.00 93.56 355 LEU A N 1
ATOM 2702 C CA . LEU A 1 355 ? 12.887 -0.056 13.460 1.00 93.56 355 LEU A CA 1
ATOM 2703 C C . LEU A 1 355 ? 14.300 -0.117 14.070 1.00 93.56 355 LEU A C 1
ATOM 2705 O O . LEU A 1 355 ? 14.460 0.239 15.244 1.00 93.56 355 LEU A O 1
ATOM 2709 N N . PRO A 1 356 ? 15.326 -0.559 13.321 1.00 93.06 356 PRO A N 1
ATOM 2710 C CA . PRO A 1 356 ? 16.707 -0.434 13.772 1.00 93.06 356 PRO A CA 1
ATOM 2711 C C . PRO A 1 356 ? 17.087 1.049 13.933 1.00 93.06 356 PRO A C 1
ATOM 2713 O O . PRO A 1 356 ? 16.449 1.911 13.320 1.00 93.06 356 PRO A O 1
ATOM 2716 N N . PRO A 1 357 ? 18.127 1.369 14.728 1.00 89.69 357 PRO A N 1
ATOM 2717 C CA . PRO A 1 357 ? 18.630 2.733 14.832 1.00 89.69 357 PRO A CA 1
ATOM 2718 C C . PRO A 1 357 ? 18.870 3.328 13.445 1.00 89.69 357 PRO A C 1
ATOM 2720 O O . PRO A 1 357 ? 19.367 2.635 12.553 1.00 89.69 357 PRO A O 1
ATOM 2723 N N . LEU A 1 358 ? 18.498 4.597 13.265 1.00 87.62 358 LEU A N 1
ATOM 2724 C CA . LEU A 1 358 ? 18.775 5.310 12.022 1.00 87.62 358 LEU A CA 1
ATOM 2725 C C . LEU A 1 358 ? 20.292 5.309 11.762 1.00 87.62 358 LEU A C 1
ATOM 2727 O O . LEU A 1 358 ? 21.065 5.400 12.725 1.00 87.62 358 LEU A O 1
ATOM 2731 N N . PRO A 1 359 ? 20.727 5.199 10.495 1.00 84.69 359 PRO A N 1
ATOM 2732 C CA . PRO A 1 359 ? 22.145 5.175 10.163 1.00 84.69 359 PRO A CA 1
ATOM 2733 C C . PRO A 1 359 ? 22.815 6.450 10.687 1.00 84.69 359 PRO A C 1
ATOM 2735 O O . PRO A 1 359 ? 22.329 7.557 10.453 1.00 84.69 359 PRO A O 1
ATOM 2738 N N . GLN A 1 360 ? 23.915 6.293 11.429 1.00 71.69 360 GLN A N 1
ATOM 2739 C CA . GLN A 1 360 ? 24.676 7.403 12.009 1.00 71.69 360 GLN A CA 1
ATOM 2740 C C . GLN A 1 360 ? 25.582 8.045 10.949 1.00 71.69 360 GLN A C 1
ATOM 2742 O O . GLN A 1 360 ? 26.786 8.073 11.129 1.00 71.69 360 GLN A O 1
ATOM 2747 N N . GLN A 1 361 ? 24.989 8.560 9.867 1.00 66.62 361 GLN A N 1
ATOM 2748 C CA . GLN A 1 361 ? 25.675 9.130 8.699 1.00 66.62 361 GLN A CA 1
ATOM 2749 C C . GLN A 1 361 ? 26.690 8.214 7.984 1.00 66.62 361 GLN A C 1
ATOM 2751 O O . GLN A 1 361 ? 27.447 7.463 8.587 1.00 66.62 361 GLN A O 1
ATOM 2756 N N . ASP A 1 362 ? 26.735 8.347 6.661 1.00 53.84 362 ASP A N 1
ATOM 2757 C CA . ASP A 1 362 ? 27.841 7.856 5.842 1.00 53.84 362 ASP A CA 1
ATOM 2758 C C . ASP A 1 362 ? 28.997 8.870 5.911 1.00 53.84 362 ASP A C 1
ATOM 2760 O O . ASP A 1 362 ? 28.766 10.078 6.023 1.00 53.84 362 ASP A O 1
ATOM 2764 N N . GLU A 1 363 ? 30.248 8.416 5.810 1.00 51.94 363 GLU A N 1
ATOM 2765 C CA . GLU A 1 363 ? 31.467 9.249 5.865 1.00 51.94 363 GLU A CA 1
ATOM 2766 C C . GLU A 1 363 ? 31.578 10.306 4.737 1.00 51.94 363 GLU A C 1
ATOM 2768 O O . GLU A 1 363 ? 32.582 11.007 4.630 1.00 51.94 363 GLU A O 1
ATOM 2773 N N . SER A 1 364 ? 30.544 10.493 3.907 1.00 52.22 364 SER A N 1
ATOM 2774 C CA . SER A 1 364 ? 30.557 11.332 2.701 1.00 52.22 364 SER A CA 1
ATOM 2775 C C . SER A 1 364 ? 30.585 12.856 2.952 1.00 52.22 364 SER A C 1
ATOM 2777 O O . SER A 1 364 ? 30.388 13.638 2.023 1.00 52.22 364 SER A O 1
ATOM 2779 N N . GLY A 1 365 ? 30.837 13.309 4.184 1.00 55.34 365 GLY A N 1
ATOM 2780 C CA . GLY A 1 365 ? 31.270 14.683 4.474 1.00 55.34 365 GLY A CA 1
ATOM 2781 C C . GLY A 1 365 ? 30.199 15.782 4.547 1.00 55.34 365 GLY A C 1
ATOM 2782 O O . GLY A 1 365 ? 30.551 16.923 4.858 1.00 55.34 365 GLY A O 1
ATOM 2783 N N . ASP A 1 366 ? 28.909 15.497 4.334 1.00 59.16 366 ASP A N 1
ATOM 2784 C CA . ASP A 1 366 ? 27.859 16.523 4.440 1.00 59.16 366 ASP A CA 1
ATOM 2785 C C . ASP A 1 366 ? 27.426 16.755 5.902 1.00 59.16 366 ASP A C 1
ATOM 2787 O O . ASP A 1 366 ? 26.567 16.070 6.461 1.00 59.16 366 ASP A O 1
ATOM 2791 N N . LYS A 1 367 ? 28.036 17.751 6.552 1.00 60.00 367 LYS A N 1
ATOM 2792 C CA . LYS A 1 367 ? 27.820 18.091 7.973 1.00 60.00 367 LYS A CA 1
ATOM 2793 C C . LYS A 1 367 ? 26.408 18.605 8.293 1.00 60.00 367 LYS A C 1
ATOM 2795 O O . LYS A 1 367 ? 26.047 18.691 9.467 1.00 60.00 367 LYS A O 1
ATOM 2800 N N . THR A 1 368 ? 25.589 18.945 7.295 1.00 56.59 368 THR A N 1
ATOM 2801 C CA . THR A 1 368 ? 24.243 19.500 7.531 1.00 56.59 368 THR A CA 1
ATOM 2802 C C . THR A 1 368 ? 23.246 18.449 8.030 1.00 56.59 368 THR A C 1
ATOM 2804 O O . THR A 1 368 ? 22.450 18.731 8.929 1.00 56.59 368 THR A O 1
ATOM 2807 N N . ALA A 1 369 ? 23.333 17.204 7.552 1.00 55.81 369 ALA A N 1
ATOM 2808 C CA . ALA A 1 369 ? 22.483 16.111 8.036 1.00 55.81 369 ALA A CA 1
ATOM 2809 C C . ALA A 1 369 ? 22.812 15.698 9.489 1.00 55.81 369 ALA A C 1
ATOM 2811 O O . ALA A 1 369 ? 21.917 15.276 10.229 1.00 55.81 369 ALA A O 1
ATOM 2812 N N . GLN A 1 370 ? 24.054 15.923 9.937 1.00 57.19 370 GLN A N 1
ATOM 2813 C CA . GLN A 1 370 ? 24.523 15.624 11.294 1.00 57.19 370 GLN A CA 1
ATOM 2814 C C . GLN A 1 370 ? 23.763 16.420 12.362 1.00 57.19 370 GLN A C 1
ATOM 2816 O O . GLN A 1 370 ? 23.377 15.876 13.398 1.00 57.19 370 GLN A O 1
ATOM 2821 N N . ILE A 1 371 ? 23.508 17.707 12.102 1.00 56.22 371 ILE A N 1
ATOM 2822 C CA . ILE A 1 371 ? 22.837 18.609 13.049 1.00 56.22 371 ILE A CA 1
ATOM 2823 C C . ILE A 1 371 ? 21.356 18.227 13.184 1.00 56.22 371 ILE A C 1
ATOM 2825 O O . ILE A 1 371 ? 20.845 18.129 14.301 1.00 56.22 371 ILE A O 1
ATOM 2829 N N . SER A 1 372 ? 20.686 17.916 12.069 1.00 56.56 372 SER A N 1
ATOM 2830 C CA . SER A 1 372 ? 19.293 17.447 12.071 1.00 56.56 372 SER A CA 1
ATOM 2831 C C . SER A 1 372 ? 19.126 16.110 12.798 1.00 56.56 372 SER A C 1
ATOM 2833 O O . SER A 1 372 ? 18.207 15.969 13.608 1.00 56.56 372 SER A O 1
ATOM 2835 N N . MET A 1 373 ? 20.026 15.145 12.571 1.00 60.00 373 MET A N 1
ATOM 2836 C CA . MET A 1 373 ? 19.993 13.852 13.266 1.00 60.00 373 MET A CA 1
ATOM 2837 C C . MET A 1 373 ? 20.320 13.980 14.756 1.00 60.00 373 MET A C 1
ATOM 2839 O O . MET A 1 373 ? 19.640 13.372 15.582 1.00 60.00 373 MET A O 1
ATOM 2843 N N . MET A 1 374 ? 21.309 14.800 15.132 1.00 57.25 374 MET A N 1
ATOM 2844 C CA . MET A 1 374 ? 21.611 15.050 16.544 1.00 57.25 374 MET A CA 1
ATOM 2845 C C . MET A 1 374 ? 20.444 15.717 17.269 1.00 57.25 374 MET A C 1
ATOM 2847 O O . MET A 1 374 ? 20.170 15.342 18.406 1.00 57.25 374 MET A O 1
ATOM 2851 N N . MET A 1 375 ? 19.737 16.662 16.640 1.00 55.78 375 MET A N 1
ATOM 2852 C CA . MET A 1 375 ? 18.565 17.289 17.256 1.00 55.78 375 MET A CA 1
ATOM 2853 C C . MET A 1 375 ? 17.390 16.316 17.396 1.00 55.78 375 MET A C 1
ATOM 2855 O O . MET A 1 375 ? 16.747 16.328 18.440 1.00 55.78 375 MET A O 1
ATOM 2859 N N . MET A 1 376 ? 17.147 15.421 16.432 1.00 57.25 376 MET A N 1
ATOM 2860 C CA . MET A 1 376 ? 16.108 14.388 16.575 1.00 57.25 376 MET A CA 1
ATOM 2861 C C . MET A 1 376 ? 16.456 13.350 17.649 1.00 57.25 376 MET A C 1
ATOM 2863 O O . MET A 1 376 ? 15.616 13.032 18.491 1.00 57.25 376 MET A O 1
ATOM 2867 N N . ASN A 1 377 ? 17.707 12.878 17.675 1.00 54.12 377 ASN A N 1
ATOM 2868 C CA . ASN A 1 377 ? 18.176 11.929 18.685 1.00 54.12 377 ASN A CA 1
ATOM 2869 C C . ASN A 1 377 ? 18.213 12.558 20.090 1.00 54.12 377 ASN A C 1
ATOM 2871 O O . ASN A 1 377 ? 17.927 11.869 21.066 1.00 54.12 377 ASN A O 1
ATOM 2875 N N . LYS A 1 378 ? 18.502 13.867 20.215 1.00 53.00 378 LYS A N 1
ATOM 2876 C CA . LYS A 1 378 ? 18.462 14.588 21.503 1.00 53.00 378 LYS A CA 1
ATOM 2877 C C . LYS A 1 378 ? 17.056 14.972 21.949 1.00 53.00 378 LYS A C 1
ATOM 2879 O O . LYS A 1 378 ? 16.761 14.830 23.131 1.00 53.00 378 LYS A O 1
ATOM 2884 N N . MET A 1 379 ? 16.186 15.443 21.053 1.00 48.94 379 MET A N 1
ATOM 2885 C CA . MET A 1 379 ? 14.827 15.860 21.430 1.00 48.94 379 MET A CA 1
ATOM 2886 C C . MET A 1 379 ? 13.927 14.683 21.823 1.00 48.94 379 MET A C 1
ATOM 2888 O O . MET A 1 379 ? 12.883 14.897 22.431 1.00 48.94 379 MET A O 1
ATOM 2892 N N . ARG A 1 380 ? 14.338 13.440 21.538 1.00 55.34 380 ARG A N 1
ATOM 2893 C CA . ARG A 1 380 ? 13.626 12.219 21.944 1.00 55.34 380 ARG A CA 1
ATOM 2894 C C . ARG A 1 380 ? 14.525 11.197 22.647 1.00 55.34 380 ARG A C 1
ATOM 2896 O O . ARG A 1 380 ? 14.260 10.001 22.597 1.00 55.34 380 ARG A O 1
ATOM 2903 N N . ALA A 1 381 ? 15.556 11.666 23.357 1.00 40.94 381 ALA A N 1
ATOM 2904 C CA . ALA A 1 381 ? 16.491 10.841 24.136 1.00 40.94 381 ALA A CA 1
ATOM 2905 C C . ALA A 1 381 ? 15.858 10.077 25.326 1.00 40.94 381 ALA A C 1
ATOM 2907 O O . ALA A 1 381 ? 16.565 9.418 26.085 1.00 40.94 381 ALA A O 1
ATOM 2908 N N . GLY A 1 382 ? 14.534 10.114 25.489 1.00 51.31 382 GLY A N 1
ATOM 2909 C CA . GLY A 1 382 ? 13.801 9.165 26.320 1.00 51.31 382 GLY A CA 1
ATOM 2910 C C . GLY A 1 382 ? 13.446 7.919 25.517 1.00 51.31 382 GLY A C 1
ATOM 2911 O O . GLY A 1 382 ? 12.281 7.767 25.188 1.00 51.31 382 GLY A O 1
ATOM 2912 N N . ALA A 1 383 ? 14.447 7.101 25.159 1.00 50.22 383 ALA A N 1
ATOM 2913 C CA . ALA A 1 383 ? 14.346 5.714 24.672 1.00 50.22 383 ALA A CA 1
ATOM 2914 C C . ALA A 1 383 ? 13.002 5.312 24.024 1.00 50.22 383 ALA A C 1
ATOM 2916 O O . ALA A 1 383 ? 12.385 4.325 24.424 1.00 50.22 383 ALA A O 1
ATOM 2917 N N . GLN A 1 384 ? 12.514 6.083 23.050 1.00 59.12 384 GLN A N 1
ATOM 2918 C CA . GLN A 1 384 ? 11.247 5.753 22.420 1.00 59.12 384 GLN A CA 1
ATOM 2919 C C . GLN A 1 384 ? 11.540 4.621 21.440 1.00 59.12 384 GLN A C 1
ATOM 2921 O O . GLN A 1 384 ? 12.226 4.823 20.437 1.00 59.12 384 GLN A O 1
ATOM 2926 N N . ASP A 1 385 ? 11.090 3.411 21.775 1.00 72.62 385 ASP A N 1
ATOM 2927 C CA . ASP A 1 385 ? 11.137 2.270 20.870 1.00 72.62 385 ASP A CA 1
ATOM 2928 C C . ASP A 1 385 ? 10.427 2.679 19.572 1.00 72.62 385 ASP A C 1
ATOM 2930 O O . ASP A 1 385 ? 9.206 2.867 19.555 1.00 72.62 385 ASP A O 1
ATOM 2934 N N . TRP A 1 386 ? 11.210 2.853 18.499 1.00 85.19 386 TRP A N 1
ATOM 2935 C CA . TRP A 1 386 ? 10.749 3.173 17.148 1.00 85.19 386 TRP A CA 1
ATOM 2936 C C . TRP A 1 386 ? 9.918 2.008 16.632 1.00 85.19 386 TRP A C 1
ATOM 2938 O O . TRP A 1 386 ? 10.401 1.111 15.941 1.00 85.19 386 TRP A O 1
ATOM 2948 N N . SER A 1 387 ? 8.671 1.972 17.068 1.00 91.44 387 SER A N 1
ATOM 2949 C CA . SER A 1 387 ? 7.780 0.854 16.861 1.00 91.44 387 SER A CA 1
ATOM 2950 C C . SER A 1 387 ? 6.733 1.211 15.827 1.00 91.44 387 SER A C 1
ATOM 2952 O O . SER A 1 387 ? 6.297 2.358 15.722 1.00 91.44 387 SER A O 1
ATOM 2954 N N . HIS A 1 388 ? 6.356 0.214 15.030 1.00 93.94 388 HIS A N 1
ATOM 2955 C CA . HIS A 1 388 ? 5.347 0.353 13.975 1.00 93.94 388 HIS A CA 1
ATOM 2956 C C . HIS A 1 388 ? 5.650 1.458 12.954 1.00 93.94 388 HIS A C 1
ATOM 2958 O O . HIS A 1 388 ? 4.737 2.098 12.429 1.00 93.94 388 HIS A O 1
ATOM 2964 N N . CYS A 1 389 ? 6.930 1.680 12.660 1.00 95.50 389 CYS A N 1
ATOM 2965 C CA . CYS A 1 389 ? 7.358 2.658 11.668 1.00 95.50 389 CYS A CA 1
ATOM 2966 C C . CYS A 1 389 ? 7.236 2.096 10.248 1.00 95.50 389 CYS A C 1
ATOM 2968 O O . CYS A 1 389 ? 7.310 0.887 10.025 1.00 95.50 389 CYS A O 1
ATOM 2970 N N . THR A 1 390 ? 7.084 2.990 9.275 1.00 96.81 390 THR A N 1
ATOM 2971 C CA . THR A 1 390 ? 7.091 2.660 7.848 1.00 96.81 390 THR A CA 1
ATOM 2972 C C . THR A 1 390 ? 8.243 3.379 7.166 1.00 96.81 390 THR A C 1
ATOM 2974 O O . THR A 1 390 ? 8.300 4.604 7.179 1.00 96.81 390 THR A O 1
ATOM 2977 N N . VAL A 1 391 ? 9.157 2.627 6.562 1.00 97.56 391 VAL A N 1
ATOM 2978 C CA . VAL A 1 391 ? 10.224 3.156 5.711 1.00 97.56 391 VAL A CA 1
ATOM 2979 C C . VAL A 1 391 ? 9.728 3.145 4.275 1.00 97.56 391 VAL A C 1
ATOM 2981 O O . VAL A 1 391 ? 9.359 2.091 3.770 1.00 97.56 391 VAL A O 1
ATOM 2984 N N . ARG A 1 392 ? 9.715 4.296 3.610 1.00 97.88 392 ARG A N 1
ATOM 2985 C CA . ARG A 1 392 ? 9.413 4.413 2.180 1.00 97.88 392 ARG A CA 1
ATOM 2986 C C . ARG A 1 392 ? 10.699 4.713 1.432 1.00 97.88 392 ARG A C 1
ATOM 2988 O O . ARG A 1 392 ? 11.395 5.640 1.831 1.00 97.88 392 ARG A O 1
ATOM 2995 N N . ALA A 1 393 ? 10.985 3.977 0.365 1.00 97.94 393 ALA A N 1
ATOM 2996 C CA . ALA A 1 393 ? 12.136 4.206 -0.503 1.00 97.94 393 ALA A CA 1
ATOM 2997 C C . ALA A 1 393 ? 11.701 4.410 -1.961 1.00 97.94 393 ALA A C 1
ATOM 2999 O O . ALA A 1 393 ? 10.789 3.740 -2.450 1.00 97.94 393 ALA A O 1
ATOM 3000 N N . GLU A 1 394 ? 12.380 5.330 -2.637 1.00 97.94 394 GLU A N 1
ATOM 3001 C CA . GLU A 1 394 ? 12.242 5.689 -4.047 1.00 97.94 394 GLU A CA 1
ATOM 3002 C C . GLU A 1 394 ? 13.587 5.408 -4.725 1.00 97.94 394 GLU A C 1
ATOM 3004 O O . GLU A 1 394 ? 14.554 6.146 -4.533 1.00 97.94 394 GLU A O 1
ATOM 3009 N N . LEU A 1 395 ? 13.675 4.297 -5.459 1.00 97.75 395 LEU A N 1
ATOM 3010 C CA . LEU A 1 395 ? 14.917 3.818 -6.062 1.00 97.75 395 LEU A CA 1
ATOM 3011 C C . LEU A 1 395 ? 15.130 4.486 -7.422 1.00 97.75 395 LEU A C 1
ATOM 3013 O O . LEU A 1 395 ? 14.472 4.121 -8.390 1.00 97.75 395 LEU A O 1
ATOM 3017 N N . GLU A 1 396 ? 16.053 5.436 -7.534 1.00 97.00 396 GLU A N 1
ATOM 3018 C CA . GLU A 1 396 ? 16.250 6.217 -8.764 1.00 97.00 396 GLU A CA 1
ATOM 3019 C C . GLU A 1 396 ? 17.183 5.533 -9.763 1.00 97.00 396 GLU A C 1
ATOM 3021 O O . GLU A 1 396 ? 16.922 5.503 -10.972 1.00 97.00 396 GLU A O 1
ATOM 3026 N N . ARG A 1 397 ? 18.283 4.966 -9.257 1.00 96.69 397 ARG A N 1
ATOM 3027 C CA . ARG A 1 397 ? 19.346 4.380 -10.075 1.00 96.69 397 ARG A CA 1
ATOM 3028 C C . ARG A 1 397 ? 19.849 3.084 -9.463 1.00 96.69 397 ARG A C 1
ATOM 3030 O O . ARG A 1 397 ? 20.045 3.007 -8.256 1.00 96.69 397 ARG A O 1
ATOM 3037 N N . VAL A 1 398 ? 20.097 2.097 -10.321 1.00 96.94 398 VAL A N 1
ATOM 3038 C CA . VAL A 1 398 ? 20.761 0.840 -9.966 1.00 96.94 398 VAL A CA 1
ATOM 3039 C C . VAL A 1 398 ? 21.954 0.667 -10.894 1.00 96.94 398 VAL A C 1
ATOM 3041 O O . VAL A 1 398 ? 21.792 0.646 -12.114 1.00 96.94 398 VAL A O 1
ATOM 3044 N N . VAL A 1 399 ? 23.144 0.552 -10.320 1.00 95.94 399 VAL A N 1
ATOM 3045 C CA . VAL A 1 399 ? 24.386 0.242 -11.023 1.00 95.94 399 VAL A CA 1
ATOM 3046 C C . VAL A 1 399 ? 24.792 -1.174 -10.604 1.00 95.94 399 VAL A C 1
ATOM 3048 O O . VAL A 1 399 ? 25.038 -1.403 -9.419 1.00 95.94 399 VAL A O 1
ATOM 3051 N N . PRO A 1 400 ? 24.823 -2.149 -11.532 1.00 93.69 400 PRO A N 1
ATOM 3052 C CA . PRO A 1 400 ? 25.209 -3.518 -11.207 1.00 93.69 400 PRO A CA 1
ATOM 3053 C C . PRO A 1 400 ? 26.603 -3.577 -10.584 1.00 93.69 400 PRO A C 1
ATOM 3055 O O . PRO A 1 400 ? 27.473 -2.787 -10.971 1.00 93.69 400 PRO A O 1
ATOM 3058 N N . ALA A 1 401 ? 26.817 -4.544 -9.689 1.00 92.44 401 ALA A N 1
ATOM 3059 C CA . ALA A 1 401 ? 28.136 -4.837 -9.139 1.00 92.44 401 ALA A CA 1
ATOM 3060 C C . ALA A 1 401 ? 29.164 -5.048 -10.267 1.00 92.44 401 ALA A C 1
ATOM 3062 O O . ALA A 1 401 ? 28.810 -5.468 -11.375 1.00 92.44 401 ALA A O 1
ATOM 3063 N N . LEU A 1 402 ? 30.430 -4.718 -10.006 1.00 88.88 402 LEU A N 1
ATOM 3064 C CA . LEU A 1 402 ? 31.513 -4.977 -10.954 1.00 88.88 402 LEU A CA 1
ATOM 3065 C C . LEU A 1 402 ? 31.672 -6.489 -11.136 1.00 88.88 402 LEU A C 1
ATOM 3067 O O . LEU A 1 402 ? 31.846 -7.219 -10.160 1.00 88.88 402 LEU A O 1
ATOM 3071 N N . ALA A 1 403 ? 31.645 -6.960 -12.383 1.00 85.19 403 ALA A N 1
ATOM 3072 C CA . ALA A 1 403 ? 31.774 -8.385 -12.703 1.00 85.19 403 ALA A CA 1
ATOM 3073 C C . ALA A 1 403 ? 33.226 -8.918 -12.619 1.00 85.19 403 ALA A C 1
ATOM 3075 O O . ALA A 1 403 ? 33.515 -10.010 -13.109 1.00 85.19 403 ALA A O 1
ATOM 3076 N N . GLY A 1 404 ? 34.135 -8.164 -11.990 1.00 85.88 404 GLY A N 1
ATOM 3077 C CA . GLY A 1 404 ? 35.572 -8.441 -11.927 1.00 85.88 404 GLY A CA 1
ATOM 3078 C C . GLY A 1 404 ? 36.377 -7.704 -13.009 1.00 85.88 404 GLY A C 1
ATOM 3079 O O . GLY A 1 404 ? 35.838 -6.801 -13.646 1.00 85.88 404 GLY A O 1
ATOM 3080 N N . PRO A 1 405 ? 37.648 -8.094 -13.237 1.00 87.88 405 PRO A N 1
ATOM 3081 C CA . PRO A 1 405 ? 38.569 -7.422 -14.166 1.00 87.88 405 PRO A CA 1
ATOM 3082 C C . PRO A 1 405 ? 38.122 -7.359 -15.630 1.00 87.88 405 PRO A C 1
ATOM 3084 O O . PRO A 1 405 ? 38.645 -6.562 -16.393 1.00 87.88 405 PRO A O 1
ATOM 3087 N N . GLU A 1 406 ? 37.178 -8.211 -16.031 1.00 84.56 406 GLU A N 1
ATOM 3088 C CA . GLU A 1 406 ? 36.609 -8.245 -17.386 1.00 84.56 406 GLU A CA 1
ATOM 3089 C C . GLU A 1 406 ? 35.530 -7.161 -17.591 1.00 84.56 406 GLU A C 1
ATOM 3091 O O . GLU A 1 406 ? 35.072 -6.930 -18.711 1.00 84.56 406 GLU A O 1
ATOM 3096 N N . ASP A 1 407 ? 35.066 -6.517 -16.514 1.00 85.00 407 ASP A N 1
ATOM 3097 C CA . ASP A 1 407 ? 34.105 -5.419 -16.587 1.00 85.00 407 ASP A CA 1
ATOM 3098 C C . ASP A 1 407 ? 34.816 -4.153 -17.070 1.00 85.00 407 ASP A C 1
ATOM 3100 O O . ASP A 1 407 ? 35.773 -3.702 -16.456 1.00 85.00 407 ASP A O 1
ATOM 3104 N N . ALA A 1 408 ? 34.324 -3.527 -18.139 1.00 83.31 408 ALA A N 1
ATOM 3105 C CA . ALA A 1 408 ? 34.940 -2.321 -18.702 1.00 83.31 408 ALA A CA 1
ATOM 3106 C C . ALA A 1 408 ? 34.969 -1.113 -17.740 1.00 83.31 408 ALA A C 1
ATOM 3108 O O . ALA A 1 408 ? 35.579 -0.099 -18.058 1.00 83.31 408 ALA A O 1
ATOM 3109 N N . ARG A 1 409 ? 34.268 -1.191 -16.601 1.00 84.12 409 ARG A N 1
ATOM 3110 C CA . ARG A 1 409 ? 34.292 -0.196 -15.516 1.00 84.12 409 ARG A CA 1
ATOM 3111 C C . ARG A 1 409 ? 35.363 -0.481 -14.454 1.00 84.12 409 ARG A C 1
ATOM 3113 O O . ARG A 1 409 ? 35.409 0.233 -13.458 1.00 84.12 409 ARG A O 1
ATOM 3120 N N . TRP A 1 410 ? 36.097 -1.587 -14.587 1.00 80.00 410 TRP A N 1
ATOM 3121 C CA . TRP A 1 410 ? 37.128 -2.006 -13.638 1.00 80.00 410 TRP A CA 1
ATOM 3122 C C . TRP A 1 410 ? 38.389 -1.140 -13.730 1.00 80.00 410 TRP A C 1
ATOM 3124 O O . TRP A 1 410 ? 39.022 -0.887 -12.704 1.00 80.00 410 TRP A O 1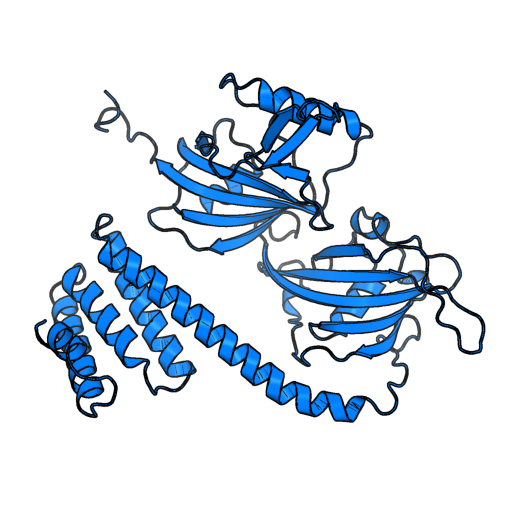
ATOM 3134 N N . ASP A 1 411 ? 38.722 -0.707 -14.948 1.00 76.19 411 ASP A N 1
ATOM 3135 C CA . ASP A 1 411 ? 39.786 0.259 -15.247 1.00 76.19 411 ASP A CA 1
ATOM 3136 C C . ASP A 1 411 ? 39.334 1.695 -14.941 1.00 76.19 411 ASP A C 1
ATOM 3138 O O . ASP A 1 411 ? 40.171 2.474 -14.421 1.00 76.19 411 ASP A O 1
#

InterPro domains:
  IPR011990 Tetratricopeptide-like helical domain superfamily [G3DSA:1.25.40.10] (17-105)
  IPR011990 Tetratricopeptide-like helical domain superfamily [SSF48452] (22-100)
  IPR050754 Peptidyl-prolyl cis-trans isomerase FKBP4/5/8-like [PTHR46512] (21-103)

pLDDT: mean 87.22, std 13.73, range [40.94, 98.25]

Organism: NCBI:txid1333877

Foldseek 3Di:
DVLLVVLVVDDLPDPCSLVSLVVLLVVLVVVCVVPVLPLVSLQSNLSSLQSNLPPDDLVSSLVSLVSSLVSLQSSCQSPVPPPVSVVVNVVSVVVNVVSVVVVLVVLLVVQVVVQVVVPPDQDWDDLVVPNQKIKRWPGAASPDQDDDVLQLDLQRQKWKKWKKKKDWFDPDPPDDDRDGDPDDIFIFIGIQNDLQAFQNVSSVLNVGHAQTKIKIKHAVNSLPHPHPRSVSDPDADDGITIMIMTGHDMDMWGDPPSRRFKTKDWPFADGDDQFDAQKKFFKKKWKAARRRHTLDTPQWFWDQDPPDDRDTDTDGDPPDTGDIDTQPPLDQPLVNVVRRVHDAQIKMKIWGQFGDPDRCDDPPPDCRVNVVVVCSCVVPVVPDRRGRMMMMMGTHDIGHHQPPPVRPVVD

Sequence (411 aa):
LVQTKYGGSVPDDSPEKPKILEEAIKSASEALKINGKNVKALYRRALARSALVGGKANEEAQRLLGEAKADLLAAIELDAQNRDARAELKAVQDRLKALKKEELAGERRQFAFGSTLSGLGAKERDVLGDGTVRKRQVSAGDGGLWLNEDWAKLAASVRCVLHATCAMRSFGGAEGADEPCSVAPVTISFVLGDPDMHEGIQTAVKSMSVGEVANFIFAPQRLQSRGSLAQMLPDPKGQVSAWEIKFVKFVTWTDLDRDGRRLQKVQEEGYGRFAEPLAEVSMHWRVFGPDGGMLHSSRYTINLGGEGQGGMKQVEDEDKPAPCYTIGEGCWEPLNTLCRSLRQGGVGELRMKRLPPLPQQDESGDKTAQISMMMMNKMRAGAQDWSHCTVRAELERVVPALAGPEDARWD

Radius of gyration: 26.54 Å; chains: 1; bounding box: 74×56×76 Å